Protein AF-A0A9N7L166-F1 (afdb_monomer_lite)

InterPro domains:
  IPR000755 D-alanyl-D-alanine dipeptidase [MF_01924] (344-516)
  IPR000755 D-alanyl-D-alanine dipeptidase [PF01427] (344-507)
  IPR009045 Peptidase M74/Hedgehog-like, zinc-binding domain superfamily [G3DSA:3.30.1380.10] (342-517)
  IPR009045 Peptidase M74/Hedgehog-like, zinc-binding domain superfamily [SSF55166] (342-506)
  IPR019079 Capsule synthesis protein, CapA [PF09587] (38-275)
  IPR019079 Capsule synthesis protein, CapA [SM00854] (38-278)
  IPR019079 Capsule synthesis protein, CapA [cd07381] (39-276)
  IPR029052 Metallo-dependent phosphatase-like [G3DSA:3.60.21.10] (107-284)
  IPR029052 Metallo-dependent phosphatase-like [SSF56300] (37-305)
  IPR052169 Cell Wall Biosynthesis Accessory Protein [PTHR33393] (28-329)

Structure (mmCIF, N/CA/C/O backbone):
data_AF-A0A9N7L166-F1
#
_entry.id   AF-A0A9N7L166-F1
#
loop_
_atom_site.group_PDB
_atom_site.id
_atom_site.type_symbol
_atom_site.label_atom_id
_atom_site.label_alt_id
_atom_site.label_comp_id
_atom_site.label_asym_id
_atom_site.label_entity_id
_atom_site.label_seq_id
_atom_site.pdbx_PDB_ins_code
_atom_site.Cartn_x
_atom_site.Cartn_y
_atom_site.Cartn_z
_atom_site.occupancy
_atom_site.B_iso_or_equiv
_atom_site.auth_seq_id
_atom_site.auth_comp_id
_atom_site.auth_asym_id
_atom_site.auth_atom_id
_atom_site.pdbx_PDB_model_num
ATOM 1 N N . MET A 1 1 ? -13.066 45.389 25.673 1.00 37.62 1 MET A N 1
ATOM 2 C CA . MET A 1 1 ? -14.428 45.954 25.821 1.00 37.62 1 MET A CA 1
ATOM 3 C C . MET A 1 1 ? -15.333 44.861 26.360 1.00 37.62 1 MET A C 1
ATOM 5 O O . MET A 1 1 ? -15.106 43.708 26.020 1.00 37.62 1 MET A O 1
ATOM 9 N N . ALA A 1 2 ? -16.287 45.198 27.226 1.00 27.03 2 ALA A N 1
ATOM 10 C CA . ALA A 1 2 ? -17.204 44.232 27.827 1.00 27.03 2 ALA A CA 1
ATOM 11 C C . ALA A 1 2 ? -18.528 44.163 27.053 1.00 27.03 2 ALA A C 1
ATOM 13 O O . ALA A 1 2 ? -19.001 45.204 26.606 1.00 27.03 2 ALA A O 1
ATOM 14 N N . ALA A 1 3 ? -19.129 42.972 26.976 1.00 27.61 3 ALA A N 1
ATOM 15 C CA . ALA A 1 3 ? -20.568 42.734 27.156 1.00 27.61 3 ALA A CA 1
ATOM 16 C C . ALA A 1 3 ? -20.854 41.223 27.052 1.00 27.61 3 ALA A C 1
ATOM 18 O O . ALA A 1 3 ? -20.669 40.626 25.995 1.00 27.61 3 ALA A O 1
ATOM 19 N N . ALA A 1 4 ? -21.299 40.610 28.151 1.00 28.72 4 ALA A N 1
ATOM 20 C CA . ALA A 1 4 ? -21.810 39.239 28.176 1.00 28.72 4 ALA A CA 1
ATOM 21 C C . ALA A 1 4 ? -23.353 39.229 28.172 1.00 28.72 4 ALA A C 1
ATOM 23 O O . ALA A 1 4 ? -23.990 40.238 28.470 1.00 28.72 4 ALA A O 1
ATOM 24 N N . CYS A 1 5 ? -23.940 38.077 27.843 1.00 30.28 5 CYS A N 1
ATOM 25 C CA . CYS A 1 5 ? -25.387 37.852 27.722 1.00 30.28 5 CYS A CA 1
ATOM 26 C C . CYS A 1 5 ? -26.158 37.935 29.057 1.00 30.28 5 CYS A C 1
ATOM 28 O O . CYS A 1 5 ? -25.683 37.376 30.041 1.00 30.28 5 CYS A O 1
ATOM 30 N N . LEU A 1 6 ? -27.376 38.513 29.036 1.00 31.70 6 LEU A N 1
ATOM 31 C CA . LEU A 1 6 ? -28.466 38.523 30.050 1.00 31.70 6 LEU A CA 1
ATOM 32 C C . LEU A 1 6 ? -29.769 39.048 29.351 1.00 31.70 6 LEU A C 1
ATOM 34 O O . LEU A 1 6 ? -29.629 39.869 28.451 1.00 31.70 6 LEU A O 1
ATOM 38 N N . ILE A 1 7 ? -31.038 38.701 29.661 1.00 29.61 7 ILE A N 1
ATOM 39 C CA . ILE A 1 7 ? -31.638 37.633 30.498 1.00 29.61 7 ILE A CA 1
ATOM 40 C C . ILE A 1 7 ? -33.143 37.370 30.112 1.00 29.61 7 ILE A C 1
ATOM 42 O O . ILE A 1 7 ? -33.855 38.313 29.798 1.00 29.61 7 ILE A O 1
ATOM 46 N N . LEU A 1 8 ? -33.609 36.106 30.192 1.00 27.27 8 LEU A N 1
ATOM 47 C CA . LEU A 1 8 ? -34.991 35.553 30.389 1.00 27.27 8 LEU A CA 1
ATOM 48 C C . LEU A 1 8 ? -36.272 35.871 29.542 1.00 27.27 8 LEU A C 1
ATOM 50 O O . LEU A 1 8 ? -36.641 37.011 29.302 1.00 27.27 8 LEU A O 1
ATOM 54 N N . ALA A 1 9 ? -37.074 34.785 29.422 1.00 28.25 9 ALA A N 1
ATOM 55 C CA . ALA A 1 9 ? -38.547 34.653 29.598 1.00 28.25 9 ALA A CA 1
ATOM 56 C C . ALA A 1 9 ? -39.537 35.177 28.526 1.00 28.25 9 ALA A C 1
ATOM 58 O O . ALA A 1 9 ? -39.283 36.165 27.857 1.00 28.25 9 ALA A O 1
ATOM 59 N N . ALA A 1 10 ? -40.754 34.625 28.373 1.00 27.05 10 ALA A N 1
ATOM 60 C CA . ALA A 1 10 ? -41.344 33.301 28.679 1.00 27.05 10 ALA A CA 1
ATOM 61 C C . ALA A 1 10 ? -42.769 33.258 28.076 1.00 27.05 10 ALA A C 1
ATOM 63 O O . ALA A 1 10 ? -43.396 34.309 27.971 1.00 27.05 10 ALA A O 1
ATOM 64 N N . LEU A 1 11 ? -43.332 32.078 27.775 1.00 26.94 11 LEU A N 1
ATOM 65 C CA . LEU A 1 11 ? -44.794 31.890 27.709 1.00 26.94 11 LEU A CA 1
ATOM 66 C C . LEU A 1 11 ? -45.175 30.405 27.800 1.00 26.94 11 LEU A C 1
ATOM 68 O O . LEU A 1 11 ? -44.674 29.575 27.046 1.00 26.94 11 LEU A O 1
ATOM 72 N N . ALA A 1 12 ? -46.064 30.083 28.740 1.00 28.33 12 ALA A N 1
ATOM 73 C CA . ALA A 1 12 ? -46.620 28.749 28.945 1.00 28.33 12 ALA A CA 1
ATOM 74 C C . ALA A 1 12 ? -48.078 28.697 28.466 1.00 28.33 12 ALA A C 1
ATOM 76 O O . ALA A 1 12 ? -48.808 29.678 28.599 1.00 28.33 12 ALA A O 1
ATOM 77 N N . GLY A 1 13 ? -48.516 27.536 27.971 1.00 28.52 13 GLY A N 1
ATOM 78 C CA . GLY A 1 13 ? -49.911 27.258 27.625 1.00 28.52 13 GLY A CA 1
ATOM 79 C C . GLY A 1 13 ? -50.337 25.896 28.170 1.00 28.52 13 GLY A C 1
ATOM 80 O O . GLY A 1 13 ? -49.782 24.873 27.780 1.00 28.52 13 GLY A O 1
ATOM 81 N N . LEU A 1 14 ? -51.302 25.887 29.093 1.00 30.33 14 LEU A N 1
ATOM 82 C CA . LEU A 1 14 ? -51.882 24.672 29.676 1.00 30.33 14 LEU A CA 1
ATOM 83 C C . LEU A 1 14 ? -52.812 23.969 28.677 1.00 30.33 14 LEU A C 1
ATOM 85 O O . LEU A 1 14 ? -53.703 24.627 28.149 1.00 30.33 14 LEU A O 1
ATOM 89 N N . ILE A 1 15 ? -52.752 22.634 28.603 1.00 32.47 15 ILE A N 1
ATOM 90 C CA . ILE A 1 15 ? -53.954 21.775 28.559 1.00 32.47 15 ILE A CA 1
ATOM 91 C C . ILE A 1 15 ? -53.725 20.577 29.500 1.00 32.47 15 ILE A C 1
ATOM 93 O O . ILE A 1 15 ? -52.621 20.043 29.586 1.00 32.47 15 ILE A O 1
ATOM 97 N N . ALA A 1 16 ? -54.758 20.199 30.258 1.00 31.97 16 ALA A N 1
ATOM 98 C CA . ALA A 1 16 ? -54.696 19.179 31.305 1.00 31.97 16 ALA A CA 1
ATOM 99 C C . ALA A 1 16 ? -54.831 17.733 30.780 1.00 31.97 16 ALA A C 1
ATOM 101 O O . ALA A 1 16 ? -55.440 17.481 29.743 1.00 31.97 16 ALA A O 1
ATOM 102 N N . ALA A 1 17 ? -54.308 16.776 31.552 1.00 31.25 17 ALA A N 1
ATOM 103 C CA . ALA A 1 17 ? -54.377 15.344 31.263 1.00 31.25 17 ALA A CA 1
ATOM 104 C C . ALA A 1 17 ? -55.646 14.666 31.827 1.00 31.25 17 ALA A C 1
ATOM 106 O O . ALA A 1 17 ? -56.108 15.041 32.909 1.00 31.25 17 ALA A O 1
ATOM 107 N N . PRO A 1 18 ? -56.147 13.588 31.194 1.00 32.62 18 PRO A N 1
ATOM 108 C CA . PRO A 1 18 ? -56.981 12.589 31.853 1.00 32.62 18 PRO A CA 1
ATOM 109 C C . PRO A 1 18 ? -56.118 11.514 32.544 1.00 32.62 18 PRO A C 1
ATOM 111 O O . PRO A 1 18 ? -55.053 11.128 32.064 1.00 32.62 18 PRO A O 1
ATOM 114 N N . ARG A 1 19 ? -56.586 11.007 33.690 1.00 37.16 19 ARG A N 1
ATOM 115 C CA . ARG A 1 19 ? -55.929 9.925 34.446 1.00 37.16 19 ARG A CA 1
ATOM 116 C C . ARG A 1 19 ? -56.326 8.541 33.923 1.00 37.16 19 ARG A C 1
ATOM 118 O O . ARG A 1 19 ? -57.507 8.294 33.709 1.00 37.16 19 ARG A O 1
ATOM 125 N N . GLY A 1 20 ? -55.374 7.607 33.969 1.00 30.38 20 GLY A N 1
ATOM 126 C CA . GLY A 1 20 ? -55.650 6.218 34.358 1.00 30.38 20 GLY A CA 1
ATOM 127 C C . GLY A 1 20 ? -55.322 5.136 33.330 1.00 30.38 20 GLY A C 1
ATOM 128 O O . GLY A 1 20 ? -56.131 4.859 32.453 1.00 30.38 20 GLY A O 1
ATOM 129 N N . HIS A 1 21 ? -54.221 4.415 33.548 1.00 32.47 21 HIS A N 1
ATOM 130 C CA . HIS A 1 21 ? -54.258 3.047 34.094 1.00 32.47 21 HIS A CA 1
ATOM 131 C C . HIS A 1 21 ? -52.842 2.606 34.491 1.00 32.47 21 HIS A C 1
ATOM 133 O O . HIS A 1 21 ? -51.894 2.783 33.731 1.00 32.47 21 HIS A O 1
ATOM 139 N N . ALA A 1 22 ? -52.690 2.025 35.684 1.00 40.97 22 ALA A N 1
ATOM 140 C CA . ALA A 1 22 ? -51.417 1.480 36.149 1.00 40.97 22 ALA A CA 1
ATOM 141 C C . ALA A 1 22 ? -51.167 0.098 35.519 1.00 40.97 22 ALA A C 1
ATOM 143 O O . ALA A 1 22 ? -51.366 -0.940 36.151 1.00 40.97 22 ALA A O 1
ATOM 144 N N . GLY A 1 23 ? -50.760 0.087 34.249 1.00 31.86 23 GLY A N 1
ATOM 145 C CA . GLY A 1 23 ? -50.181 -1.099 33.626 1.00 31.86 23 GLY A CA 1
ATOM 146 C C . GLY A 1 23 ? -48.821 -1.398 34.254 1.00 31.86 23 GLY A C 1
ATOM 147 O O . GLY A 1 23 ? -47.997 -0.495 34.395 1.00 31.86 23 GLY A O 1
ATOM 148 N N . LYS A 1 24 ? -48.579 -2.656 34.639 1.00 36.16 24 LYS A N 1
ATOM 149 C CA . LYS A 1 24 ? -47.244 -3.099 35.058 1.00 36.16 24 LYS A CA 1
ATOM 150 C C . LYS A 1 24 ? -46.269 -2.837 33.911 1.00 36.16 24 LYS A C 1
ATOM 152 O O . LYS A 1 24 ? -46.427 -3.429 32.846 1.00 36.16 24 LYS A O 1
ATOM 157 N N . LEU A 1 25 ? -45.258 -2.004 34.150 1.00 34.41 25 LEU A N 1
ATOM 158 C CA . LEU A 1 25 ? -44.057 -2.005 33.325 1.00 34.41 25 LEU A CA 1
ATOM 159 C C . LEU A 1 25 ? -43.410 -3.379 33.501 1.00 34.41 25 LEU A C 1
ATOM 161 O O . LEU A 1 25 ? -42.852 -3.685 34.551 1.00 34.41 25 LEU A O 1
ATOM 165 N N . SER A 1 26 ? -43.562 -4.238 32.498 1.00 36.12 26 SER A N 1
ATOM 166 C CA . SER A 1 26 ? -42.652 -5.358 32.328 1.00 36.12 26 SER A CA 1
ATOM 167 C C . SER A 1 26 ? -41.287 -4.778 31.993 1.00 36.12 26 SER A C 1
ATOM 169 O O . SER A 1 26 ? -41.184 -4.041 31.010 1.00 36.12 26 SER A O 1
ATOM 171 N N . ASP A 1 27 ? -40.257 -5.150 32.751 1.00 38.53 27 ASP A N 1
ATOM 172 C CA . ASP A 1 27 ? -38.864 -4.963 32.347 1.00 38.53 27 ASP A CA 1
ATOM 173 C C . ASP A 1 27 ? -38.574 -5.841 31.120 1.00 38.53 27 ASP A C 1
ATOM 175 O O . ASP A 1 27 ? -37.926 -6.885 31.193 1.00 38.53 27 ASP A O 1
ATOM 179 N N . SER A 1 28 ? -39.065 -5.418 29.953 1.00 37.19 28 SER A N 1
ATOM 180 C CA . SER A 1 28 ? -38.444 -5.789 28.695 1.00 37.19 28 SER A CA 1
ATOM 181 C C . SER A 1 28 ? -37.116 -5.050 28.662 1.00 37.19 28 SER A C 1
ATOM 183 O O . SER A 1 28 ? -37.053 -3.902 28.214 1.00 37.19 28 SER A O 1
ATOM 185 N N . ALA A 1 29 ? -36.070 -5.696 29.179 1.00 41.50 29 ALA A N 1
ATOM 186 C CA . ALA A 1 29 ? -34.703 -5.277 28.933 1.00 41.50 29 ALA A CA 1
ATOM 187 C C . ALA A 1 29 ? -34.556 -5.113 27.417 1.00 41.50 29 ALA A C 1
ATOM 189 O O . ALA A 1 29 ? -34.604 -6.094 26.671 1.00 41.50 29 ALA A O 1
ATOM 190 N N . THR A 1 30 ? -34.470 -3.865 26.958 1.00 44.09 30 THR A N 1
ATOM 191 C CA . THR A 1 30 ? -34.214 -3.557 25.559 1.00 44.09 30 THR A CA 1
ATOM 192 C C . THR A 1 30 ? -32.878 -4.194 25.227 1.00 44.09 30 THR A C 1
ATOM 194 O O . THR A 1 30 ? -31.854 -3.803 25.789 1.00 44.09 30 THR A O 1
ATOM 197 N N . ALA A 1 31 ? -32.904 -5.227 24.379 1.00 48.66 31 ALA A N 1
ATOM 198 C CA . ALA A 1 31 ? -31.698 -5.926 23.965 1.00 48.66 31 ALA A CA 1
ATOM 199 C C . ALA A 1 31 ? -30.681 -4.875 23.511 1.00 48.66 31 ALA A C 1
ATOM 201 O O . ALA A 1 31 ? -31.007 -4.021 22.682 1.00 48.66 31 ALA A O 1
ATOM 202 N N . ALA A 1 32 ? -29.501 -4.875 24.137 1.00 58.69 32 ALA A N 1
ATOM 203 C CA . ALA A 1 32 ? -28.496 -3.861 23.875 1.00 58.69 32 ALA A CA 1
ATOM 204 C C . ALA A 1 32 ? -28.178 -3.902 22.381 1.00 58.69 32 ALA A C 1
ATOM 206 O O . ALA A 1 32 ? -27.782 -4.949 21.878 1.00 58.69 32 ALA A O 1
ATOM 207 N N . GLN A 1 33 ? -28.411 -2.796 21.672 1.00 70.12 33 GLN A N 1
ATOM 208 C CA . GLN A 1 33 ? -28.242 -2.778 20.226 1.00 70.12 33 GLN A CA 1
ATOM 209 C C . GLN A 1 33 ? -26.778 -3.083 19.901 1.00 70.12 33 GLN A C 1
ATOM 211 O O . GLN A 1 33 ? -25.883 -2.318 20.264 1.00 70.12 33 GLN A O 1
ATOM 216 N N . GLU A 1 34 ? -26.552 -4.234 19.275 1.00 86.12 34 GLU A N 1
ATOM 217 C CA . GLU A 1 34 ? -25.256 -4.630 18.741 1.00 86.12 34 GLU A CA 1
ATOM 218 C C . GLU A 1 34 ? -25.036 -3.875 17.427 1.00 86.12 34 GLU A C 1
ATOM 220 O O . GLU A 1 34 ? -25.962 -3.671 16.635 1.00 86.12 34 GLU A O 1
ATOM 225 N N . THR A 1 35 ? -23.826 -3.378 17.202 1.00 92.81 35 THR A N 1
ATOM 226 C CA . THR A 1 35 ? -23.472 -2.642 15.984 1.00 92.81 35 THR A CA 1
ATOM 227 C C . THR A 1 35 ? -22.024 -2.928 15.641 1.00 92.81 35 THR A C 1
ATOM 229 O O . THR A 1 35 ? -21.142 -2.677 16.453 1.00 92.81 35 THR A O 1
ATOM 232 N N . ALA A 1 36 ? -21.781 -3.430 14.433 1.00 95.25 36 ALA A N 1
ATOM 233 C CA . ALA A 1 36 ? -20.440 -3.624 13.897 1.00 95.25 36 ALA A CA 1
ATOM 234 C C . ALA A 1 36 ? -20.145 -2.562 12.830 1.00 95.25 36 ALA A C 1
ATOM 236 O O . ALA A 1 36 ? -20.981 -2.322 11.950 1.00 95.25 36 ALA A O 1
ATOM 237 N N . ILE A 1 37 ? -18.966 -1.946 12.914 1.00 97.62 37 ILE A N 1
ATOM 238 C CA . ILE A 1 37 ? -18.408 -1.046 11.899 1.00 97.62 37 ILE A CA 1
ATOM 239 C C . ILE A 1 37 ? -17.198 -1.731 11.275 1.00 97.62 37 ILE A C 1
ATOM 241 O O . ILE A 1 37 ? -16.255 -2.047 12.000 1.00 97.62 37 ILE A O 1
ATOM 245 N N . THR A 1 38 ? -17.192 -1.919 9.958 1.00 98.38 38 THR A N 1
ATOM 246 C CA . THR A 1 38 ? -16.004 -2.365 9.215 1.00 98.38 38 THR A CA 1
ATOM 247 C C . THR A 1 38 ? -15.364 -1.164 8.531 1.00 98.38 38 THR A C 1
ATOM 249 O O . THR A 1 38 ? -16.048 -0.403 7.855 1.00 98.38 38 THR A O 1
ATOM 252 N N . ILE A 1 39 ? -14.057 -0.991 8.717 1.00 98.75 39 ILE A N 1
ATOM 253 C CA . ILE A 1 39 ? -13.268 0.105 8.148 1.00 98.75 39 ILE A CA 1
ATOM 254 C C . ILE A 1 39 ? -12.148 -0.502 7.308 1.00 98.75 39 ILE A C 1
ATOM 256 O O . ILE A 1 39 ? -11.399 -1.341 7.813 1.00 98.75 39 ILE A O 1
ATOM 260 N N . SER A 1 40 ? -12.021 -0.078 6.054 1.00 98.88 40 SER A N 1
ATOM 261 C CA . SER A 1 40 ? -10.881 -0.417 5.198 1.00 98.88 40 SER A CA 1
ATOM 262 C C . SER A 1 40 ? -9.841 0.700 5.219 1.00 98.88 40 SER A C 1
ATOM 264 O O . SER A 1 40 ? -10.175 1.883 5.184 1.00 98.88 40 SER A O 1
ATOM 266 N N . ALA A 1 41 ? -8.568 0.328 5.213 1.00 98.88 41 ALA A N 1
ATOM 267 C CA . ALA A 1 41 ? -7.450 1.224 4.964 1.00 98.88 41 ALA A CA 1
ATOM 268 C C . ALA A 1 41 ? -6.653 0.733 3.752 1.00 98.88 41 ALA A C 1
ATOM 270 O O . ALA A 1 41 ? -6.352 -0.460 3.647 1.00 98.88 41 ALA A O 1
ATOM 271 N N . VAL A 1 42 ? -6.318 1.651 2.846 1.00 98.75 42 VAL A N 1
ATOM 272 C CA . VAL A 1 42 ? -5.517 1.391 1.641 1.00 98.75 42 VAL A CA 1
ATOM 273 C C . VAL A 1 42 ? -4.302 2.310 1.588 1.00 98.75 42 VAL A C 1
ATOM 275 O O . VAL A 1 42 ? -4.279 3.360 2.227 1.00 98.75 42 VAL A O 1
ATOM 278 N N . GLY A 1 43 ? -3.285 1.883 0.844 1.00 97.81 43 GLY A N 1
ATOM 279 C CA . GLY A 1 43 ? -1.983 2.538 0.771 1.00 97.81 43 GLY A CA 1
ATOM 280 C C . GLY A 1 43 ? -1.922 3.860 -0.000 1.00 97.81 43 GLY A C 1
ATOM 281 O O . GLY A 1 43 ? -2.925 4.540 -0.240 1.00 97.81 43 GLY A O 1
ATOM 282 N N . ASP A 1 44 ? -0.701 4.216 -0.385 1.00 98.50 44 ASP A N 1
ATOM 283 C CA . ASP A 1 44 ? -0.339 5.538 -0.889 1.00 98.50 44 ASP A CA 1
ATOM 284 C C . ASP A 1 44 ? -0.908 5.792 -2.295 1.00 98.50 44 ASP A C 1
ATOM 286 O O . ASP A 1 44 ? -0.619 5.088 -3.269 1.00 98.50 44 ASP A O 1
ATOM 290 N N . CYS A 1 45 ? -1.790 6.792 -2.390 1.00 98.69 45 CYS A N 1
ATOM 291 C CA . CYS A 1 45 ? -2.518 7.159 -3.600 1.00 98.69 45 CYS A CA 1
ATOM 292 C C . CYS A 1 45 ? -2.013 8.500 -4.142 1.00 98.69 45 CYS A C 1
ATOM 294 O O . CYS A 1 45 ? -2.405 9.574 -3.684 1.00 98.69 45 CYS A O 1
ATOM 296 N N . VAL A 1 46 ? -1.184 8.423 -5.179 1.00 98.00 46 VAL A N 1
ATOM 297 C CA . VAL A 1 46 ? -0.689 9.563 -5.954 1.00 98.00 46 VAL A CA 1
ATOM 298 C C . VAL A 1 46 ? -1.567 9.679 -7.205 1.00 98.00 46 VAL A C 1
ATOM 300 O O . VAL A 1 46 ? -1.269 9.094 -8.244 1.00 98.00 46 VAL A O 1
ATOM 303 N N . LEU A 1 47 ? -2.680 10.415 -7.124 1.00 97.31 47 LEU A N 1
ATOM 304 C CA . LEU A 1 47 ? -3.644 10.596 -8.229 1.00 97.31 47 LEU A CA 1
ATOM 305 C C . LEU A 1 47 ? -3.191 11.650 -9.257 1.00 97.31 47 LEU A C 1
ATOM 307 O O . LEU A 1 47 ? -3.965 12.510 -9.692 1.00 97.31 47 LEU A O 1
ATOM 311 N N . GLY A 1 48 ? -1.916 11.594 -9.627 1.00 94.75 48 GLY A N 1
ATOM 312 C CA . GLY A 1 48 ? -1.231 12.584 -10.444 1.00 94.75 48 GLY A CA 1
ATOM 313 C C . GLY A 1 48 ? 0.162 12.121 -10.855 1.00 94.75 48 GLY A C 1
ATOM 314 O O . GLY A 1 48 ? 0.528 10.961 -10.696 1.00 94.75 48 GLY A O 1
ATOM 315 N N . SER A 1 49 ? 0.975 13.018 -11.395 1.00 93.75 49 SER A N 1
ATOM 316 C CA . SER A 1 49 ? 2.387 12.743 -11.694 1.00 93.75 49 SER A CA 1
ATOM 317 C C . SER A 1 49 ? 3.200 14.029 -11.606 1.00 93.75 49 SER A C 1
ATOM 319 O O . SER A 1 49 ? 2.632 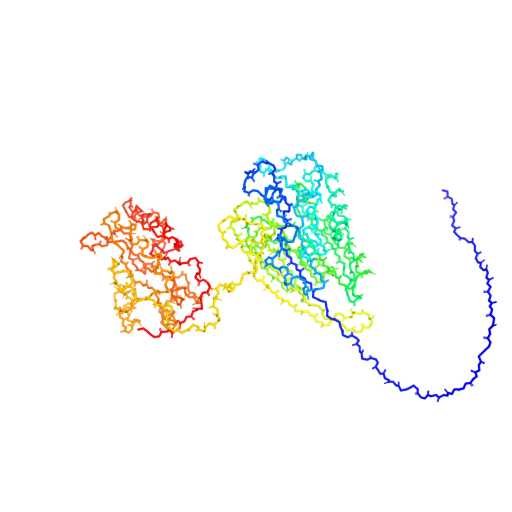15.121 -11.584 1.00 93.75 49 SER A O 1
ATOM 321 N N . ASP A 1 50 ? 4.525 13.913 -11.579 1.00 92.56 50 ASP A N 1
ATOM 322 C CA . ASP A 1 50 ? 5.391 15.057 -11.860 1.00 92.56 50 ASP A CA 1
ATOM 323 C C . ASP A 1 50 ? 5.424 15.295 -13.374 1.00 92.56 50 ASP A C 1
ATOM 325 O O . ASP A 1 50 ? 5.652 14.357 -14.140 1.00 92.56 50 ASP A O 1
ATOM 329 N N . ASP A 1 51 ? 5.243 16.540 -13.824 1.00 86.06 51 ASP A N 1
ATOM 330 C CA . ASP A 1 51 ? 5.280 16.880 -15.258 1.00 86.06 51 ASP A CA 1
ATOM 331 C C . ASP A 1 51 ? 6.636 16.561 -15.941 1.00 86.06 51 ASP A C 1
ATOM 333 O O . ASP A 1 51 ? 6.722 16.563 -17.168 1.00 86.06 51 ASP A O 1
ATOM 337 N N . ARG A 1 52 ? 7.701 16.256 -15.176 1.00 86.44 52 ARG A N 1
ATOM 338 C CA . ARG A 1 52 ? 8.995 15.761 -15.693 1.00 86.44 52 ARG A CA 1
ATOM 339 C C . ARG A 1 52 ? 8.974 14.276 -16.094 1.00 86.44 52 ARG A C 1
ATOM 341 O O . ARG A 1 52 ? 9.920 13.805 -16.727 1.00 86.44 52 ARG A O 1
ATOM 348 N N . PHE A 1 53 ? 7.950 13.511 -15.712 1.00 85.31 53 PHE A N 1
ATOM 349 C CA . PHE A 1 53 ? 7.839 12.092 -16.062 1.00 85.31 53 PHE A CA 1
ATOM 350 C C . PHE A 1 53 ? 7.561 11.891 -17.556 1.00 85.31 53 PHE A C 1
ATOM 352 O O . PHE A 1 53 ? 7.015 12.757 -18.234 1.00 85.31 53 PHE A O 1
ATOM 359 N N . ARG A 1 54 ? 7.916 10.711 -18.087 1.00 75.31 54 ARG A N 1
ATOM 360 C CA . ARG A 1 54 ? 7.640 10.350 -19.489 1.00 75.31 54 ARG A CA 1
ATOM 361 C C . ARG A 1 54 ? 6.124 10.370 -19.731 1.00 75.31 54 ARG A C 1
ATOM 363 O O . ARG A 1 54 ? 5.456 9.488 -19.187 1.00 75.31 54 ARG A O 1
ATOM 370 N N . PRO A 1 55 ? 5.578 11.284 -20.563 1.00 72.94 55 PRO A N 1
ATOM 371 C CA . PRO A 1 55 ? 4.135 11.509 -20.607 1.00 72.94 55 PRO A CA 1
ATOM 372 C C . PRO A 1 55 ? 3.344 10.235 -20.893 1.00 72.94 55 PRO A C 1
ATOM 374 O O . PRO A 1 55 ? 2.529 9.852 -20.066 1.00 72.94 55 PRO A O 1
ATOM 377 N N . ALA A 1 56 ? 3.688 9.506 -21.961 1.00 74.69 56 ALA A N 1
ATOM 378 C CA . ALA A 1 56 ? 2.993 8.300 -22.434 1.00 74.69 56 ALA A CA 1
ATOM 379 C C . ALA A 1 56 ? 2.911 7.117 -21.442 1.00 74.69 56 ALA A C 1
ATOM 381 O O . ALA A 1 56 ? 2.287 6.107 -21.751 1.00 74.69 56 ALA A O 1
ATOM 382 N N . LEU A 1 57 ? 3.563 7.203 -20.278 1.00 78.00 57 LEU A N 1
ATOM 383 C CA . LEU A 1 57 ? 3.504 6.192 -19.218 1.00 78.00 57 LEU A CA 1
ATOM 384 C C . LEU A 1 57 ? 3.109 6.789 -17.854 1.00 78.00 57 LEU A C 1
ATOM 386 O O . LEU A 1 57 ? 3.272 6.114 -16.850 1.00 78.00 57 LEU A O 1
ATOM 390 N N . SER A 1 58 ? 2.643 8.041 -17.800 1.00 86.94 58 SER A N 1
ATOM 391 C CA . SER A 1 58 ? 2.269 8.741 -16.560 1.00 86.94 58 SER A CA 1
ATOM 392 C C . SER A 1 58 ? 0.790 8.565 -16.196 1.00 86.94 58 SER A C 1
ATOM 394 O O . SER A 1 58 ? -0.051 8.334 -17.070 1.00 86.94 58 SER A O 1
ATOM 396 N N . PHE A 1 59 ? 0.441 8.779 -14.924 1.00 94.00 59 PHE A N 1
ATOM 397 C CA . PHE A 1 59 ? -0.956 8.793 -14.469 1.00 94.00 59 PHE A CA 1
ATOM 398 C C . PHE A 1 59 ? -1.767 9.848 -15.229 1.00 94.00 59 PHE A C 1
ATOM 400 O O . PHE A 1 59 ? -2.875 9.587 -15.701 1.00 94.00 59 PHE A O 1
ATOM 407 N N . ASN A 1 60 ? -1.180 11.036 -15.410 1.00 89.31 60 ASN A N 1
ATOM 408 C CA . ASN A 1 60 ? -1.824 12.150 -16.099 1.00 89.31 60 ASN A CA 1
ATOM 409 C C . ASN A 1 60 ? -2.145 11.810 -17.569 1.00 89.31 60 ASN A C 1
ATOM 411 O O . ASN A 1 60 ? -3.199 12.211 -18.055 1.00 89.31 60 ASN A O 1
ATOM 415 N N . HIS A 1 61 ? -1.329 10.997 -18.249 1.00 84.44 61 HIS A N 1
ATOM 416 C CA . HIS A 1 61 ? -1.641 10.471 -19.586 1.00 84.44 61 HIS A CA 1
ATOM 417 C C . HIS A 1 61 ? -2.793 9.461 -19.578 1.00 84.44 61 HIS A C 1
ATOM 419 O O . HIS A 1 61 ? -3.698 9.560 -20.407 1.00 84.44 61 HIS A O 1
ATOM 425 N N . TYR A 1 62 ? -2.824 8.530 -18.617 1.00 85.62 62 TYR A N 1
ATOM 426 C CA . TYR A 1 62 ? -3.967 7.622 -18.464 1.00 85.62 62 TYR A CA 1
ATOM 427 C C . TYR A 1 62 ? -5.270 8.402 -18.221 1.00 85.62 62 TYR A C 1
ATOM 429 O O . TYR A 1 62 ? -6.292 8.111 -18.844 1.00 85.62 62 TYR A O 1
ATOM 437 N N . ARG A 1 63 ? -5.243 9.428 -17.363 1.00 89.44 63 ARG A N 1
ATOM 438 C CA . ARG A 1 63 ? -6.439 10.209 -17.022 1.00 89.44 63 ARG A CA 1
ATOM 439 C C . ARG A 1 63 ? -6.896 11.168 -18.125 1.00 89.44 63 ARG A C 1
ATOM 441 O O . ARG A 1 63 ? -8.106 11.272 -18.339 1.00 89.44 63 ARG A O 1
ATOM 448 N N . ARG A 1 64 ? -5.970 11.879 -18.780 1.00 87.00 64 ARG A N 1
ATOM 449 C CA . ARG A 1 64 ? -6.268 12.918 -19.786 1.00 87.00 64 ARG A CA 1
ATOM 450 C C . ARG A 1 64 ? -6.330 12.354 -21.206 1.00 87.00 64 ARG A C 1
ATOM 452 O O . ARG A 1 64 ? -7.363 12.472 -21.855 1.00 87.00 64 ARG A O 1
ATOM 459 N N . ASP A 1 65 ? -5.257 11.716 -21.665 1.00 79.38 65 ASP A N 1
ATOM 460 C CA . ASP A 1 65 ? -5.068 11.372 -23.083 1.00 79.38 65 ASP A CA 1
ATOM 461 C C . ASP A 1 65 ? -5.749 10.048 -23.457 1.00 79.38 65 ASP A C 1
ATOM 463 O O . ASP A 1 65 ? -6.363 9.938 -24.516 1.00 79.38 65 ASP A O 1
ATOM 467 N N . LEU A 1 66 ? -5.683 9.045 -22.571 1.00 80.62 66 LEU A N 1
ATOM 468 C CA . LEU A 1 66 ? -6.429 7.786 -22.720 1.00 80.62 66 LEU A CA 1
ATOM 469 C C . LEU A 1 66 ? -7.871 7.883 -22.195 1.00 80.62 66 LEU A C 1
ATOM 471 O O . LEU A 1 66 ? -8.617 6.906 -22.280 1.00 80.62 66 LEU A O 1
ATOM 475 N N . GLY A 1 67 ? -8.256 9.036 -21.634 1.00 86.94 67 GLY A N 1
ATOM 476 C CA . GLY A 1 67 ? -9.616 9.335 -21.188 1.00 86.94 67 GLY A CA 1
ATOM 477 C C . GLY A 1 67 ? -10.181 8.361 -20.150 1.00 86.94 67 GLY A C 1
ATOM 478 O O . GLY A 1 67 ? -11.385 8.100 -20.170 1.00 86.94 67 GLY A O 1
ATOM 479 N N . LYS A 1 68 ? -9.345 7.781 -19.274 1.00 87.81 68 LYS A N 1
ATOM 480 C CA . LYS A 1 68 ? -9.822 6.823 -18.264 1.00 87.81 68 LYS A CA 1
ATOM 481 C C . LYS A 1 68 ? -10.852 7.487 -17.326 1.00 87.81 68 LYS A C 1
ATOM 483 O O . LYS A 1 68 ? -10.572 8.575 -16.814 1.00 87.81 68 LYS A O 1
ATOM 488 N N . PRO A 1 69 ? -12.027 6.863 -17.107 1.00 92.31 69 PRO A N 1
ATOM 489 C CA . PRO A 1 69 ? -13.078 7.403 -16.245 1.00 92.31 69 PRO A CA 1
ATOM 490 C C . PRO A 1 69 ? -12.694 7.335 -14.761 1.00 92.31 69 PRO A C 1
ATOM 492 O O . PRO A 1 69 ? -11.750 6.642 -14.384 1.00 92.31 69 PRO A O 1
ATOM 495 N N . ASP A 1 70 ? -13.435 8.052 -13.912 1.00 95.44 70 ASP A N 1
ATOM 496 C CA . ASP A 1 70 ? -13.102 8.187 -12.488 1.00 95.44 70 ASP A CA 1
ATOM 497 C C . ASP A 1 70 ? -13.150 6.840 -11.728 1.00 95.44 70 ASP A C 1
ATOM 499 O O . ASP A 1 70 ? -12.363 6.621 -10.812 1.00 95.44 70 ASP A O 1
ATOM 503 N N . ASP A 1 71 ? -14.017 5.906 -12.135 1.00 89.94 71 ASP A N 1
ATOM 504 C CA . ASP A 1 71 ? -14.181 4.575 -11.528 1.00 89.94 71 ASP A CA 1
ATOM 505 C C . ASP A 1 71 ? -13.091 3.559 -11.923 1.00 89.94 71 ASP A C 1
ATOM 507 O O . ASP A 1 71 ? -12.893 2.557 -11.231 1.00 89.94 71 ASP A O 1
ATOM 511 N N . TYR A 1 72 ? -12.337 3.819 -12.998 1.00 93.75 72 TYR A N 1
ATOM 512 C CA . TYR A 1 72 ? -11.310 2.908 -13.511 1.00 93.75 72 TYR A CA 1
ATOM 513 C C . TYR A 1 72 ? -10.211 2.612 -12.480 1.00 93.75 72 TYR A C 1
ATOM 515 O O . TYR A 1 72 ? -9.847 1.449 -12.294 1.00 93.75 72 TYR A O 1
ATOM 523 N N . PHE A 1 73 ? -9.701 3.637 -11.797 1.00 96.50 73 PHE A N 1
ATOM 524 C CA . PHE A 1 73 ? -8.471 3.547 -11.000 1.00 96.50 73 PHE A CA 1
ATOM 525 C C . PHE A 1 73 ? -8.620 2.719 -9.715 1.00 96.50 73 PHE A C 1
ATOM 527 O O . PHE A 1 73 ? -7.633 2.208 -9.210 1.00 96.50 73 PHE A O 1
ATOM 534 N N . PHE A 1 74 ? -9.842 2.512 -9.218 1.00 97.25 74 PHE A N 1
ATOM 535 C CA . PHE A 1 74 ? -10.127 1.594 -8.103 1.00 97.25 74 PHE A CA 1
ATOM 536 C C . PHE A 1 74 ? -10.893 0.334 -8.548 1.00 97.25 74 PHE A C 1
ATOM 538 O O . PHE A 1 74 ? -11.188 -0.534 -7.728 1.00 97.25 74 PHE A O 1
ATOM 545 N N . SER A 1 75 ? -11.215 0.187 -9.841 1.00 91.75 75 SER A N 1
ATOM 546 C CA . SER A 1 75 ? -12.117 -0.869 -10.341 1.00 91.75 75 SER A CA 1
ATOM 547 C C . SER A 1 75 ? -11.689 -2.304 -9.998 1.00 91.75 75 SER A C 1
ATOM 549 O O . SER A 1 75 ? -12.553 -3.161 -9.831 1.00 91.75 75 SER A O 1
ATOM 551 N N . GLY A 1 76 ? -10.388 -2.574 -9.834 1.00 87.06 76 GLY A N 1
ATOM 552 C CA . GLY A 1 76 ? -9.864 -3.895 -9.462 1.00 87.06 76 GLY A CA 1
ATOM 553 C C . GLY A 1 76 ? -10.038 -4.284 -7.985 1.00 87.06 76 GLY A C 1
ATOM 554 O O . GLY A 1 76 ? -9.774 -5.435 -7.633 1.00 87.06 76 GLY A O 1
ATOM 555 N N . VAL A 1 77 ? -10.484 -3.354 -7.132 1.00 92.75 77 VAL A N 1
ATOM 556 C CA . VAL A 1 77 ? -10.694 -3.543 -5.680 1.00 92.75 77 VAL A CA 1
ATOM 557 C C . VAL A 1 77 ? -12.038 -3.007 -5.169 1.00 92.75 77 VAL A C 1
ATOM 559 O O . VAL A 1 77 ? -12.476 -3.392 -4.086 1.00 92.75 77 VAL A O 1
ATOM 562 N N . ARG A 1 78 ? -12.729 -2.163 -5.947 1.00 94.62 78 ARG A N 1
ATOM 563 C CA . ARG A 1 78 ? -13.960 -1.453 -5.559 1.00 94.62 78 ARG A CA 1
ATOM 564 C C . ARG A 1 78 ? -15.055 -2.356 -4.977 1.00 94.62 78 ARG A C 1
ATOM 566 O O . ARG A 1 78 ? -15.763 -1.938 -4.071 1.00 94.62 78 ARG A O 1
ATOM 573 N N . GLU A 1 79 ? -15.206 -3.592 -5.457 1.00 91.94 79 GLU A N 1
ATOM 574 C CA . GLU A 1 79 ? -16.202 -4.537 -4.916 1.00 91.94 79 GLU A CA 1
ATOM 575 C C . GLU A 1 79 ? -15.941 -4.980 -3.467 1.00 91.94 79 GLU A C 1
ATOM 577 O O . GLU A 1 79 ? -16.839 -5.537 -2.830 1.00 91.94 79 GLU A O 1
ATOM 582 N N . VAL A 1 80 ? -14.720 -4.809 -2.960 1.00 91.75 80 VAL A N 1
ATOM 583 C CA . VAL A 1 80 ? -14.371 -5.045 -1.553 1.00 91.75 80 VAL A CA 1
ATOM 584 C C . VAL A 1 80 ? -14.653 -3.793 -0.732 1.00 91.75 80 VAL A C 1
ATOM 586 O O . VAL A 1 80 ? -15.342 -3.892 0.277 1.00 91.75 80 VAL A O 1
ATOM 589 N N . LEU A 1 81 ? -14.191 -2.633 -1.208 1.00 97.62 81 LEU A N 1
ATOM 590 C CA . LEU A 1 81 ? -14.350 -1.343 -0.525 1.00 97.62 81 LEU A CA 1
ATOM 591 C C . LEU A 1 81 ? -15.833 -0.946 -0.396 1.00 97.62 81 LEU A C 1
ATOM 593 O O . LEU A 1 81 ? -16.318 -0.592 0.669 1.00 97.62 81 LEU A O 1
ATOM 597 N N . ALA A 1 82 ? -16.635 -1.161 -1.443 1.00 96.06 82 ALA A N 1
ATOM 598 C CA . ALA A 1 82 ? -18.075 -0.878 -1.430 1.00 96.06 82 ALA A CA 1
ATOM 599 C C . ALA A 1 82 ? -18.920 -1.771 -0.482 1.00 96.06 82 ALA A C 1
ATOM 601 O O . ALA A 1 82 ? -20.151 -1.703 -0.527 1.00 96.06 82 ALA A O 1
ATOM 602 N N . LYS A 1 83 ? -18.295 -2.643 0.325 1.00 96.50 83 LYS A N 1
ATOM 603 C CA . LYS A 1 83 ? -18.949 -3.495 1.337 1.00 96.50 83 LYS A CA 1
ATOM 604 C C . LYS A 1 83 ? -18.630 -3.092 2.778 1.00 96.50 83 LYS A C 1
ATOM 606 O O . LYS A 1 83 ? -19.265 -3.634 3.683 1.00 96.50 83 LYS A O 1
ATOM 611 N N . ASP A 1 84 ? -17.657 -2.212 2.998 1.00 97.88 84 ASP A N 1
ATOM 612 C CA . ASP A 1 84 ? -17.370 -1.669 4.325 1.00 97.88 84 ASP A CA 1
ATOM 613 C C . ASP A 1 84 ? -18.231 -0.431 4.638 1.00 97.88 84 ASP A C 1
ATOM 615 O O . ASP A 1 84 ? -19.108 -0.042 3.864 1.00 97.88 84 ASP A O 1
ATOM 619 N N . ASP A 1 85 ? -18.055 0.133 5.833 1.00 98.56 85 ASP A N 1
ATOM 620 C CA . ASP A 1 85 ? -18.744 1.351 6.259 1.00 98.56 85 ASP A CA 1
ATOM 621 C C . ASP A 1 85 ? -17.933 2.623 5.971 1.00 98.56 85 ASP A C 1
ATOM 623 O O . ASP A 1 85 ? -18.486 3.726 6.016 1.00 98.56 85 ASP A O 1
ATOM 627 N N . LEU A 1 86 ? -16.622 2.498 5.764 1.00 98.69 86 LEU A N 1
ATOM 628 C CA . LEU A 1 86 ? -15.678 3.598 5.610 1.00 98.69 86 LEU A CA 1
ATOM 629 C C . LEU A 1 86 ? -14.351 3.064 5.060 1.00 98.69 86 LEU A C 1
ATOM 631 O O . LEU A 1 86 ? -13.655 2.316 5.751 1.00 98.69 86 LEU A O 1
ATOM 635 N N . THR A 1 87 ? -13.939 3.559 3.898 1.00 98.88 87 THR A N 1
ATOM 636 C CA . THR A 1 87 ? -12.575 3.392 3.399 1.00 98.88 87 THR A CA 1
ATOM 637 C C . THR A 1 87 ? -11.749 4.666 3.590 1.00 98.88 87 THR A C 1
ATOM 639 O O . THR A 1 87 ? -12.195 5.782 3.305 1.00 98.88 87 THR A O 1
ATOM 642 N N . ILE A 1 88 ? -10.512 4.479 4.055 1.00 98.94 88 ILE A N 1
ATOM 643 C CA . ILE A 1 88 ? -9.507 5.517 4.302 1.00 98.94 88 ILE A CA 1
ATOM 644 C C . ILE A 1 88 ? -8.290 5.269 3.399 1.00 98.94 88 ILE A C 1
ATOM 646 O O . ILE A 1 88 ? -7.780 4.150 3.348 1.00 98.94 88 ILE A O 1
ATOM 650 N N . ALA A 1 89 ? -7.794 6.308 2.726 1.00 98.81 89 ALA A N 1
ATOM 651 C CA . ALA A 1 89 ? -6.549 6.268 1.945 1.00 98.81 89 ALA A CA 1
ATOM 652 C C . ALA A 1 89 ? -5.577 7.396 2.347 1.00 98.81 89 ALA A C 1
ATOM 654 O O . ALA A 1 89 ? -5.958 8.327 3.059 1.00 98.81 89 ALA A O 1
ATOM 655 N N . ASN A 1 90 ? -4.340 7.364 1.847 1.00 98.81 90 ASN A N 1
ATOM 656 C CA . ASN A 1 90 ? -3.428 8.515 1.875 1.00 98.81 90 ASN A CA 1
ATOM 657 C C . ASN A 1 90 ? -3.381 9.172 0.490 1.00 98.81 90 ASN A C 1
ATOM 659 O O . ASN A 1 90 ? -3.036 8.515 -0.488 1.00 98.81 90 ASN A O 1
ATOM 663 N N . ALA A 1 91 ? -3.754 10.450 0.398 1.00 98.50 91 ALA A N 1
ATOM 664 C CA . ALA A 1 91 ? -3.713 11.225 -0.838 1.00 98.50 91 ALA A CA 1
ATOM 665 C C . ALA A 1 91 ? -2.384 11.989 -0.906 1.00 98.50 91 ALA A C 1
ATOM 667 O O . ALA A 1 91 ? -2.231 13.077 -0.353 1.00 98.50 91 ALA A O 1
ATOM 668 N N . GLU A 1 92 ? -1.405 11.390 -1.574 1.00 97.25 92 GLU A N 1
ATOM 669 C CA . GLU A 1 92 ? -0.001 11.814 -1.571 1.00 97.25 92 GLU A CA 1
ATOM 670 C C . GLU A 1 92 ? 0.352 12.651 -2.807 1.00 97.25 92 GLU A C 1
ATOM 672 O O . GLU A 1 92 ? 1.341 12.447 -3.506 1.00 97.25 92 GLU A O 1
ATOM 677 N N . CYS A 1 93 ? -0.528 13.590 -3.133 1.00 96.50 93 CYS A N 1
ATOM 678 C CA . CYS A 1 93 ? -0.326 14.536 -4.220 1.00 96.50 93 CYS A CA 1
ATOM 679 C C . CYS A 1 93 ? -1.250 15.736 -4.062 1.00 96.50 93 CYS A C 1
ATOM 681 O O . CYS A 1 93 ? -2.352 15.624 -3.519 1.00 96.50 93 CYS A O 1
ATOM 683 N N . VAL A 1 94 ? -0.859 16.857 -4.658 1.00 97.12 94 VAL A N 1
ATOM 684 C CA . VAL A 1 94 ? -1.768 17.988 -4.847 1.00 97.12 94 VAL A CA 1
ATOM 685 C C . VAL A 1 94 ? -2.807 17.637 -5.922 1.00 97.12 94 VAL A C 1
ATOM 687 O O . VAL A 1 94 ? -2.464 17.171 -7.008 1.00 97.12 94 VAL A O 1
ATOM 690 N N . ILE A 1 95 ? -4.086 17.890 -5.646 1.00 96.81 95 ILE A N 1
ATOM 691 C CA . ILE A 1 95 ? -5.207 17.679 -6.573 1.00 96.81 95 ILE A CA 1
ATOM 692 C C . ILE A 1 95 ? -5.817 19.050 -6.878 1.00 96.81 95 ILE A C 1
ATOM 694 O O . ILE A 1 95 ? -6.776 19.479 -6.236 1.00 96.81 95 ILE A O 1
ATOM 698 N N . ALA A 1 96 ? -5.213 19.773 -7.823 1.00 94.00 96 ALA A N 1
ATOM 699 C CA . ALA A 1 96 ? -5.448 21.203 -8.030 1.00 94.00 96 ALA A CA 1
ATOM 700 C C . ALA A 1 96 ? -5.242 21.632 -9.490 1.00 94.00 96 ALA A C 1
ATOM 702 O O . ALA A 1 96 ? -4.410 21.075 -10.209 1.00 94.00 96 ALA A O 1
ATOM 703 N N . GLY A 1 97 ? -5.959 22.671 -9.921 1.00 87.50 97 GLY A N 1
ATOM 704 C CA . GLY A 1 97 ? -5.660 23.383 -11.166 1.00 87.50 97 GLY A CA 1
ATOM 705 C C . GLY A 1 97 ? -4.393 24.241 -11.062 1.00 87.50 97 GLY A C 1
ATOM 706 O O . GLY A 1 97 ? -3.679 24.403 -12.054 1.00 87.50 97 GLY A O 1
ATOM 707 N N . TYR A 1 98 ? -4.086 24.744 -9.863 1.00 82.31 98 TYR A N 1
ATOM 708 C CA . TYR A 1 98 ? -2.889 25.536 -9.561 1.00 82.31 98 TYR A CA 1
ATOM 709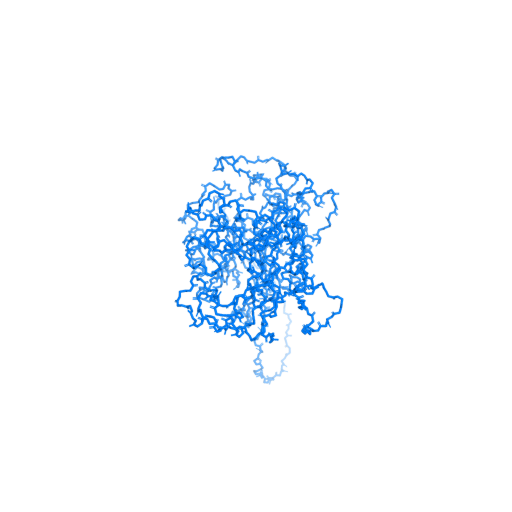 C C . TYR A 1 98 ? -1.578 24.802 -9.913 1.00 82.31 98 TYR A C 1
ATOM 711 O O . TYR A 1 98 ? -1.436 23.610 -9.643 1.00 82.31 98 TYR A O 1
ATOM 719 N N . ASP A 1 99 ? -0.618 25.496 -10.539 1.00 83.19 99 ASP A N 1
ATOM 720 C CA . ASP A 1 99 ? 0.582 24.906 -11.164 1.00 83.19 99 ASP A CA 1
ATOM 721 C C . ASP A 1 99 ? 1.928 25.446 -10.641 1.00 83.19 99 ASP A C 1
ATOM 723 O O . ASP A 1 99 ? 2.992 24.958 -11.032 1.00 83.19 99 ASP A O 1
ATOM 727 N N . ARG A 1 100 ? 1.912 26.402 -9.706 1.00 89.12 100 ARG A N 1
ATOM 728 C CA . ARG A 1 100 ? 3.133 26.981 -9.131 1.00 89.12 100 ARG A CA 1
ATOM 729 C C . ARG A 1 100 ? 3.714 26.097 -8.021 1.00 89.12 100 ARG A C 1
ATOM 731 O O . ARG A 1 100 ? 3.277 26.151 -6.873 1.00 89.12 100 ARG A O 1
ATOM 738 N N . ARG A 1 101 ? 4.740 25.328 -8.385 1.00 91.00 101 ARG A N 1
ATOM 739 C CA . ARG A 1 101 ? 5.564 24.501 -7.485 1.00 91.00 101 ARG A CA 1
ATOM 740 C C . ARG A 1 101 ? 6.296 25.335 -6.423 1.00 91.00 101 ARG A C 1
ATOM 742 O O . ARG A 1 101 ? 6.631 26.498 -6.662 1.00 91.00 101 ARG A O 1
ATOM 749 N N . VAL A 1 102 ? 6.593 24.713 -5.283 1.00 90.38 102 VAL A N 1
ATOM 750 C CA . VAL A 1 102 ? 7.465 25.239 -4.216 1.00 90.38 102 VAL A CA 1
ATOM 751 C C . VAL A 1 102 ? 8.789 24.472 -4.212 1.00 90.38 102 VAL A C 1
ATOM 753 O O . VAL A 1 102 ? 8.793 23.253 -4.343 1.00 90.38 102 VAL A O 1
ATOM 756 N N . GLU A 1 103 ? 9.920 25.164 -4.077 1.00 87.44 103 GLU A N 1
ATOM 757 C CA . GLU A 1 103 ? 11.240 24.518 -4.024 1.00 87.44 103 GLU A CA 1
ATOM 758 C C . GLU A 1 103 ? 11.411 23.676 -2.746 1.00 87.44 103 GLU A C 1
ATOM 760 O O . GLU A 1 103 ? 11.002 24.095 -1.663 1.00 87.44 103 GLU A O 1
ATOM 765 N N . LYS A 1 104 ? 12.056 22.506 -2.867 1.00 87.19 104 LYS A N 1
ATOM 766 C CA . LYS A 1 104 ? 12.325 21.574 -1.758 1.00 87.19 104 LYS A CA 1
ATOM 767 C C . LYS A 1 104 ? 13.838 21.412 -1.511 1.00 87.19 104 LYS A C 1
ATOM 769 O O . LYS A 1 104 ? 14.391 20.345 -1.768 1.00 87.19 104 LYS A O 1
ATOM 774 N N . PRO A 1 105 ? 14.549 22.452 -1.034 1.00 80.38 105 PRO A N 1
ATOM 775 C CA . PRO A 1 105 ? 16.017 22.454 -0.963 1.00 80.38 105 PRO A CA 1
ATOM 776 C C . PRO A 1 105 ? 16.623 21.374 -0.045 1.00 80.38 105 PRO A C 1
ATOM 778 O O . PRO A 1 105 ? 17.819 21.105 -0.145 1.00 80.38 105 PRO A O 1
ATOM 781 N N . SER A 1 106 ? 15.814 20.760 0.824 1.00 81.44 106 SER A N 1
ATOM 782 C CA . SER A 1 106 ? 16.135 19.599 1.667 1.00 81.44 106 SER A CA 1
ATOM 783 C C . SER A 1 106 ? 16.459 18.322 0.881 1.00 81.44 106 SER A C 1
ATOM 785 O O . SER A 1 106 ? 17.196 17.484 1.389 1.00 81.44 106 SER A O 1
ATOM 787 N N . GLN A 1 107 ? 15.941 18.162 -0.343 1.00 77.69 107 GLN A N 1
ATOM 788 C CA . GLN A 1 107 ? 16.024 16.898 -1.100 1.00 77.69 107 GLN A CA 1
ATOM 789 C C . GLN A 1 107 ? 17.180 16.863 -2.119 1.00 77.69 107 GLN A C 1
ATOM 791 O O . GLN A 1 107 ? 17.394 15.851 -2.784 1.00 77.69 107 GLN A O 1
ATOM 796 N N . HIS A 1 108 ? 17.960 17.946 -2.213 1.00 77.06 108 HIS A N 1
ATOM 797 C CA . HIS A 1 108 ? 19.267 18.014 -2.882 1.00 77.06 108 HIS A CA 1
ATOM 798 C C . HIS A 1 108 ? 19.334 17.425 -4.314 1.00 77.06 108 HIS A C 1
ATOM 800 O O . HIS A 1 108 ? 20.318 16.777 -4.679 1.00 77.06 108 HIS A O 1
ATOM 806 N N . GLY A 1 109 ? 18.324 17.677 -5.149 1.00 64.75 109 GLY A N 1
ATOM 807 C CA . GLY A 1 109 ? 18.239 17.183 -6.531 1.00 64.75 109 GLY A CA 1
ATOM 808 C C . GLY A 1 109 ? 17.400 15.910 -6.711 1.00 64.75 109 GLY A C 1
ATOM 809 O O . GLY A 1 109 ? 17.250 15.438 -7.841 1.00 64.75 109 GLY A O 1
ATOM 810 N N . GLY A 1 110 ? 16.874 15.344 -5.621 1.00 72.88 110 GLY A N 1
ATOM 811 C CA . GLY A 1 110 ? 15.940 14.213 -5.613 1.00 72.88 110 GLY A CA 1
ATOM 812 C C . GLY A 1 110 ? 14.461 14.612 -5.617 1.00 72.88 110 GLY A C 1
ATOM 813 O O . GLY A 1 110 ? 13.614 13.745 -5.437 1.00 72.88 110 GLY A O 1
ATOM 814 N N . GLU A 1 111 ? 14.138 15.896 -5.799 1.00 83.56 111 GLU A N 1
ATOM 815 C CA . GLU A 1 111 ? 12.788 16.426 -5.594 1.00 83.56 111 GLU A CA 1
ATOM 816 C C . GLU A 1 111 ? 11.753 15.809 -6.541 1.00 83.56 111 GLU A C 1
ATOM 818 O O . GLU A 1 111 ? 12.027 15.675 -7.737 1.00 83.56 111 GLU A O 1
ATOM 823 N N . PHE A 1 112 ? 10.528 15.569 -6.054 1.00 89.94 112 PHE A N 1
ATOM 824 C CA . PHE A 1 112 ? 9.333 15.300 -6.871 1.00 89.94 112 PHE A CA 1
ATOM 825 C C . PHE A 1 112 ? 8.159 16.224 -6.506 1.00 89.94 112 PHE A C 1
ATOM 827 O O . PHE A 1 112 ? 7.984 16.584 -5.339 1.00 89.94 112 PHE A O 1
ATOM 834 N N . TRP A 1 113 ? 7.362 16.585 -7.521 1.00 93.69 113 TRP A N 1
ATOM 835 C CA . TRP A 1 113 ? 6.182 17.454 -7.423 1.00 93.69 113 TRP A CA 1
ATOM 836 C C . TRP A 1 113 ? 4.941 16.798 -8.035 1.00 93.69 113 TRP A C 1
ATOM 838 O O . TRP A 1 113 ? 4.606 17.044 -9.201 1.00 93.69 113 TRP A O 1
ATOM 848 N N . PHE A 1 114 ? 4.244 15.972 -7.262 1.00 95.31 114 PHE A N 1
ATOM 849 C CA . PHE A 1 114 ? 3.096 15.214 -7.741 1.00 95.31 114 PHE A CA 1
ATOM 850 C C . PHE A 1 114 ? 1.826 16.062 -7.788 1.00 95.31 114 PHE A C 1
ATOM 852 O O . PHE A 1 114 ? 1.349 16.569 -6.770 1.00 95.31 114 PHE A O 1
ATOM 859 N N . ARG A 1 115 ? 1.242 16.176 -8.990 1.00 95.31 115 ARG A N 1
ATOM 860 C CA . ARG A 1 115 ? -0.033 16.867 -9.195 1.00 95.31 115 ARG A CA 1
ATOM 861 C C . ARG A 1 115 ? -0.995 16.113 -10.100 1.00 95.31 115 ARG A C 1
ATOM 863 O O . ARG A 1 115 ? -0.626 15.663 -11.189 1.00 95.31 115 ARG A O 1
ATOM 870 N N . GLY A 1 116 ? -2.238 16.029 -9.641 1.00 95.12 116 GLY A N 1
ATOM 871 C CA . GLY A 1 116 ? -3.414 15.646 -10.415 1.00 95.12 116 GLY A CA 1
ATOM 872 C C . GLY A 1 116 ? -4.319 16.844 -10.701 1.00 95.12 116 GLY A C 1
ATOM 873 O O . GLY A 1 116 ? -4.281 17.849 -9.993 1.00 95.12 116 GLY A O 1
ATOM 874 N N . ASP A 1 117 ? -5.167 16.724 -11.724 1.00 94.56 117 ASP A N 1
ATOM 875 C CA . ASP A 1 117 ? -6.212 17.715 -12.004 1.00 94.56 117 ASP A CA 1
ATOM 876 C C . ASP A 1 117 ? -7.224 17.787 -10.855 1.00 94.56 117 ASP A C 1
ATOM 878 O O . ASP A 1 117 ? -7.555 16.764 -10.261 1.00 94.56 117 ASP A O 1
ATOM 882 N N . ALA A 1 118 ? -7.830 18.957 -10.631 1.00 95.38 118 ALA A N 1
ATOM 883 C CA . ALA A 1 118 ? -8.894 19.164 -9.638 1.00 95.38 118 ALA A CA 1
ATOM 884 C C . ALA A 1 118 ? -10.026 18.108 -9.679 1.00 95.38 118 ALA A C 1
ATOM 886 O O . ALA A 1 118 ? -10.600 17.755 -8.650 1.00 95.38 118 ALA A O 1
ATOM 887 N N . GLN A 1 119 ? -10.345 17.572 -10.865 1.00 95.25 119 GLN A N 1
ATOM 888 C CA . GLN A 1 119 ? -11.362 16.526 -11.036 1.00 95.25 119 GLN A CA 1
ATOM 889 C C . GLN A 1 119 ? -10.956 15.156 -10.466 1.00 95.25 119 GLN A C 1
ATOM 891 O O . GLN A 1 119 ? -11.838 14.355 -10.162 1.00 95.25 119 GLN A O 1
ATOM 896 N N . ASN A 1 120 ? -9.658 14.884 -10.280 1.00 97.62 120 ASN A N 1
ATOM 897 C CA . ASN A 1 120 ? -9.152 13.587 -9.820 1.00 97.62 120 ASN A CA 1
ATOM 898 C C . ASN A 1 120 ? -9.597 13.267 -8.384 1.00 97.62 120 ASN A C 1
ATOM 900 O O . ASN A 1 120 ? -9.649 12.100 -8.016 1.00 97.62 120 ASN A O 1
ATOM 904 N N . ALA A 1 121 ? -10.032 14.263 -7.604 1.00 98.12 121 ALA A N 1
ATOM 905 C CA . ALA A 1 121 ? -10.690 14.054 -6.313 1.00 98.12 121 ALA A CA 1
ATOM 906 C C . ALA A 1 121 ? -11.914 13.115 -6.404 1.00 98.12 121 ALA A C 1
ATOM 908 O O . ALA A 1 121 ? -12.201 12.374 -5.466 1.00 98.12 121 ALA A O 1
ATOM 909 N N . ARG A 1 122 ? -12.611 13.088 -7.552 1.00 98.38 122 ARG A N 1
ATOM 910 C CA . ARG A 1 122 ? -13.758 12.195 -7.801 1.00 98.38 122 ARG A CA 1
ATOM 911 C C . ARG A 1 122 ? -13.379 10.722 -7.897 1.00 98.38 122 ARG A C 1
ATOM 913 O O . ARG A 1 122 ? -14.244 9.881 -7.689 1.00 98.38 122 ARG A O 1
ATOM 920 N N . ILE A 1 123 ? -12.117 10.408 -8.187 1.00 98.69 123 ILE A N 1
ATOM 921 C CA . ILE A 1 123 ? -11.625 9.031 -8.320 1.00 98.69 123 ILE A CA 1
ATOM 922 C C . ILE A 1 123 ? -11.742 8.287 -6.982 1.00 98.69 123 ILE A C 1
ATOM 924 O O . ILE A 1 123 ? -12.156 7.132 -6.963 1.00 98.69 123 ILE A O 1
ATOM 928 N N . PHE A 1 124 ? -11.467 8.964 -5.861 1.00 98.75 124 PHE A N 1
ATOM 929 C CA . PHE A 1 124 ? -11.677 8.414 -4.518 1.00 98.75 124 PHE A CA 1
ATOM 930 C C . PHE A 1 124 ? -13.156 8.071 -4.276 1.00 98.75 124 PHE A C 1
ATOM 932 O O . PHE A 1 124 ? -13.482 6.920 -3.995 1.00 98.75 124 PHE A O 1
ATOM 939 N N . ALA A 1 125 ? -14.071 9.023 -4.488 1.00 98.00 125 ALA A N 1
ATOM 940 C CA . ALA A 1 125 ? -15.509 8.787 -4.324 1.00 98.00 125 ALA A CA 1
ATOM 941 C C . ALA A 1 125 ? -16.042 7.689 -5.271 1.00 98.00 125 ALA A C 1
ATOM 943 O O . ALA A 1 125 ? -16.818 6.824 -4.862 1.00 98.00 125 ALA A O 1
ATOM 944 N N . ALA A 1 126 ? -15.594 7.677 -6.531 1.00 98.06 126 ALA A N 1
ATOM 945 C CA . ALA A 1 126 ? -15.932 6.637 -7.499 1.00 98.06 126 ALA A CA 1
ATOM 946 C C . ALA A 1 126 ? -15.395 5.257 -7.079 1.00 98.06 126 ALA A C 1
ATOM 948 O O . ALA A 1 126 ? -16.057 4.247 -7.321 1.00 98.06 126 ALA A O 1
ATOM 949 N N . GLY A 1 127 ? -14.242 5.216 -6.408 1.00 97.88 127 GLY A N 1
ATOM 950 C CA . GLY A 1 127 ? -13.607 4.019 -5.863 1.00 97.88 127 GLY A CA 1
ATOM 951 C C . GLY A 1 127 ? -14.172 3.487 -4.545 1.00 97.88 127 GLY A C 1
ATOM 952 O O . GLY A 1 127 ? -13.691 2.448 -4.100 1.00 97.88 127 GLY A O 1
ATOM 953 N N . SER A 1 128 ? -15.184 4.141 -3.959 1.00 98.25 128 SER A N 1
ATOM 954 C CA . SER A 1 128 ? -15.633 3.905 -2.574 1.00 98.25 128 SER A CA 1
ATOM 955 C C . SER A 1 128 ? -14.522 4.182 -1.554 1.00 98.25 128 SER A C 1
ATOM 957 O O . SER A 1 128 ? -14.116 3.299 -0.810 1.00 98.25 128 SER A O 1
ATOM 959 N N . VAL A 1 129 ? -13.999 5.414 -1.575 1.00 98.81 129 VAL A N 1
ATOM 960 C CA . VAL A 1 129 ? -13.101 5.986 -0.562 1.00 98.81 129 VAL A CA 1
ATOM 961 C C . VAL A 1 129 ? -13.726 7.276 -0.032 1.00 98.81 129 VAL A C 1
ATOM 963 O O . VAL A 1 129 ? -13.848 8.257 -0.767 1.00 98.81 129 VAL A O 1
ATOM 966 N N . GLU A 1 130 ? -14.125 7.291 1.242 1.00 98.75 130 GLU A N 1
ATOM 967 C CA . GLU A 1 130 ? -14.849 8.418 1.846 1.00 98.75 130 GLU A CA 1
ATOM 968 C C . GLU A 1 130 ? -13.955 9.364 2.658 1.00 98.75 130 GLU A C 1
ATOM 970 O O . GLU A 1 130 ? -14.392 10.473 2.970 1.00 98.75 130 GLU A O 1
ATOM 975 N N . ALA A 1 131 ? -12.724 8.973 3.002 1.00 98.88 131 ALA A N 1
ATOM 976 C CA . ALA A 1 131 ? -11.774 9.829 3.716 1.00 98.88 131 ALA A CA 1
ATOM 977 C C . ALA A 1 131 ? -10.338 9.674 3.206 1.00 98.88 131 ALA A C 1
ATOM 979 O O . ALA A 1 131 ? -9.904 8.568 2.881 1.00 98.88 131 ALA A O 1
ATOM 980 N N . VAL A 1 132 ? -9.577 10.773 3.191 1.00 98.88 132 VAL A N 1
ATOM 981 C CA . VAL A 1 132 ? -8.161 10.749 2.796 1.00 98.88 132 VAL A CA 1
ATOM 982 C C . VAL A 1 132 ? -7.268 11.575 3.714 1.00 98.88 132 VAL A C 1
ATOM 984 O O . VAL A 1 132 ? -7.600 12.702 4.087 1.00 98.88 132 VAL A O 1
ATOM 987 N N . ASN A 1 133 ? -6.111 11.008 4.047 1.00 98.75 133 ASN A N 1
ATOM 988 C CA . ASN A 1 133 ? -5.028 11.719 4.708 1.00 98.75 133 ASN A CA 1
ATOM 989 C C . ASN A 1 133 ? -4.312 12.655 3.731 1.00 98.75 133 ASN A C 1
ATOM 991 O O . ASN A 1 133 ? -3.983 12.249 2.619 1.00 98.75 133 ASN A O 1
ATOM 995 N N . LEU A 1 134 ? -4.010 13.861 4.200 1.00 98.50 134 LEU A N 1
ATOM 996 C CA . LEU A 1 134 ? -3.148 14.850 3.554 1.00 98.50 134 LEU A CA 1
ATOM 997 C C . LEU A 1 134 ? -1.873 15.123 4.364 1.00 98.50 134 LEU A C 1
ATOM 999 O O . LEU A 1 134 ? -0.983 15.819 3.894 1.00 98.50 134 LEU A O 1
ATOM 1003 N N . ALA A 1 135 ? -1.732 14.592 5.584 1.00 97.44 135 ALA A N 1
ATOM 1004 C CA . ALA A 1 135 ? -0.494 14.741 6.342 1.00 97.44 135 ALA A CA 1
ATOM 1005 C C . ALA A 1 135 ? 0.605 13.838 5.759 1.00 97.44 135 ALA A C 1
ATOM 1007 O O . ALA A 1 135 ? 0.843 12.744 6.260 1.00 97.44 135 ALA A O 1
ATOM 1008 N N . ASN A 1 136 ? 1.250 14.314 4.696 1.00 97.12 136 ASN A N 1
ATOM 1009 C CA . ASN A 1 136 ? 2.364 13.688 3.986 1.00 97.12 136 ASN A CA 1
ATOM 1010 C C . ASN A 1 136 ? 3.325 14.761 3.428 1.00 97.12 136 ASN A C 1
ATOM 1012 O O . ASN A 1 136 ? 3.049 15.962 3.493 1.00 97.12 136 ASN A O 1
ATOM 1016 N N . ASN A 1 137 ? 4.474 14.323 2.915 1.00 94.06 137 ASN A N 1
ATOM 1017 C CA . ASN A 1 137 ? 5.532 15.153 2.318 1.00 94.06 137 ASN A CA 1
ATOM 1018 C C . ASN A 1 137 ? 5.149 15.833 0.983 1.00 94.06 137 ASN A C 1
ATOM 1020 O O . ASN A 1 137 ? 5.815 16.784 0.569 1.00 94.06 137 ASN A O 1
ATOM 1024 N N . HIS A 1 138 ? 4.102 15.350 0.304 1.00 96.12 138 HIS A N 1
ATOM 1025 C CA . HIS A 1 138 ? 3.696 15.818 -1.027 1.00 96.12 138 HIS A CA 1
ATOM 1026 C C . HIS A 1 138 ? 2.539 16.827 -1.037 1.00 96.12 138 HIS A C 1
ATOM 1028 O O . HIS A 1 138 ? 2.283 17.494 -2.043 1.00 96.12 138 HIS A O 1
ATOM 1034 N N . SER A 1 139 ? 1.853 17.017 0.091 1.00 96.06 139 SER A N 1
ATOM 1035 C CA . SER A 1 139 ? 0.683 17.905 0.161 1.00 96.06 139 SER A CA 1
ATOM 1036 C C . SER A 1 139 ? 0.998 19.404 0.058 1.00 96.06 139 SER A C 1
ATOM 1038 O O . SER A 1 139 ? 0.084 20.203 -0.134 1.00 96.06 139 SER A O 1
ATOM 1040 N N . PHE A 1 140 ? 2.276 19.800 0.118 1.00 94.94 140 PHE A N 1
ATOM 1041 C CA . PHE A 1 140 ? 2.729 21.185 -0.084 1.00 94.94 140 PHE A CA 1
ATOM 1042 C C . PHE A 1 140 ? 3.590 21.375 -1.345 1.00 94.94 140 PHE A C 1
ATOM 1044 O O . PHE A 1 140 ? 4.175 22.445 -1.524 1.00 94.94 140 PHE A O 1
ATOM 1051 N N . ASP A 1 141 ? 3.617 20.405 -2.267 1.00 94.88 141 ASP A N 1
ATOM 1052 C CA . ASP A 1 141 ? 4.364 20.484 -3.537 1.00 94.88 141 ASP A CA 1
ATOM 1053 C C . ASP A 1 141 ? 4.071 21.771 -4.329 1.00 94.88 141 ASP A C 1
ATOM 1055 O O . ASP A 1 141 ? 4.952 22.346 -4.971 1.00 94.88 141 ASP A O 1
ATOM 1059 N N . TYR A 1 142 ? 2.830 22.252 -4.246 1.00 94.94 142 TYR A N 1
ATOM 1060 C CA . TYR A 1 142 ? 2.341 23.478 -4.884 1.00 94.94 142 TYR A CA 1
ATOM 1061 C C . TYR A 1 142 ? 1.894 24.515 -3.831 1.00 94.94 142 TYR A C 1
ATOM 1063 O O . TYR A 1 142 ? 1.016 25.346 -4.065 1.00 94.94 142 TYR A O 1
ATOM 1071 N N . GLY A 1 143 ? 2.514 24.458 -2.648 1.00 93.94 143 GLY A N 1
ATOM 1072 C CA . GLY A 1 143 ? 2.314 25.372 -1.528 1.00 93.94 143 GLY A CA 1
ATOM 1073 C C . GLY A 1 143 ? 0.929 25.308 -0.885 1.00 93.94 143 GLY A C 1
ATOM 1074 O O . GLY A 1 143 ? 0.098 24.457 -1.200 1.00 93.94 143 GLY A O 1
ATOM 1075 N N . GLU A 1 144 ? 0.674 26.255 0.021 1.00 94.06 144 GLU A N 1
ATOM 1076 C CA . GLU A 1 144 ? -0.603 26.345 0.736 1.00 94.06 144 GLU A CA 1
ATOM 1077 C C . GLU A 1 144 ? -1.813 26.478 -0.193 1.00 94.06 144 GLU A C 1
ATOM 1079 O O . GLU A 1 144 ? -2.875 25.956 0.124 1.00 94.06 144 GLU A O 1
ATOM 1084 N N . GLU A 1 145 ? -1.680 27.170 -1.327 1.00 95.12 145 GLU A N 1
ATOM 1085 C CA . GLU A 1 145 ? -2.785 27.336 -2.277 1.00 95.12 145 GLU A CA 1
ATOM 1086 C C . GLU A 1 145 ? -3.127 26.010 -2.969 1.00 95.12 145 GLU A C 1
ATOM 1088 O O . GLU A 1 145 ? -4.305 25.672 -3.080 1.00 95.12 145 GLU A O 1
ATOM 1093 N N . GLY A 1 146 ? -2.119 25.202 -3.325 1.00 96.00 146 GLY A N 1
ATOM 1094 C CA . GLY A 1 146 ? -2.325 23.831 -3.796 1.00 96.00 146 GLY A CA 1
ATOM 1095 C C . GLY A 1 146 ? -3.024 22.951 -2.756 1.00 96.00 146 GLY A C 1
ATOM 1096 O O . GLY A 1 146 ? -3.959 22.227 -3.101 1.00 96.00 146 GLY A O 1
ATOM 1097 N N . LEU A 1 147 ? -2.645 23.055 -1.476 1.00 96.62 147 LEU A N 1
ATOM 1098 C CA . LEU A 1 147 ? -3.308 22.335 -0.381 1.00 96.62 147 LEU A CA 1
ATOM 1099 C C . LEU A 1 147 ? -4.761 22.797 -0.169 1.00 96.62 147 LEU A C 1
ATOM 1101 O O . LEU A 1 147 ? -5.665 21.966 -0.093 1.00 96.62 147 LEU A O 1
ATOM 1105 N N . LYS A 1 148 ? -5.010 24.112 -0.111 1.00 96.56 148 LYS A N 1
ATOM 1106 C CA . LYS A 1 148 ? -6.355 24.700 0.041 1.00 96.56 148 LYS A CA 1
ATOM 1107 C C . LYS A 1 148 ? -7.275 24.281 -1.107 1.00 96.56 148 LYS A C 1
ATOM 1109 O O . LYS A 1 148 ? -8.426 23.910 -0.867 1.00 96.56 148 LYS A O 1
ATOM 1114 N N . GLU A 1 149 ? -6.774 24.295 -2.345 1.00 97.31 149 GLU A N 1
ATOM 1115 C CA . GLU A 1 149 ? -7.539 23.824 -3.501 1.00 97.31 149 GLU A CA 1
ATOM 1116 C C . GLU A 1 149 ? -7.796 22.311 -3.419 1.00 97.31 149 GLU A C 1
ATOM 1118 O O . GLU A 1 149 ? -8.929 21.888 -3.633 1.00 97.31 149 GLU A O 1
ATOM 1123 N N . THR A 1 150 ? -6.796 21.513 -3.019 1.00 97.94 150 THR A N 1
ATOM 1124 C CA . THR A 1 150 ? -6.911 20.052 -2.822 1.00 97.94 150 THR A CA 1
ATOM 1125 C C . THR A 1 150 ? -8.000 19.698 -1.810 1.00 97.94 150 THR A C 1
ATOM 1127 O O . THR A 1 150 ? -8.892 18.913 -2.131 1.00 97.94 150 THR A O 1
ATOM 1130 N N . ILE A 1 151 ? -7.991 20.330 -0.629 1.00 98.12 151 ILE A N 1
ATOM 1131 C CA . ILE A 1 151 ? -9.033 20.181 0.403 1.00 98.12 151 ILE A CA 1
ATOM 1132 C C . ILE A 1 151 ? -10.410 20.484 -0.196 1.00 98.12 151 ILE A C 1
ATOM 1134 O O . ILE A 1 151 ? -11.306 19.644 -0.154 1.00 98.12 151 ILE A O 1
ATOM 1138 N N . SER A 1 152 ? -10.563 21.644 -0.841 1.00 97.88 152 SER A N 1
ATOM 1139 C CA . SER A 1 152 ? -11.850 22.062 -1.402 1.00 97.88 152 SER A CA 1
ATOM 1140 C C . SER A 1 152 ? -12.317 21.181 -2.575 1.00 97.88 152 SER A C 1
ATOM 1142 O O . SER A 1 152 ? -13.520 21.005 -2.776 1.00 97.88 152 SER A O 1
ATOM 1144 N N . ASN A 1 153 ? -11.395 20.614 -3.358 1.00 98.50 153 ASN A N 1
ATOM 1145 C CA . ASN A 1 153 ? -11.694 19.684 -4.447 1.00 98.50 153 ASN A CA 1
ATOM 1146 C C . ASN A 1 153 ? -12.156 18.315 -3.909 1.00 98.50 153 ASN A C 1
ATOM 1148 O O . ASN A 1 153 ? -13.109 17.752 -4.450 1.00 98.50 153 ASN A O 1
ATOM 1152 N N . LEU A 1 154 ? -11.552 17.823 -2.820 1.00 98.62 154 LEU A N 1
ATOM 1153 C CA . LEU A 1 154 ? -11.964 16.602 -2.110 1.00 98.62 154 LEU A CA 1
ATOM 1154 C C . LEU A 1 154 ? -13.344 16.758 -1.459 1.00 98.62 154 LEU A C 1
ATOM 1156 O O . LEU A 1 154 ? -14.234 15.948 -1.721 1.00 98.62 154 LEU A O 1
ATOM 1160 N N . GLU A 1 155 ? -13.571 17.849 -0.723 1.00 98.06 155 GLU A N 1
ATOM 1161 C CA . GLU A 1 155 ? -14.877 18.159 -0.124 1.00 98.06 155 GLU A CA 1
ATOM 1162 C C . GLU A 1 155 ? -15.982 18.247 -1.189 1.00 98.06 155 GLU A C 1
ATOM 1164 O O . GLU A 1 155 ? -17.057 17.665 -1.032 1.00 98.06 155 GLU A O 1
ATOM 1169 N N . ARG A 1 156 ? -15.708 18.907 -2.327 1.00 98.31 156 ARG A N 1
ATOM 1170 C CA . ARG A 1 156 ? -16.637 18.984 -3.471 1.00 98.31 156 ARG A CA 1
ATOM 1171 C C . ARG A 1 156 ? -16.854 17.644 -4.185 1.00 98.31 156 ARG A C 1
ATOM 1173 O O . ARG A 1 156 ? -17.847 17.513 -4.900 1.00 98.31 156 ARG A O 1
ATOM 1180 N N . ALA A 1 157 ? -15.971 16.665 -3.999 1.00 98.31 157 ALA A N 1
ATOM 1181 C CA . ALA A 1 157 ? -16.155 15.288 -4.454 1.00 98.31 157 ALA A CA 1
ATOM 1182 C C . ALA A 1 157 ? -16.893 14.400 -3.429 1.00 98.31 157 ALA A C 1
ATOM 1184 O O . ALA A 1 157 ? -17.215 13.259 -3.752 1.00 98.31 157 ALA A O 1
ATOM 1185 N N . GLY A 1 158 ? -17.189 14.905 -2.223 1.00 97.88 158 GLY A N 1
ATOM 1186 C CA . GLY A 1 158 ? -17.802 14.132 -1.137 1.00 97.88 158 GLY A CA 1
ATOM 1187 C C . GLY A 1 158 ? -16.815 13.276 -0.336 1.00 97.88 158 GLY A C 1
ATOM 1188 O O . GLY A 1 158 ? -17.242 12.382 0.391 1.00 97.88 158 GLY A O 1
ATOM 1189 N N . VAL A 1 159 ? -15.513 13.546 -0.465 1.00 98.69 159 VAL A N 1
ATOM 1190 C CA . VAL A 1 159 ? -14.421 12.855 0.234 1.00 98.69 159 VAL A CA 1
ATOM 1191 C C . VAL A 1 159 ? -13.942 13.749 1.376 1.00 98.69 159 VAL A C 1
ATOM 1193 O O . VAL A 1 159 ? -13.741 14.942 1.171 1.00 98.69 159 VAL A O 1
ATOM 1196 N N . ALA A 1 160 ? -13.761 13.203 2.577 1.00 98.69 160 ALA A N 1
ATOM 1197 C CA . ALA A 1 160 ? -13.370 13.965 3.762 1.00 98.69 160 ALA A CA 1
ATOM 1198 C C . ALA A 1 160 ? -11.833 14.061 3.905 1.00 98.69 160 ALA A C 1
ATOM 1200 O O . ALA A 1 160 ? -11.198 13.060 4.256 1.00 98.69 160 ALA A O 1
ATOM 1201 N N . PRO A 1 161 ? -11.208 15.233 3.672 1.00 98.56 161 PRO A N 1
ATOM 1202 C 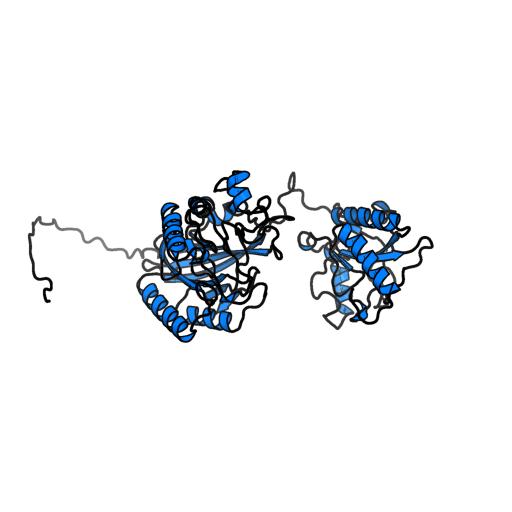CA . PRO A 1 161 ? -9.779 15.421 3.902 1.00 98.56 161 PRO A CA 1
ATOM 1203 C C . PRO A 1 161 ? -9.472 15.595 5.396 1.00 98.56 161 PRO A C 1
ATOM 1205 O O . PRO A 1 161 ? -10.159 16.343 6.096 1.00 98.56 161 PRO A O 1
ATOM 1208 N N . PHE A 1 162 ? -8.408 14.954 5.877 1.00 98.69 162 PHE A N 1
ATOM 1209 C CA . PHE A 1 162 ? -7.857 15.148 7.223 1.00 98.69 162 PHE A CA 1
ATOM 1210 C C . PHE A 1 162 ? -6.321 15.121 7.204 1.00 98.69 162 PHE A C 1
ATOM 1212 O O . PHE A 1 162 ? -5.715 14.750 6.204 1.00 98.69 162 PHE A O 1
ATOM 1219 N N . GLY A 1 163 ? -5.680 15.537 8.296 1.00 96.38 163 GLY A N 1
ATOM 1220 C CA . GLY A 1 163 ? -4.245 15.826 8.328 1.00 96.38 163 GLY A CA 1
ATOM 1221 C C . GLY A 1 163 ? -3.940 17.299 8.025 1.00 96.38 163 GLY A C 1
ATOM 1222 O O . GLY A 1 163 ? -4.847 18.103 7.814 1.00 96.38 163 GLY A O 1
ATOM 1223 N N . CYS A 1 164 ? -2.661 17.687 8.065 1.00 93.44 164 CYS A N 1
ATOM 1224 C CA . CYS A 1 164 ? -2.208 19.081 7.882 1.00 93.44 164 CYS A CA 1
ATOM 1225 C C . CYS A 1 164 ? -2.927 20.112 8.781 1.00 93.44 164 CYS A C 1
ATOM 1227 O O . CYS A 1 164 ? -3.208 21.231 8.359 1.00 93.44 164 CYS A O 1
ATOM 1229 N N . GLY A 1 165 ? -3.242 19.734 10.026 1.00 87.25 165 GLY A N 1
ATOM 1230 C CA . GLY A 1 165 ? -3.985 20.575 10.975 1.00 87.25 165 GLY A CA 1
ATOM 1231 C C . GLY A 1 165 ? -5.513 20.505 10.842 1.00 87.25 165 GLY A C 1
ATOM 1232 O O . GLY A 1 165 ? -6.219 21.096 11.657 1.00 87.25 165 GLY A O 1
ATOM 1233 N N . VAL A 1 166 ? -6.042 19.756 9.869 1.00 92.06 166 VAL A N 1
ATOM 1234 C CA . VAL A 1 166 ? -7.469 19.424 9.757 1.00 92.06 166 VAL A CA 1
ATOM 1235 C C . VAL A 1 166 ? -7.734 18.078 10.434 1.00 92.06 166 VAL A C 1
ATOM 1237 O O . VAL A 1 166 ? -7.007 17.107 10.233 1.00 92.06 166 VAL A O 1
ATOM 1240 N N . SER A 1 167 ? -8.808 17.999 11.217 1.00 96.00 167 SER A N 1
ATOM 1241 C CA . SER A 1 167 ? -9.325 16.743 11.772 1.00 96.00 167 SER A CA 1
ATOM 1242 C C . SER A 1 167 ? -10.769 16.539 11.327 1.00 96.00 167 SER A C 1
ATOM 1244 O O . SER A 1 167 ? -11.486 17.512 11.091 1.00 96.00 167 SER A O 1
ATOM 1246 N N . GLN A 1 168 ? -11.194 15.283 11.197 1.00 97.81 168 GLN A N 1
ATOM 1247 C CA . GLN A 1 168 ? -12.543 14.934 10.737 1.00 97.81 168 GLN A CA 1
ATOM 1248 C C . GLN A 1 168 ? -13.260 14.052 11.753 1.00 97.81 168 GLN A C 1
ATOM 1250 O O . GLN A 1 168 ? -12.627 13.292 12.485 1.00 97.81 168 GLN A O 1
ATOM 1255 N N . ILE A 1 169 ? -14.592 14.131 11.770 1.00 98.56 169 ILE A N 1
ATOM 1256 C CA . ILE A 1 169 ? -15.454 13.172 12.467 1.00 98.56 169 ILE A CA 1
ATOM 1257 C C . ILE A 1 169 ? -16.517 12.693 11.484 1.00 98.56 169 ILE A C 1
ATOM 1259 O O . ILE A 1 169 ? -17.377 13.467 11.066 1.00 98.56 169 ILE A O 1
ATOM 1263 N N . LEU A 1 170 ? -16.475 11.409 11.139 1.00 98.25 170 LEU A N 1
ATOM 1264 C CA . LEU A 1 170 ? -17.472 10.766 10.287 1.00 98.25 170 LEU A CA 1
ATOM 1265 C C . LEU A 1 170 ? -18.437 9.940 11.132 1.00 98.25 170 LEU A C 1
ATOM 1267 O O . LEU A 1 170 ? -18.032 9.285 12.088 1.00 98.25 170 LEU A O 1
ATOM 1271 N N . ILE A 1 171 ? -19.720 9.952 10.772 1.00 97.75 171 ILE A N 1
ATOM 1272 C CA . ILE A 1 171 ? -20.744 9.145 11.443 1.00 97.75 171 ILE A CA 1
ATOM 1273 C C . ILE A 1 171 ? -21.094 7.951 10.553 1.00 97.75 171 ILE A C 1
ATOM 1275 O O . ILE A 1 171 ? -21.447 8.130 9.382 1.00 97.75 171 ILE A O 1
ATOM 1279 N N . ARG A 1 172 ? -21.007 6.734 11.105 1.00 96.69 172 ARG A N 1
ATOM 1280 C CA . ARG A 1 172 ? -21.375 5.468 10.446 1.00 96.69 172 ARG A CA 1
ATOM 1281 C C . ARG A 1 172 ? -22.159 4.590 11.410 1.00 96.69 172 ARG A C 1
ATOM 1283 O O . ARG A 1 172 ? -21.740 4.398 12.542 1.00 96.69 172 ARG A O 1
ATOM 1290 N N . LYS A 1 173 ? -23.351 4.141 10.996 1.00 94.75 173 LYS A N 1
ATOM 1291 C CA . LYS A 1 173 ? -24.346 3.441 11.845 1.00 94.75 173 LYS A CA 1
ATOM 1292 C C . LYS A 1 173 ? -24.552 4.082 13.244 1.00 94.75 173 LYS A C 1
ATOM 1294 O O . LYS A 1 173 ? -24.860 3.394 14.208 1.00 94.75 173 LYS A O 1
ATOM 1299 N N . GLY A 1 174 ? -24.383 5.405 13.349 1.00 94.12 174 GLY A N 1
ATOM 1300 C CA . GLY A 1 174 ? -24.462 6.182 14.596 1.00 94.12 174 GLY A CA 1
ATOM 1301 C C . GLY A 1 174 ? -23.139 6.369 15.359 1.00 94.12 174 GLY A C 1
ATOM 1302 O O . GLY A 1 174 ? -23.034 7.326 16.121 1.00 94.12 174 GLY A O 1
ATOM 1303 N N . VAL A 1 175 ? -22.123 5.538 15.109 1.00 96.44 175 VAL A N 1
ATOM 1304 C CA . VAL A 1 175 ? -20.778 5.639 15.705 1.00 96.44 175 VAL A CA 1
ATOM 1305 C C . VAL A 1 175 ? -20.027 6.832 15.112 1.00 96.44 175 VAL A C 1
ATOM 1307 O O . VAL A 1 175 ? -19.988 6.991 13.889 1.00 96.44 175 VAL A O 1
ATOM 1310 N N . ARG A 1 176 ? -19.407 7.660 15.962 1.00 97.88 176 ARG A N 1
ATOM 1311 C CA . ARG A 1 176 ? -18.560 8.797 15.563 1.00 97.88 176 ARG A CA 1
ATOM 1312 C C . ARG A 1 176 ? -17.098 8.358 15.481 1.00 97.88 176 ARG A C 1
ATOM 1314 O O . ARG A 1 176 ? -16.492 8.020 16.497 1.00 97.88 176 ARG A O 1
ATOM 1321 N N . ILE A 1 177 ? -16.534 8.399 14.282 1.00 98.69 177 ILE A N 1
ATOM 1322 C CA . ILE A 1 177 ? -15.166 7.985 13.958 1.00 98.69 177 ILE A CA 1
ATOM 1323 C C . ILE A 1 177 ? -14.332 9.251 13.752 1.00 98.69 177 ILE A C 1
ATOM 1325 O O . ILE A 1 177 ? -14.533 9.974 12.777 1.00 98.69 177 ILE A O 1
ATOM 1329 N N . GLY A 1 178 ? -13.429 9.536 14.687 1.00 98.81 178 GLY A N 1
ATOM 1330 C CA . GLY A 1 178 ? -12.488 10.650 14.618 1.00 98.81 178 GLY A CA 1
ATOM 1331 C C . GLY A 1 178 ? -11.232 10.280 13.834 1.00 98.81 178 GLY A C 1
ATOM 1332 O O . GLY A 1 178 ? -10.656 9.221 14.076 1.00 98.81 178 GLY A O 1
ATOM 1333 N N . LEU A 1 179 ? -10.798 11.152 12.925 1.00 98.94 179 LEU A N 1
ATOM 1334 C CA . LEU A 1 179 ? -9.623 10.960 12.072 1.00 98.94 179 LEU A CA 1
ATOM 1335 C C . LEU A 1 179 ? -8.583 12.062 12.335 1.00 98.94 179 LEU A C 1
ATOM 1337 O O . LEU A 1 179 ? -8.905 13.254 12.269 1.00 98.94 179 LEU A O 1
ATOM 1341 N N . LEU A 1 180 ? -7.345 11.653 12.621 1.00 98.88 180 LEU A N 1
ATOM 1342 C CA . LEU A 1 180 ? -6.177 12.509 12.876 1.00 98.88 180 LEU A CA 1
ATOM 1343 C C . LEU A 1 180 ? -4.998 12.049 12.008 1.00 98.88 180 LEU A C 1
ATOM 1345 O O . LEU A 1 180 ? -4.847 10.846 11.802 1.00 98.88 180 LEU A O 1
ATOM 1349 N N . GLY A 1 181 ? -4.157 12.971 11.528 1.00 98.25 181 GLY A N 1
ATOM 1350 C CA . GLY A 1 181 ? -3.036 12.635 10.641 1.00 98.25 181 GLY A CA 1
ATOM 1351 C C . GLY A 1 181 ? -1.806 13.522 10.797 1.00 98.25 181 GLY A C 1
ATOM 1352 O O . GLY A 1 181 ? -1.935 14.744 10.904 1.00 98.25 181 GLY A O 1
ATOM 1353 N N . TYR A 1 182 ? -0.621 12.900 10.770 1.00 98.12 182 TYR A N 1
ATOM 1354 C CA . TYR A 1 182 ? 0.673 13.548 11.022 1.00 98.12 182 TYR A CA 1
ATOM 1355 C C . TYR A 1 182 ? 1.752 13.121 10.011 1.00 98.12 182 TYR A C 1
ATOM 1357 O O . TYR A 1 182 ? 1.873 11.943 9.683 1.00 98.12 182 TYR A O 1
ATOM 1365 N N . CYS A 1 183 ? 2.580 14.070 9.561 1.00 97.00 183 CYS A N 1
ATOM 1366 C CA . CYS A 1 183 ? 3.766 13.799 8.742 1.00 97.00 183 CYS A CA 1
ATOM 1367 C C . CYS A 1 183 ? 5.020 13.974 9.602 1.00 97.00 183 CYS A C 1
ATOM 1369 O O . CYS A 1 183 ? 5.296 15.081 10.064 1.00 97.00 183 CYS A O 1
ATOM 1371 N N . VAL A 1 184 ? 5.785 12.900 9.804 1.00 95.38 184 VAL A N 1
ATOM 1372 C CA . VAL A 1 184 ? 6.979 12.897 10.674 1.00 95.38 184 VAL A CA 1
ATOM 1373 C C . VAL A 1 184 ? 8.206 13.493 9.962 1.00 95.38 184 VAL A C 1
ATOM 1375 O O . VAL A 1 184 ? 9.185 13.866 10.596 1.00 95.38 184 VAL A O 1
ATOM 1378 N N . MET A 1 185 ? 8.134 13.671 8.641 1.00 90.12 185 MET A N 1
ATOM 1379 C CA . MET A 1 185 ? 9.161 14.351 7.841 1.00 90.12 185 MET A CA 1
ATOM 1380 C C . MET A 1 185 ? 8.936 15.869 7.748 1.00 90.12 185 MET A C 1
ATOM 1382 O O . MET A 1 185 ? 9.814 16.595 7.286 1.00 90.12 185 MET A O 1
ATOM 1386 N N . GLY A 1 186 ? 7.765 16.363 8.157 1.00 86.81 186 GLY A N 1
ATOM 1387 C CA . GLY A 1 186 ? 7.323 17.726 7.866 1.00 86.81 186 GLY A CA 1
ATOM 1388 C C . GLY A 1 186 ? 6.804 17.895 6.424 1.00 86.81 186 GLY A C 1
ATOM 1389 O O . GLY A 1 186 ? 6.986 17.019 5.577 1.00 86.81 186 GLY A O 1
ATOM 1390 N N . PRO A 1 187 ? 6.112 19.010 6.128 1.00 76.31 187 PRO A N 1
ATOM 1391 C CA . PRO A 1 187 ? 5.384 19.197 4.869 1.00 76.31 187 PRO A CA 1
ATOM 1392 C C . PRO A 1 187 ? 6.241 19.296 3.593 1.00 76.31 187 PRO A C 1
ATOM 1394 O O . PRO A 1 187 ? 5.671 19.282 2.510 1.00 76.31 187 PRO A O 1
ATOM 1397 N N . LEU A 1 188 ? 7.569 19.427 3.701 1.00 79.44 188 LEU A N 1
ATOM 1398 C CA . LEU A 1 188 ? 8.537 19.450 2.590 1.00 79.44 188 LEU A CA 1
ATOM 1399 C C . LEU A 1 188 ? 9.829 18.679 2.956 1.00 79.44 188 LEU A C 1
ATOM 1401 O O . LEU A 1 188 ? 10.920 19.020 2.495 1.00 79.44 188 LEU A O 1
ATOM 1405 N N . GLU A 1 189 ? 9.725 17.669 3.825 1.00 82.94 189 GLU A N 1
ATOM 1406 C CA . GLU A 1 189 ? 10.857 16.842 4.289 1.00 82.94 189 GLU A CA 1
ATOM 1407 C C . GLU A 1 189 ? 11.974 17.641 4.990 1.00 82.94 189 GLU A C 1
ATOM 1409 O O . GLU A 1 189 ? 13.160 17.340 4.880 1.00 82.94 189 GLU A O 1
ATOM 1414 N N . GLN A 1 190 ? 11.596 18.693 5.719 1.00 84.31 190 GLN A N 1
ATOM 1415 C CA . GLN A 1 190 ? 12.513 19.508 6.524 1.00 84.31 190 GLN A CA 1
ATOM 1416 C C . GLN A 1 190 ? 12.775 18.949 7.939 1.00 84.31 190 GLN A C 1
ATOM 1418 O O . GLN A 1 190 ? 13.525 19.554 8.704 1.00 84.31 190 GLN A O 1
ATOM 1423 N N . GLY A 1 191 ? 12.138 17.832 8.298 1.00 87.12 191 GLY A N 1
ATOM 1424 C CA . GLY A 1 191 ? 12.102 17.271 9.648 1.00 87.12 191 GLY A CA 1
ATOM 1425 C C . GLY A 1 191 ? 11.029 17.899 10.548 1.00 87.12 191 GLY A C 1
ATOM 1426 O O . GLY A 1 191 ? 10.358 18.869 10.188 1.00 87.12 191 GLY A O 1
ATOM 1427 N N . VAL A 1 192 ? 10.876 17.333 11.747 1.00 91.00 192 VAL A N 1
ATOM 1428 C CA . VAL A 1 192 ? 9.969 17.811 12.804 1.00 91.00 192 VAL A CA 1
ATOM 1429 C C . VAL A 1 192 ? 10.682 17.841 14.155 1.00 91.00 192 VAL A C 1
ATOM 1431 O O . VAL A 1 192 ? 11.628 17.089 14.385 1.00 91.00 192 VAL A O 1
ATOM 1434 N N . ASP A 1 193 ? 10.201 18.679 15.070 1.00 93.56 193 ASP A N 1
ATOM 1435 C CA . ASP A 1 193 ? 10.534 18.566 16.491 1.00 93.56 193 ASP A CA 1
ATOM 1436 C C . ASP A 1 193 ? 9.661 17.457 17.106 1.00 93.56 193 ASP A C 1
ATOM 1438 O O . ASP A 1 193 ? 8.437 17.593 17.182 1.00 93.56 193 ASP A O 1
ATOM 1442 N N . GLU A 1 194 ? 10.276 16.342 17.514 1.00 88.88 194 GLU A N 1
ATOM 1443 C CA . GLU A 1 194 ? 9.546 15.203 18.092 1.00 88.88 194 GLU A CA 1
ATOM 1444 C C . GLU A 1 194 ? 8.834 15.544 19.408 1.00 88.88 194 GLU A C 1
ATOM 1446 O O . GLU A 1 194 ? 7.770 14.994 19.677 1.00 88.88 194 GLU A O 1
ATOM 1451 N N . GLY A 1 195 ? 9.372 16.458 20.222 1.00 92.56 195 GLY A N 1
ATOM 1452 C CA . GLY A 1 195 ? 8.740 16.865 21.478 1.00 92.56 195 GLY A CA 1
ATOM 1453 C C . GLY A 1 195 ? 7.492 17.716 21.240 1.00 92.56 195 GLY A C 1
ATOM 1454 O O . GLY A 1 195 ? 6.478 17.544 21.921 1.00 92.56 195 GLY A O 1
ATOM 1455 N N . ALA A 1 196 ? 7.538 18.596 20.238 1.00 95.44 196 ALA A N 1
ATOM 1456 C CA . ALA A 1 196 ? 6.371 19.349 19.787 1.00 95.44 196 ALA A CA 1
ATOM 1457 C C . ALA A 1 196 ? 5.314 18.433 19.145 1.00 95.44 196 ALA A C 1
ATOM 1459 O O . ALA A 1 196 ? 4.123 18.598 19.417 1.00 95.44 196 ALA A O 1
ATOM 1460 N N . LEU A 1 197 ? 5.740 17.447 18.347 1.00 95.38 197 LEU A N 1
ATOM 1461 C CA . LEU A 1 197 ? 4.853 16.464 17.722 1.00 95.38 197 LEU A CA 1
ATOM 1462 C C . LEU A 1 197 ? 4.156 15.573 18.766 1.00 95.38 197 LEU A C 1
ATOM 1464 O O . LEU A 1 197 ? 2.938 15.421 18.712 1.00 95.38 197 LEU A O 1
ATOM 1468 N N . ASP A 1 198 ? 4.886 15.044 19.752 1.00 97.00 198 ASP A N 1
ATOM 1469 C CA . ASP A 1 198 ? 4.318 14.257 20.857 1.00 97.00 198 ASP A CA 1
ATOM 1470 C C . ASP A 1 198 ? 3.260 15.058 21.636 1.00 97.00 198 ASP A C 1
ATOM 1472 O O . ASP A 1 198 ? 2.164 14.559 21.917 1.00 97.00 198 ASP A O 1
ATOM 1476 N N . ALA A 1 199 ? 3.559 16.325 21.952 1.00 97.88 199 ALA A N 1
ATOM 1477 C CA . ALA A 1 199 ? 2.629 17.220 22.639 1.00 97.88 199 ALA A CA 1
ATOM 1478 C C . ALA A 1 199 ? 1.372 17.514 21.799 1.00 97.88 199 ALA A C 1
ATOM 1480 O O . ALA A 1 199 ? 0.263 17.551 22.344 1.00 97.88 199 ALA A O 1
ATOM 1481 N N . GLN A 1 200 ? 1.529 17.682 20.481 1.00 97.31 200 GLN A N 1
ATOM 1482 C CA . GLN A 1 200 ? 0.415 17.851 19.551 1.00 97.31 200 GLN A CA 1
ATOM 1483 C C . GLN A 1 200 ? -0.474 16.599 19.517 1.00 97.31 200 GLN A C 1
ATOM 1485 O O . GLN A 1 200 ? -1.672 16.703 19.776 1.00 97.31 200 GLN A O 1
ATOM 1490 N N . ILE A 1 201 ? 0.110 15.416 19.288 1.00 98.19 201 ILE A N 1
ATOM 1491 C CA . ILE A 1 201 ? -0.610 14.134 19.219 1.00 98.19 201 ILE A CA 1
ATOM 1492 C C . ILE A 1 201 ? -1.426 13.893 20.495 1.00 98.19 201 ILE A C 1
ATOM 1494 O O . ILE A 1 201 ? -2.607 13.547 20.416 1.00 98.19 201 ILE A O 1
ATOM 1498 N N . ALA A 1 202 ? -0.827 14.105 21.672 1.00 98.44 202 ALA A N 1
ATOM 1499 C CA . ALA A 1 202 ? -1.503 13.919 22.955 1.00 98.44 202 ALA A CA 1
ATOM 1500 C C . ALA A 1 202 ? -2.678 14.901 23.154 1.00 98.44 202 ALA A C 1
ATOM 1502 O O . ALA A 1 202 ? -3.753 14.501 23.611 1.00 98.44 202 ALA A O 1
ATOM 1503 N N . SER A 1 203 ? -2.497 16.173 22.780 1.00 98.25 203 SER A N 1
ATOM 1504 C CA . SER A 1 203 ? -3.543 17.205 22.833 1.00 98.25 203 SER A CA 1
ATOM 1505 C C . SER A 1 203 ? -4.709 16.895 21.886 1.00 98.25 203 SER A C 1
ATOM 1507 O O . SER A 1 203 ? -5.879 16.945 22.283 1.00 98.25 203 SER A O 1
ATOM 1509 N N . ASP A 1 204 ? -4.398 16.538 20.642 1.00 98.44 204 ASP A N 1
ATOM 1510 C CA . ASP A 1 204 ? -5.384 16.264 19.598 1.00 98.44 204 ASP A CA 1
ATOM 1511 C C . ASP A 1 204 ? -6.194 14.999 19.915 1.00 98.44 204 ASP A C 1
ATOM 1513 O O . ASP A 1 204 ? -7.423 15.014 19.806 1.00 98.44 204 ASP A O 1
ATOM 1517 N N . LEU A 1 205 ? -5.548 13.936 20.413 1.00 98.62 205 LEU A N 1
ATOM 1518 C CA . LEU A 1 205 ? -6.226 12.721 20.881 1.00 98.62 205 LEU A CA 1
ATOM 1519 C C . LEU A 1 205 ? -7.174 12.996 22.055 1.00 98.62 205 LEU A C 1
ATOM 1521 O O . LEU A 1 205 ? -8.325 12.554 22.023 1.00 98.62 205 LEU A O 1
ATOM 1525 N N . ALA A 1 206 ? -6.750 13.780 23.051 1.00 98.44 206 ALA A N 1
ATOM 1526 C CA . ALA A 1 206 ? -7.610 14.167 24.171 1.00 98.44 206 ALA A CA 1
ATOM 1527 C C . ALA A 1 206 ? -8.826 15.002 23.709 1.00 98.44 206 ALA A C 1
ATOM 1529 O O . ALA A 1 206 ? -9.960 14.751 24.127 1.00 98.44 206 ALA A O 1
ATOM 1530 N N . SER A 1 207 ? -8.609 15.956 22.797 1.00 98.25 207 SER A N 1
ATOM 1531 C CA . SER A 1 207 ? -9.660 16.790 22.189 1.00 98.25 207 SER A CA 1
ATOM 1532 C C . SER A 1 207 ? -10.639 15.985 21.327 1.00 98.25 207 SER A C 1
ATOM 1534 O O . SER A 1 207 ? -11.839 16.284 21.303 1.00 98.25 207 SER A O 1
ATOM 1536 N N . MET A 1 208 ? -10.143 14.966 20.620 1.00 98.38 208 MET A N 1
ATOM 1537 C CA . MET A 1 208 ? -10.937 14.089 19.763 1.00 98.38 208 MET A CA 1
ATOM 1538 C C . MET A 1 208 ? -11.737 13.068 20.582 1.00 98.38 208 MET A C 1
ATOM 1540 O O . MET A 1 208 ? -12.915 12.854 20.300 1.00 98.38 208 MET A O 1
ATOM 1544 N N . ARG A 1 209 ? -11.169 12.503 21.657 1.00 97.31 209 ARG A N 1
ATOM 1545 C CA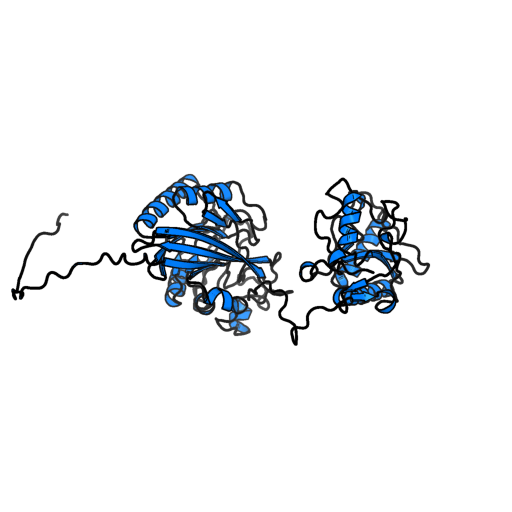 . ARG A 1 209 ? -11.851 11.518 22.521 1.00 97.31 209 ARG A CA 1
ATOM 1546 C C . ARG A 1 209 ? -13.082 12.076 23.235 1.00 97.31 209 ARG A C 1
ATOM 1548 O O . ARG A 1 209 ? -14.010 11.330 23.524 1.00 97.31 209 ARG A O 1
ATOM 1555 N N . ALA A 1 210 ? -13.144 13.388 23.456 1.00 96.56 210 ALA A N 1
ATOM 1556 C CA . ALA A 1 210 ? -14.348 14.055 23.957 1.00 96.56 210 ALA A CA 1
ATOM 1557 C C . ALA A 1 210 ? -15.515 14.095 22.939 1.00 96.56 210 ALA A C 1
ATOM 1559 O O . ALA A 1 210 ? -16.641 14.433 23.305 1.00 96.56 210 ALA A O 1
ATOM 1560 N N . LYS A 1 211 ? -15.255 13.795 21.657 1.00 97.00 211 LYS A N 1
ATOM 1561 C CA . LYS A 1 211 ? -16.179 14.006 20.525 1.00 97.00 211 LYS A CA 1
ATOM 1562 C C . LYS A 1 211 ? -16.433 12.747 19.690 1.00 97.00 211 LYS A C 1
ATOM 1564 O O . LYS A 1 211 ? -17.481 12.682 19.049 1.00 97.00 211 LYS A O 1
ATOM 1569 N N . ALA A 1 212 ? -15.513 11.784 19.699 1.00 97.50 212 ALA A N 1
ATOM 1570 C CA . ALA A 1 212 ? -15.554 10.561 18.906 1.00 97.50 212 ALA A CA 1
ATOM 1571 C C . ALA A 1 212 ? -15.604 9.297 19.782 1.00 97.50 212 ALA A C 1
ATOM 1573 O O . ALA A 1 212 ? -14.967 9.218 20.834 1.00 97.50 212 ALA A O 1
ATOM 1574 N N . ASP A 1 213 ? -16.347 8.297 19.312 1.00 96.94 213 ASP A N 1
ATOM 1575 C CA . ASP A 1 213 ? -16.484 6.984 19.948 1.00 96.94 213 ASP A CA 1
ATOM 1576 C C . ASP A 1 213 ? -15.291 6.075 19.596 1.00 96.94 213 ASP A C 1
ATOM 1578 O O . ASP A 1 213 ? -14.853 5.268 20.414 1.00 96.94 213 ASP A O 1
ATOM 1582 N N . LEU A 1 214 ? -14.715 6.273 18.405 1.00 98.00 214 LEU A N 1
ATOM 1583 C CA . LEU A 1 214 ? -13.530 5.586 17.889 1.00 98.00 214 LEU A CA 1
ATOM 1584 C C . LEU A 1 214 ? -12.550 6.616 17.315 1.00 98.00 214 LEU A C 1
ATOM 1586 O O . LEU A 1 214 ? -12.993 7.549 16.646 1.00 98.00 214 LEU A O 1
ATOM 1590 N N . ILE A 1 215 ? -11.239 6.461 17.540 1.00 98.81 215 ILE A N 1
ATOM 1591 C CA . ILE A 1 215 ? -10.223 7.349 16.937 1.00 98.81 215 ILE A CA 1
ATOM 1592 C C . ILE A 1 215 ? -9.214 6.568 16.098 1.00 98.81 215 ILE A C 1
ATOM 1594 O O . ILE A 1 215 ? -8.576 5.642 16.594 1.00 98.81 215 ILE A O 1
ATOM 1598 N N . ILE A 1 216 ? -9.024 6.995 14.851 1.00 98.88 216 ILE A N 1
ATOM 1599 C CA . ILE A 1 216 ? -7.995 6.487 13.943 1.00 98.88 216 ILE A CA 1
ATOM 1600 C C . ILE A 1 216 ? -6.926 7.561 13.783 1.00 98.88 216 ILE A C 1
ATOM 1602 O O . ILE A 1 216 ? -7.231 8.715 13.469 1.00 98.88 216 ILE A O 1
ATOM 1606 N N . VAL A 1 217 ? -5.671 7.169 13.990 1.00 98.94 217 VAL A N 1
ATOM 1607 C CA . VAL A 1 217 ? -4.508 8.021 13.736 1.00 98.94 217 VAL A CA 1
ATOM 1608 C C . VAL A 1 217 ? -3.757 7.477 12.531 1.00 98.94 217 VAL A C 1
ATOM 1610 O O . VAL A 1 217 ? -3.474 6.284 12.471 1.00 98.94 217 VAL A O 1
ATOM 1613 N N . THR A 1 218 ? -3.418 8.340 11.582 1.00 98.81 218 THR A N 1
ATOM 1614 C CA . THR A 1 218 ? -2.528 8.005 10.469 1.00 98.81 218 THR A CA 1
ATOM 1615 C C . THR A 1 218 ? -1.203 8.749 10.587 1.00 98.81 218 THR A C 1
ATOM 1617 O O . THR A 1 218 ? -1.151 9.887 11.064 1.00 98.81 218 THR A O 1
ATOM 1620 N N . PHE A 1 219 ? -0.131 8.106 10.144 1.00 98.69 219 PHE A N 1
ATOM 1621 C CA . PHE A 1 219 ? 1.201 8.680 10.089 1.00 98.69 219 PHE A CA 1
ATOM 1622 C C . PHE A 1 219 ? 1.839 8.445 8.724 1.00 98.69 219 PHE A C 1
ATOM 1624 O O . PHE A 1 219 ? 1.761 7.354 8.163 1.00 98.69 219 PHE A O 1
ATOM 1631 N N . HIS A 1 220 ? 2.533 9.465 8.235 1.00 98.38 220 HIS A N 1
ATOM 1632 C CA . HIS A 1 220 ? 3.425 9.381 7.087 1.00 98.38 220 HIS A CA 1
ATOM 1633 C C . HIS A 1 220 ? 4.869 9.499 7.611 1.00 98.38 220 HIS A C 1
ATOM 1635 O O . HIS A 1 220 ? 5.245 10.540 8.166 1.00 98.38 220 HIS A O 1
ATOM 1641 N N . TRP A 1 221 ? 5.611 8.383 7.598 1.00 98.00 221 TRP A N 1
ATOM 1642 C CA . TRP A 1 221 ? 6.766 8.155 8.486 1.00 98.00 221 TRP A CA 1
ATOM 1643 C C . TRP A 1 221 ? 7.728 7.038 8.034 1.00 98.00 221 TRP A C 1
ATOM 1645 O O . TRP A 1 221 ? 7.418 6.231 7.168 1.00 98.00 221 TRP A O 1
ATOM 1655 N N . GLY A 1 222 ? 8.880 6.911 8.697 1.00 95.81 222 GLY A N 1
ATOM 1656 C CA . GLY A 1 222 ? 9.823 5.820 8.432 1.00 95.81 222 GLY A CA 1
ATOM 1657 C C . GLY A 1 222 ? 10.797 6.137 7.301 1.00 95.81 222 GLY A C 1
ATOM 1658 O O . GLY A 1 222 ? 11.237 7.275 7.173 1.00 95.81 222 GLY A O 1
ATOM 1659 N N . VAL A 1 223 ? 11.177 5.115 6.532 1.00 92.50 223 VAL A N 1
ATOM 1660 C CA . VAL A 1 223 ? 12.186 5.205 5.467 1.00 92.50 223 VAL A CA 1
ATOM 1661 C C . VAL A 1 223 ? 11.662 4.504 4.218 1.00 92.50 223 VAL A C 1
ATOM 1663 O O . VAL A 1 223 ? 11.189 3.369 4.302 1.00 92.50 223 VAL A O 1
ATOM 1666 N N . GLU A 1 224 ? 11.772 5.158 3.060 1.00 90.38 224 GLU A N 1
ATOM 1667 C CA . GLU A 1 224 ? 11.429 4.551 1.774 1.00 90.38 224 GLU A CA 1
ATOM 1668 C C . GLU A 1 224 ? 12.100 3.185 1.573 1.00 90.38 224 GLU A C 1
ATOM 1670 O O . GLU A 1 224 ? 13.319 3.040 1.690 1.00 90.38 224 GLU A O 1
ATOM 1675 N N . LYS A 1 225 ? 11.302 2.204 1.143 1.00 86.44 225 LYS A N 1
ATOM 1676 C CA . LYS A 1 225 ? 11.716 0.866 0.698 1.00 86.44 225 LYS A CA 1
ATOM 1677 C C . LYS A 1 225 ? 12.367 0.001 1.784 1.00 86.44 225 LYS A C 1
ATOM 1679 O O . LYS A 1 225 ? 12.827 -1.099 1.470 1.00 86.44 225 LYS A O 1
ATOM 1684 N N . ASP A 1 226 ? 12.355 0.436 3.046 1.00 82.94 226 ASP A N 1
ATOM 1685 C CA . ASP A 1 226 ? 12.660 -0.436 4.178 1.00 82.94 226 ASP A CA 1
ATOM 1686 C C . ASP A 1 226 ? 11.413 -1.244 4.570 1.00 82.94 226 ASP A C 1
ATOM 1688 O O . ASP A 1 226 ? 10.335 -0.706 4.826 1.00 82.94 226 ASP A O 1
ATOM 1692 N N . TYR A 1 227 ? 11.565 -2.564 4.634 1.00 82.19 227 TYR A N 1
ATOM 1693 C CA . TYR A 1 227 ? 10.505 -3.492 5.030 1.00 82.19 227 TYR A CA 1
ATOM 1694 C C . TYR A 1 227 ? 10.373 -3.611 6.558 1.00 82.19 227 TYR A C 1
ATOM 1696 O O . TYR A 1 227 ? 9.475 -4.308 7.036 1.00 82.19 227 TYR A O 1
ATOM 1704 N N . GLN A 1 228 ? 11.265 -2.985 7.334 1.00 89.12 228 GLN A N 1
ATOM 1705 C CA . GLN A 1 228 ? 11.229 -2.971 8.796 1.00 89.12 228 GLN A CA 1
ATOM 1706 C C . GLN A 1 228 ? 10.848 -1.584 9.344 1.00 89.12 228 GLN A C 1
ATOM 1708 O O . GLN A 1 228 ? 11.371 -0.573 8.880 1.00 89.12 228 GLN A O 1
ATOM 1713 N N . PRO A 1 229 ? 9.965 -1.513 10.357 1.00 86.94 229 PRO A N 1
ATOM 1714 C CA . PRO A 1 229 ? 9.575 -0.250 10.964 1.00 86.94 229 PRO A CA 1
ATOM 1715 C C . PRO A 1 229 ? 10.672 0.259 11.904 1.00 86.94 229 PRO A C 1
ATOM 1717 O O . PRO A 1 229 ? 11.139 -0.473 12.785 1.00 86.94 229 PRO A O 1
ATOM 1720 N N . THR A 1 230 ? 11.047 1.529 11.760 1.00 95.62 230 THR A N 1
ATOM 1721 C CA . THR A 1 230 ? 12.073 2.164 12.598 1.00 95.62 230 THR A CA 1
ATOM 1722 C C . THR A 1 230 ? 11.653 2.231 14.070 1.00 95.62 230 THR A C 1
ATOM 1724 O O . THR A 1 230 ? 10.469 2.164 14.412 1.00 95.62 230 THR A O 1
ATOM 1727 N N . GLU A 1 231 ? 12.619 2.426 14.974 1.00 96.75 231 GLU A N 1
ATOM 1728 C CA . GLU A 1 231 ? 12.325 2.645 16.398 1.00 96.75 231 GLU A CA 1
ATOM 1729 C C . GLU A 1 231 ? 11.405 3.859 16.619 1.00 96.75 231 GLU A C 1
ATOM 1731 O O . GLU A 1 231 ? 10.538 3.818 17.489 1.00 96.75 231 GLU A O 1
ATOM 1736 N N . GLN A 1 232 ? 11.527 4.904 15.790 1.00 96.75 232 GLN A N 1
ATOM 1737 C CA . GLN A 1 232 ? 10.669 6.091 15.832 1.00 96.75 232 GLN A CA 1
ATOM 1738 C C . GLN A 1 232 ? 9.221 5.764 15.428 1.00 96.75 232 GLN A C 1
ATOM 1740 O O . GLN A 1 232 ? 8.294 6.168 16.131 1.00 96.75 232 GLN A O 1
ATOM 1745 N N . GLN A 1 233 ? 9.010 4.976 14.362 1.00 98.19 233 GLN A N 1
ATOM 1746 C CA . GLN A 1 233 ? 7.674 4.492 13.979 1.00 98.19 233 GLN A CA 1
ATOM 1747 C C . GLN A 1 233 ? 7.048 3.671 15.116 1.00 98.19 233 GLN A C 1
ATOM 1749 O O . GLN A 1 233 ? 5.906 3.913 15.509 1.00 98.19 233 GLN A O 1
ATOM 1754 N N . GLN A 1 234 ? 7.810 2.737 15.698 1.00 98.38 234 GLN A N 1
ATOM 1755 C CA . GLN A 1 234 ? 7.341 1.908 16.814 1.00 98.38 234 GLN A CA 1
ATOM 1756 C C . GLN A 1 234 ? 7.017 2.741 18.063 1.00 98.38 234 GLN A C 1
ATOM 1758 O O . GLN A 1 234 ? 6.007 2.497 18.727 1.00 98.38 234 GLN A O 1
ATOM 1763 N N . ARG A 1 235 ? 7.841 3.751 18.376 1.00 98.25 235 ARG A N 1
ATOM 1764 C CA . ARG A 1 235 ? 7.621 4.699 19.476 1.00 98.25 235 ARG A CA 1
ATOM 1765 C C . ARG A 1 235 ? 6.320 5.475 19.280 1.00 98.25 235 ARG A C 1
ATOM 1767 O O . ARG A 1 235 ? 5.462 5.432 20.159 1.00 98.25 235 ARG A O 1
ATOM 1774 N N . LEU A 1 236 ? 6.167 6.151 18.140 1.00 98.69 236 LEU A N 1
ATOM 1775 C CA . LEU A 1 236 ? 5.014 7.006 17.839 1.00 98.69 236 LEU A CA 1
ATOM 1776 C C . LEU A 1 236 ? 3.710 6.205 17.739 1.00 98.69 236 LEU A C 1
ATOM 1778 O O . LEU A 1 236 ? 2.695 6.619 18.299 1.00 98.69 236 LEU A O 1
ATOM 1782 N N . GLY A 1 237 ? 3.739 5.027 17.108 1.00 98.69 237 GLY A N 1
ATOM 1783 C CA . GLY A 1 237 ? 2.576 4.144 17.022 1.00 98.69 237 GLY A CA 1
ATOM 1784 C C . GLY A 1 237 ? 2.070 3.712 18.401 1.00 98.69 237 GLY A C 1
ATOM 1785 O O . GLY A 1 237 ? 0.886 3.860 18.703 1.00 98.69 237 GLY A O 1
ATOM 1786 N N . ARG A 1 238 ? 2.969 3.249 19.282 1.00 98.81 238 ARG A N 1
ATOM 1787 C CA . ARG A 1 238 ? 2.612 2.875 20.664 1.00 98.81 238 ARG A CA 1
ATOM 1788 C C . ARG A 1 238 ? 2.193 4.088 21.501 1.00 98.81 238 ARG A C 1
ATOM 1790 O O . ARG A 1 238 ? 1.233 3.986 22.259 1.00 98.81 238 ARG A O 1
ATOM 1797 N N . PHE A 1 239 ? 2.841 5.242 21.322 1.00 98.81 239 PHE A N 1
ATOM 1798 C CA . PHE A 1 239 ? 2.486 6.498 21.993 1.00 98.81 239 PHE A CA 1
ATOM 1799 C C . PHE A 1 239 ? 1.064 6.964 21.644 1.00 98.81 239 PHE A C 1
ATOM 1801 O O . PHE A 1 239 ? 0.317 7.361 22.540 1.00 98.81 239 PHE A O 1
ATOM 1808 N N . ALA A 1 240 ? 0.657 6.867 20.374 1.00 98.81 240 ALA A N 1
ATOM 1809 C CA . ALA A 1 240 ? -0.704 7.188 19.947 1.00 98.81 240 ALA A CA 1
ATOM 1810 C C . ALA A 1 240 ? -1.742 6.241 20.578 1.00 98.81 240 ALA A C 1
ATOM 1812 O O . ALA A 1 240 ? -2.778 6.699 21.058 1.00 98.81 240 ALA A O 1
ATOM 1813 N N . VAL A 1 241 ? -1.455 4.934 20.649 1.00 98.88 241 VAL A N 1
ATOM 1814 C CA . VAL A 1 241 ? -2.315 3.961 21.355 1.00 98.88 241 VAL A CA 1
ATOM 1815 C C . VAL A 1 241 ? -2.412 4.283 22.850 1.00 98.88 241 VAL A C 1
ATOM 1817 O O . VAL A 1 241 ? -3.509 4.258 23.408 1.00 98.88 241 VAL A O 1
ATOM 1820 N N . ASP A 1 242 ? -1.306 4.662 23.493 1.00 98.75 242 ASP A N 1
ATOM 1821 C CA . ASP A 1 242 ? -1.275 5.031 24.916 1.00 98.75 242 ASP A CA 1
ATOM 1822 C C . ASP A 1 242 ? -2.073 6.299 25.242 1.00 98.75 242 ASP A C 1
ATOM 1824 O O . ASP A 1 242 ? -2.622 6.412 26.339 1.00 98.75 242 ASP A O 1
ATOM 1828 N N . HIS A 1 243 ? -2.214 7.205 24.274 1.00 98.62 243 HIS A N 1
ATOM 1829 C CA . HIS A 1 243 ? -3.077 8.386 24.360 1.00 98.62 243 HIS A CA 1
ATOM 1830 C C . HIS A 1 243 ? -4.497 8.144 23.813 1.00 98.62 243 HIS A C 1
ATOM 1832 O O . HIS A 1 243 ? -5.311 9.066 23.752 1.00 98.62 243 HIS A O 1
ATOM 1838 N N . GLY A 1 244 ? -4.833 6.894 23.477 1.00 97.94 244 GLY A N 1
ATOM 1839 C CA . GLY A 1 244 ? -6.188 6.474 23.140 1.00 97.94 244 GLY A CA 1
ATOM 1840 C C . GLY A 1 244 ? -6.528 6.488 21.651 1.00 97.94 244 GLY A C 1
ATOM 1841 O O . GLY A 1 244 ? -7.668 6.800 21.315 1.00 97.94 244 GLY A O 1
ATOM 1842 N N . ALA A 1 245 ? -5.602 6.135 20.759 1.00 98.75 245 ALA A N 1
ATOM 1843 C CA . ALA A 1 245 ? -5.951 5.674 19.413 1.00 98.75 245 ALA A CA 1
ATOM 1844 C C . ALA A 1 245 ? -6.563 4.253 19.455 1.00 98.75 245 ALA A C 1
ATOM 1846 O O . ALA A 1 245 ? -6.094 3.394 20.199 1.00 98.75 245 ALA A O 1
ATOM 1847 N N . ASP A 1 246 ? -7.592 3.993 18.642 1.00 98.69 246 ASP A N 1
ATOM 1848 C CA . ASP A 1 246 ? -8.226 2.669 18.468 1.00 98.69 246 ASP A CA 1
ATOM 1849 C C . ASP A 1 246 ? -7.682 1.880 17.269 1.00 98.69 246 ASP A C 1
ATOM 1851 O O . ASP A 1 246 ? -7.910 0.670 17.176 1.00 98.69 246 ASP A O 1
ATOM 1855 N N . LEU A 1 247 ? -6.990 2.569 16.359 1.00 98.88 247 LEU A N 1
ATOM 1856 C CA . LEU A 1 247 ? -6.274 2.038 15.202 1.00 98.88 247 LEU A CA 1
ATOM 1857 C C . LEU A 1 24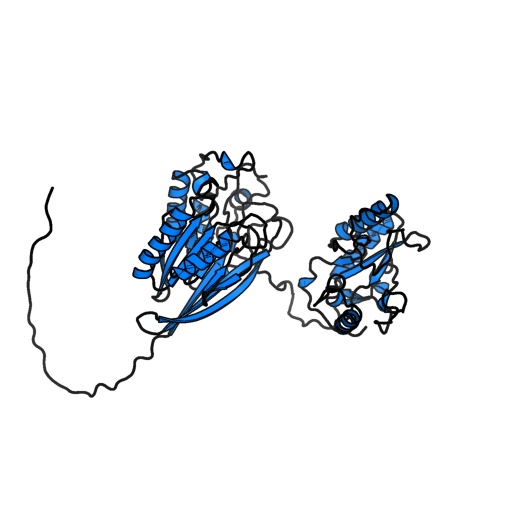7 ? -5.194 3.045 14.796 1.00 98.88 247 LEU A C 1
ATOM 1859 O O . LEU A 1 247 ? -5.457 4.251 14.764 1.00 98.88 247 LEU A O 1
ATOM 1863 N N . VAL A 1 248 ? -4.003 2.547 14.465 1.00 98.94 248 VAL A N 1
ATOM 1864 C CA . VAL A 1 248 ? -2.924 3.352 13.883 1.00 98.94 248 VAL A CA 1
ATOM 1865 C C . VAL A 1 248 ? -2.597 2.836 12.482 1.00 98.94 248 VAL A C 1
ATOM 1867 O O . VAL A 1 248 ? -2.398 1.635 12.292 1.00 98.94 248 VAL A O 1
ATOM 1870 N N . LEU A 1 249 ? -2.560 3.749 11.514 1.00 98.94 249 LEU A N 1
ATOM 1871 C CA . LEU A 1 249 ? -2.258 3.503 10.103 1.00 98.94 249 LEU A CA 1
ATOM 1872 C C . LEU A 1 249 ? -0.953 4.202 9.708 1.00 98.94 249 LEU A C 1
ATOM 1874 O O . LEU A 1 249 ? -0.606 5.240 10.272 1.00 98.94 249 LEU A O 1
ATOM 1878 N N . GLY A 1 250 ? -0.241 3.627 8.744 1.00 98.62 250 GLY A N 1
ATOM 1879 C CA . GLY A 1 250 ? 1.110 4.029 8.371 1.00 98.62 250 GLY A CA 1
ATOM 1880 C C . GLY A 1 250 ? 1.318 4.033 6.860 1.00 98.62 250 GLY A C 1
ATOM 1881 O O . GLY A 1 250 ? 0.807 3.166 6.145 1.00 98.62 250 GLY A O 1
ATOM 1882 N N . HIS A 1 251 ? 2.073 5.028 6.411 1.00 98.62 251 HIS A N 1
ATOM 1883 C CA . HIS A 1 251 ? 2.303 5.443 5.025 1.00 98.62 251 HIS A CA 1
ATOM 1884 C C . HIS A 1 251 ? 3.733 5.982 4.879 1.00 98.62 251 HIS A C 1
ATOM 1886 O O . HIS A 1 251 ? 4.335 6.279 5.914 1.00 98.62 251 HIS A O 1
ATOM 1892 N N . HIS A 1 252 ? 4.224 6.169 3.641 1.00 97.50 252 HIS A N 1
ATOM 1893 C CA . HIS A 1 252 ? 5.580 6.619 3.231 1.00 97.50 252 HIS A CA 1
ATOM 1894 C C . HIS A 1 252 ? 6.590 5.532 2.810 1.00 97.50 252 HIS A C 1
ATOM 1896 O O . HIS A 1 252 ? 7.280 5.742 1.817 1.00 97.50 252 HIS A O 1
ATOM 1902 N N . PRO A 1 253 ? 6.731 4.358 3.464 1.00 96.19 253 PRO A N 1
ATOM 1903 C CA . PRO A 1 253 ? 7.767 3.407 3.051 1.00 96.19 253 PRO A CA 1
ATOM 1904 C C . PRO A 1 253 ? 7.616 2.846 1.626 1.00 96.19 253 PRO A C 1
ATOM 1906 O O . PRO A 1 253 ? 8.534 2.175 1.161 1.00 96.19 253 PRO A O 1
ATOM 1909 N N . HIS A 1 254 ? 6.489 3.061 0.933 1.00 95.38 254 HIS A N 1
ATOM 1910 C CA . HIS A 1 254 ? 6.185 2.541 -0.416 1.00 95.38 254 HIS A CA 1
ATOM 1911 C C . HIS A 1 254 ? 6.289 1.003 -0.564 1.00 95.38 254 HIS A C 1
ATOM 1913 O O . HIS A 1 254 ? 6.173 0.452 -1.655 1.00 95.38 254 HIS A O 1
ATOM 1919 N N . VAL A 1 255 ? 6.455 0.285 0.551 1.00 89.44 255 VAL A N 1
ATOM 1920 C CA . VAL A 1 255 ? 6.455 -1.180 0.675 1.00 89.44 255 VAL A CA 1
ATOM 1921 C C . VAL A 1 255 ? 5.616 -1.587 1.882 1.00 89.44 255 VAL A C 1
ATOM 1923 O O . VAL A 1 255 ? 5.414 -0.792 2.803 1.00 89.44 255 VAL A O 1
ATOM 1926 N N . LEU A 1 256 ? 5.134 -2.829 1.909 1.00 88.12 256 LEU A N 1
ATOM 1927 C CA . LEU A 1 256 ? 4.434 -3.368 3.077 1.00 88.12 256 LEU A CA 1
ATOM 1928 C C . LEU A 1 256 ? 5.389 -3.524 4.269 1.00 88.12 256 LEU A C 1
ATOM 1930 O O . LEU A 1 256 ? 6.435 -4.164 4.157 1.00 88.12 256 LEU A O 1
ATOM 1934 N N . GLN A 1 257 ? 4.976 -3.013 5.429 1.00 91.38 257 GLN A N 1
ATOM 1935 C CA . GLN A 1 257 ? 5.627 -3.268 6.718 1.00 91.38 257 GLN A CA 1
ATOM 1936 C C . GLN A 1 257 ? 4.678 -4.061 7.644 1.00 91.38 257 GLN A C 1
ATOM 1938 O O . GLN A 1 257 ? 3.471 -4.116 7.389 1.00 91.38 257 GLN A O 1
ATOM 1943 N N . PRO A 1 258 ? 5.183 -4.709 8.713 1.00 85.44 258 PRO A N 1
ATOM 1944 C CA . PRO A 1 258 ? 4.369 -5.532 9.606 1.00 85.44 258 PRO A CA 1
ATOM 1945 C C . PRO A 1 258 ? 3.197 -4.791 10.269 1.00 85.44 258 PRO A C 1
ATOM 1947 O O . PRO A 1 258 ? 3.205 -3.571 10.435 1.00 85.44 258 PRO A O 1
ATOM 1950 N N . VAL A 1 259 ? 2.217 -5.571 10.734 1.00 91.00 259 VAL A N 1
ATOM 1951 C CA . VAL A 1 259 ? 1.162 -5.101 11.640 1.00 91.00 259 VAL A CA 1
ATOM 1952 C C . VAL A 1 259 ? 1.480 -5.576 13.054 1.00 91.00 259 VAL A C 1
ATOM 1954 O O . VAL A 1 259 ? 1.546 -6.779 13.305 1.00 91.00 259 VAL A O 1
ATOM 1957 N N . GLU A 1 260 ? 1.654 -4.642 13.984 1.00 95.62 260 GLU A N 1
ATOM 1958 C CA . GLU A 1 260 ? 1.751 -4.929 15.416 1.00 95.62 260 GLU A CA 1
ATOM 1959 C C . GLU A 1 260 ? 0.358 -4.892 16.065 1.00 95.62 260 GLU A C 1
ATOM 1961 O O . GLU A 1 260 ? -0.518 -4.132 15.653 1.00 95.62 260 GLU A O 1
ATOM 1966 N N . VAL A 1 261 ? 0.150 -5.700 17.109 1.00 95.38 261 VAL A N 1
ATOM 1967 C CA . VAL A 1 261 ? -1.001 -5.568 18.012 1.00 95.38 261 VAL A CA 1
ATOM 1968 C C . VAL A 1 261 ? -0.489 -5.148 19.385 1.00 95.38 261 VAL A C 1
ATOM 1970 O O . VAL A 1 261 ? 0.015 -5.969 20.151 1.00 95.38 261 VAL A O 1
ATOM 1973 N N . TYR A 1 262 ? -0.636 -3.865 19.705 1.00 96.38 262 TYR A N 1
ATOM 1974 C CA . TYR A 1 262 ? -0.197 -3.273 20.964 1.00 96.38 262 TYR A CA 1
ATOM 1975 C C . TYR A 1 262 ? -1.411 -2.963 21.843 1.00 96.38 262 TYR A C 1
ATOM 1977 O O . TYR A 1 262 ? -2.337 -2.281 21.415 1.00 96.38 262 TYR A O 1
ATOM 1985 N N . LYS A 1 263 ? -1.458 -3.516 23.064 1.00 96.00 263 LYS A N 1
ATOM 1986 C CA . LYS A 1 263 ? -2.596 -3.374 24.008 1.00 96.00 263 LYS A CA 1
ATOM 1987 C C . LYS A 1 263 ? -3.979 -3.707 23.398 1.00 96.00 263 LYS A C 1
ATOM 1989 O O . LYS A 1 263 ? -5.006 -3.213 23.854 1.00 96.00 263 LYS A O 1
ATOM 1994 N N . GLY A 1 264 ? -4.016 -4.582 22.387 1.00 92.25 264 GLY A N 1
ATOM 1995 C CA . GLY A 1 264 ? -5.242 -4.968 21.675 1.00 92.25 264 GLY A CA 1
ATOM 1996 C C . GLY A 1 264 ? -5.705 -3.978 20.596 1.00 92.25 264 GLY A C 1
ATOM 1997 O O . GLY A 1 264 ? -6.830 -4.105 20.117 1.00 92.25 264 GLY A O 1
ATOM 1998 N N . VAL A 1 265 ? -4.862 -3.011 20.224 1.00 98.06 265 VAL A N 1
ATOM 1999 C CA . VAL A 1 265 ? -5.035 -2.092 19.091 1.00 98.06 265 VAL A CA 1
ATOM 2000 C C . VAL A 1 265 ? -4.031 -2.453 17.996 1.00 98.06 265 VAL A C 1
ATOM 2002 O O . VAL A 1 265 ? -2.875 -2.759 18.290 1.00 98.06 265 VAL A O 1
ATOM 2005 N N . SER A 1 266 ? -4.464 -2.435 16.735 1.00 98.25 266 SER A N 1
ATOM 2006 C CA . SER A 1 266 ? -3.570 -2.642 15.593 1.00 98.25 266 SER A CA 1
ATOM 2007 C C . SER A 1 266 ? -2.791 -1.372 15.247 1.00 98.25 266 SER A C 1
ATOM 2009 O O . SER A 1 266 ? -3.360 -0.282 15.172 1.00 98.25 266 SER A O 1
ATOM 2011 N N . ILE A 1 267 ? -1.496 -1.547 14.994 1.00 98.75 267 ILE A N 1
ATOM 2012 C CA . ILE A 1 267 ? -0.589 -0.552 14.423 1.00 98.75 267 ILE A CA 1
ATOM 2013 C C . ILE A 1 267 ? -0.096 -1.127 13.093 1.00 98.75 267 ILE A C 1
ATOM 2015 O O . ILE A 1 267 ? 0.665 -2.094 13.075 1.00 98.75 267 ILE A O 1
ATOM 2019 N N . VAL A 1 268 ? -0.564 -0.567 11.981 1.00 98.56 268 VAL A N 1
ATOM 2020 C CA . VAL A 1 268 ? -0.120 -0.919 10.627 1.00 98.56 268 VAL A CA 1
ATOM 2021 C C . VAL A 1 268 ? 1.017 0.029 10.262 1.00 98.56 268 VAL A C 1
ATOM 2023 O O . VAL A 1 268 ? 0.769 1.217 10.091 1.00 98.56 268 VAL A O 1
ATOM 2026 N N . TYR A 1 269 ? 2.260 -0.453 10.176 1.00 97.88 269 TYR A N 1
ATOM 2027 C CA . TYR A 1 269 ? 3.401 0.455 9.989 1.00 97.88 269 TYR A CA 1
ATOM 2028 C C . TYR A 1 269 ? 3.533 1.008 8.564 1.00 97.88 269 TYR A C 1
ATOM 2030 O O . TYR A 1 269 ? 3.946 2.156 8.404 1.00 97.88 269 TYR A O 1
ATOM 2038 N N . SER A 1 270 ? 3.133 0.239 7.548 1.00 98.12 270 SER A N 1
ATOM 2039 C CA . SER A 1 270 ? 3.021 0.701 6.162 1.00 98.12 270 SER A CA 1
ATOM 2040 C C . SER A 1 270 ? 2.044 -0.162 5.371 1.00 98.12 270 SER A C 1
ATOM 2042 O O . SER A 1 270 ? 2.117 -1.393 5.420 1.00 98.12 270 SER A O 1
ATOM 2044 N N . LEU A 1 271 ? 1.162 0.491 4.616 1.00 97.75 271 LEU A N 1
ATOM 2045 C CA . LEU A 1 271 ? 0.251 -0.136 3.653 1.00 97.75 271 LEU A CA 1
ATOM 2046 C C . LEU A 1 271 ? 0.867 -0.301 2.248 1.00 97.75 271 LEU A C 1
ATOM 2048 O O . LEU A 1 271 ? 0.298 -1.021 1.430 1.00 97.75 271 LEU A O 1
ATOM 2052 N N . GLY A 1 272 ? 2.032 0.308 1.991 1.00 95.56 272 GLY A N 1
ATOM 2053 C CA . GLY A 1 272 ? 2.677 0.350 0.675 1.00 95.56 272 GLY A CA 1
ATOM 2054 C C . GLY A 1 272 ? 1.948 1.248 -0.331 1.00 95.56 272 GLY A C 1
ATOM 2055 O O . GLY A 1 272 ? 1.009 1.961 0.015 1.00 95.56 272 GLY A O 1
ATOM 2056 N N . ASP A 1 273 ? 2.366 1.195 -1.592 1.00 97.19 273 ASP A N 1
ATOM 2057 C CA . ASP A 1 273 ? 1.720 1.918 -2.694 1.00 97.19 273 ASP A CA 1
ATOM 2058 C C . ASP A 1 273 ? 0.310 1.380 -2.989 1.00 97.19 273 ASP A C 1
ATOM 2060 O O . ASP A 1 273 ? 0.063 0.182 -2.868 1.00 97.19 273 ASP A O 1
ATOM 2064 N N . PHE A 1 274 ? -0.628 2.226 -3.425 1.00 97.69 274 PHE A N 1
ATOM 2065 C CA . PHE A 1 274 ? -1.946 1.786 -3.907 1.00 97.69 274 PHE A CA 1
ATOM 2066 C C . PHE A 1 274 ? -2.229 2.354 -5.303 1.00 97.69 274 PHE A C 1
ATOM 2068 O O . PHE A 1 274 ? -1.696 1.823 -6.274 1.00 97.69 274 PHE A O 1
ATOM 2075 N N . VAL A 1 275 ? -3.000 3.437 -5.470 1.00 97.75 275 VAL A N 1
ATOM 2076 C CA . VAL A 1 275 ? -3.135 4.094 -6.790 1.00 97.75 275 VAL A CA 1
ATOM 2077 C C . VAL A 1 275 ? -1.934 5.020 -7.020 1.00 97.75 275 VAL A C 1
ATOM 2079 O O . VAL A 1 275 ? -2.018 6.231 -6.830 1.00 97.75 275 VAL A O 1
ATOM 2082 N N . TYR A 1 276 ? -0.784 4.448 -7.378 1.00 96.12 276 TYR A N 1
ATOM 2083 C CA . TYR A 1 276 ? 0.494 5.160 -7.291 1.00 96.12 276 TYR A CA 1
ATOM 2084 C C . TYR A 1 276 ? 0.985 5.768 -8.613 1.00 96.12 276 TYR A C 1
ATOM 2086 O O . TYR A 1 276 ? 1.753 5.167 -9.362 1.00 96.12 276 TYR A O 1
ATOM 2094 N N . GLY A 1 277 ? 0.584 7.008 -8.886 1.00 94.50 277 GLY A N 1
ATOM 2095 C CA . GLY A 1 277 ? 1.106 7.857 -9.962 1.00 94.50 277 GLY A CA 1
ATOM 2096 C C . GLY A 1 277 ? 2.577 8.288 -9.845 1.00 94.50 277 GLY A C 1
ATOM 2097 O O . GLY A 1 277 ? 3.129 8.805 -10.820 1.00 94.50 277 GLY A O 1
ATOM 2098 N N . GLY A 1 278 ? 3.231 8.037 -8.703 1.00 91.00 278 GLY A N 1
ATOM 2099 C CA . GLY A 1 278 ? 4.642 8.363 -8.454 1.00 91.00 278 GLY A CA 1
ATOM 2100 C C . GLY A 1 278 ? 5.643 7.501 -9.234 1.00 91.00 278 GLY A C 1
ATOM 2101 O O . GLY A 1 278 ? 6.805 7.875 -9.375 1.00 91.00 278 GLY A O 1
ATOM 2102 N N . SER A 1 279 ? 5.206 6.386 -9.831 1.00 88.69 279 SER A N 1
ATOM 2103 C CA . SER A 1 279 ? 6.026 5.616 -10.770 1.00 88.69 279 SER A CA 1
ATOM 2104 C C . SER A 1 279 ? 5.202 4.947 -11.869 1.00 88.69 279 SER A C 1
ATOM 2106 O O . SER A 1 279 ? 4.129 4.392 -11.640 1.00 88.69 279 SER A O 1
ATOM 2108 N N . SER A 1 280 ? 5.755 4.940 -13.084 1.00 82.69 280 SER A N 1
ATOM 2109 C CA . SER A 1 280 ? 5.254 4.126 -14.203 1.00 82.69 280 SER A CA 1
ATOM 2110 C C . SER A 1 280 ? 5.654 2.649 -14.093 1.00 82.69 280 SER A C 1
ATOM 2112 O O . SER A 1 280 ? 5.055 1.794 -14.742 1.00 82.69 280 SER A O 1
ATOM 2114 N N . ARG A 1 281 ? 6.658 2.326 -13.270 1.00 82.88 281 ARG A N 1
ATOM 2115 C CA . ARG A 1 281 ? 7.140 0.964 -13.023 1.00 82.88 281 ARG A CA 1
ATOM 2116 C C . ARG A 1 281 ? 7.454 0.817 -11.540 1.00 82.88 281 ARG A C 1
ATOM 2118 O O . ARG A 1 281 ? 8.541 1.180 -11.090 1.00 82.88 281 ARG A O 1
ATOM 2125 N N . VAL A 1 282 ? 6.475 0.332 -10.788 1.00 75.56 282 VAL A N 1
ATOM 2126 C CA . VAL A 1 282 ? 6.589 0.161 -9.337 1.00 75.56 282 VAL A CA 1
ATOM 2127 C C . VAL A 1 282 ? 7.508 -1.031 -9.044 1.00 75.56 282 VAL A C 1
ATOM 2129 O O . VAL A 1 282 ? 7.416 -2.065 -9.709 1.00 75.56 282 VAL A O 1
ATOM 2132 N N . GLY A 1 283 ? 8.460 -0.844 -8.125 1.00 67.62 283 GLY A N 1
ATOM 2133 C CA . GLY A 1 283 ? 9.538 -1.804 -7.858 1.00 67.62 283 GLY A CA 1
ATOM 2134 C C . GLY A 1 283 ? 9.057 -3.032 -7.089 1.00 67.62 283 GLY A C 1
ATOM 2135 O O . GLY A 1 283 ? 9.148 -4.148 -7.600 1.00 67.62 283 GLY A O 1
ATOM 2136 N N . ASP A 1 284 ? 8.508 -2.811 -5.893 1.00 77.69 284 ASP A N 1
ATOM 2137 C CA . ASP A 1 284 ? 7.647 -3.785 -5.223 1.00 77.69 284 ASP A CA 1
ATOM 2138 C C . ASP A 1 284 ? 6.191 -3.414 -5.505 1.00 77.69 284 ASP A C 1
ATOM 2140 O O . ASP A 1 284 ? 5.782 -2.274 -5.334 1.00 77.69 284 ASP A O 1
ATOM 2144 N N . ARG A 1 285 ? 5.413 -4.381 -5.983 1.00 83.44 285 ARG A N 1
ATOM 2145 C CA . ARG A 1 285 ? 4.007 -4.183 -6.351 1.00 83.44 285 ARG A CA 1
ATOM 2146 C C . ARG A 1 285 ? 3.062 -4.630 -5.243 1.00 83.44 285 ARG A C 1
ATOM 2148 O O . ARG A 1 285 ? 1.854 -4.485 -5.418 1.00 83.44 285 ARG A O 1
ATOM 2155 N N . ALA A 1 286 ? 3.579 -5.242 -4.176 1.00 82.75 286 ALA A N 1
ATOM 2156 C CA . ALA A 1 286 ? 2.786 -5.784 -3.086 1.00 82.75 286 ALA A CA 1
ATOM 2157 C C . ALA A 1 286 ? 2.160 -4.665 -2.246 1.00 82.75 286 ALA A C 1
ATOM 2159 O O . ALA A 1 286 ? 2.834 -3.751 -1.784 1.00 82.75 286 ALA A O 1
ATOM 2160 N N . THR A 1 287 ? 0.854 -4.772 -2.032 1.00 93.81 287 THR A N 1
ATOM 2161 C CA . THR A 1 287 ? 0.073 -3.838 -1.219 1.00 93.81 287 THR A CA 1
ATOM 2162 C C . THR A 1 287 ? -1.089 -4.581 -0.560 1.00 93.81 287 THR A C 1
ATOM 2164 O O . THR A 1 287 ? -1.238 -5.795 -0.745 1.00 93.81 287 THR A O 1
ATOM 2167 N N . MET A 1 288 ? -1.913 -3.914 0.243 1.00 92.94 288 MET A N 1
ATOM 2168 C CA . MET A 1 288 ? -3.078 -4.542 0.867 1.00 92.94 288 MET A CA 1
ATOM 2169 C C . MET A 1 288 ? -4.228 -3.571 1.115 1.00 92.94 288 MET A C 1
ATOM 2171 O O . MET A 1 288 ? -4.034 -2.368 1.261 1.00 92.94 288 MET A O 1
ATOM 2175 N N . ILE A 1 289 ? -5.428 -4.137 1.242 1.00 98.06 289 ILE A N 1
ATOM 2176 C CA . ILE A 1 289 ? -6.528 -3.502 1.967 1.00 98.06 289 ILE A CA 1
ATOM 2177 C C . ILE A 1 289 ? -6.486 -4.080 3.383 1.00 98.06 289 ILE A C 1
ATOM 2179 O O . ILE A 1 289 ? -6.689 -5.284 3.571 1.00 98.06 289 ILE A O 1
ATOM 2183 N N . PHE A 1 290 ? -6.201 -3.248 4.380 1.00 98.25 290 PHE A N 1
ATOM 2184 C CA . PHE A 1 290 ? -6.312 -3.634 5.784 1.00 98.25 290 PHE A CA 1
ATOM 2185 C C . PHE A 1 290 ? -7.736 -3.347 6.258 1.00 98.25 290 PHE A C 1
ATOM 2187 O O . PHE A 1 290 ? -8.126 -2.189 6.371 1.00 98.25 290 PHE A O 1
ATOM 2194 N N . GLN A 1 291 ? -8.519 -4.390 6.526 1.00 98.25 291 GLN A N 1
ATOM 2195 C CA . GLN A 1 291 ? -9.868 -4.249 7.067 1.00 98.25 291 GLN A CA 1
ATOM 2196 C C . GLN A 1 291 ? -9.861 -4.481 8.574 1.00 98.25 291 GLN A C 1
ATOM 2198 O O . GLN A 1 291 ? -9.361 -5.500 9.048 1.00 98.25 291 GLN A O 1
ATOM 2203 N N . GLN A 1 292 ? -10.463 -3.565 9.325 1.00 98.00 292 GLN A N 1
ATOM 2204 C CA . GLN A 1 292 ? -10.657 -3.661 10.766 1.00 98.00 292 GLN A CA 1
ATOM 2205 C C . GLN A 1 292 ? -12.146 -3.515 11.074 1.00 98.00 292 GLN A C 1
ATOM 2207 O O . GLN A 1 292 ? -12.758 -2.492 10.775 1.00 98.00 292 GLN A O 1
ATOM 2212 N N . THR A 1 293 ? -12.724 -4.539 11.695 1.00 98.12 293 THR A N 1
ATOM 2213 C CA . THR A 1 293 ? -14.082 -4.495 12.238 1.00 98.12 293 THR A CA 1
ATOM 2214 C C . THR A 1 293 ? -14.036 -4.206 13.734 1.00 98.12 293 THR A C 1
ATOM 2216 O O . THR A 1 293 ? -13.160 -4.709 14.448 1.00 98.12 293 THR A O 1
ATOM 2219 N N . PHE A 1 294 ? -14.968 -3.371 14.184 1.00 97.75 294 PHE A N 1
ATOM 2220 C CA . PHE A 1 294 ? -15.161 -2.941 15.563 1.00 97.75 294 PHE A CA 1
ATOM 2221 C C . PHE A 1 294 ? -16.594 -3.250 15.991 1.00 97.75 294 PHE A C 1
ATOM 2223 O O . PHE A 1 294 ? -17.541 -2.763 15.369 1.00 97.75 294 PHE A O 1
ATOM 2230 N N . ASP A 1 295 ? -16.741 -4.034 17.056 1.00 95.94 295 ASP A N 1
ATOM 2231 C CA . ASP A 1 295 ? -18.038 -4.457 17.582 1.00 95.94 295 ASP A CA 1
ATOM 2232 C C . ASP A 1 295 ? -18.409 -3.607 18.795 1.00 95.94 295 ASP A C 1
ATOM 2234 O O . ASP A 1 295 ? -17.634 -3.509 19.751 1.00 95.94 295 ASP A O 1
ATOM 2238 N N . PHE A 1 296 ? -19.603 -3.024 18.775 1.00 94.31 296 PHE A N 1
ATOM 2239 C CA . PHE A 1 296 ? -20.128 -2.129 19.800 1.00 94.31 296 PHE A CA 1
ATOM 2240 C C . PHE A 1 296 ? -21.440 -2.651 20.388 1.00 94.31 296 PHE A C 1
ATOM 2242 O O . PHE A 1 296 ? -22.245 -3.271 19.692 1.00 94.31 296 PHE A O 1
ATOM 2249 N N . THR A 1 297 ? -21.691 -2.329 21.659 1.00 91.94 297 THR A N 1
ATOM 2250 C CA . THR A 1 297 ? -22.937 -2.670 22.360 1.00 91.94 297 THR A CA 1
ATOM 2251 C C . THR A 1 297 ? -23.552 -1.477 23.089 1.00 91.94 297 THR A C 1
ATOM 2253 O O . THR A 1 297 ? -22.864 -0.663 23.715 1.00 91.94 297 THR A O 1
ATOM 2256 N N . GLY A 1 298 ? -24.886 -1.419 23.058 1.00 82.56 298 GLY A N 1
ATOM 2257 C CA . GLY A 1 298 ? -25.691 -0.482 23.840 1.00 82.56 298 GLY A CA 1
ATOM 2258 C C . GLY A 1 298 ? -25.683 0.957 23.313 1.00 82.56 298 GLY A C 1
ATOM 2259 O O . GLY A 1 298 ? -24.899 1.335 22.448 1.00 82.56 298 GLY A O 1
ATOM 2260 N N . ALA A 1 299 ? -26.564 1.790 23.872 1.00 75.06 299 ALA A N 1
ATOM 2261 C CA . ALA A 1 299 ? -26.845 3.143 23.370 1.00 75.06 299 ALA A CA 1
ATOM 2262 C C . ALA A 1 299 ? -25.672 4.145 23.458 1.00 75.06 299 ALA A C 1
ATOM 2264 O O . ALA A 1 299 ? -25.776 5.246 22.928 1.00 75.06 299 ALA A O 1
ATOM 2265 N N . GLY A 1 300 ? -24.580 3.787 24.141 1.00 79.31 300 GLY A N 1
ATOM 2266 C CA . GLY A 1 300 ? -23.357 4.590 24.241 1.00 79.31 300 GLY A CA 1
ATOM 2267 C C . GLY A 1 300 ? -22.187 4.050 23.417 1.00 79.31 300 GLY A C 1
ATOM 2268 O O . GLY A 1 300 ? -21.057 4.404 23.729 1.00 79.31 300 GLY A O 1
ATOM 2269 N N . PHE A 1 301 ? -22.439 3.146 22.459 1.00 89.06 301 PHE A N 1
ATOM 2270 C CA . PHE A 1 301 ? -21.427 2.489 21.620 1.00 89.06 301 PHE A CA 1
ATOM 2271 C C . PHE A 1 301 ? -20.208 2.010 22.422 1.00 89.06 301 PHE A C 1
ATOM 2273 O O . PHE A 1 301 ? -19.065 2.379 22.156 1.00 89.06 301 PHE A O 1
ATOM 2280 N N . ARG A 1 302 ? -20.440 1.168 23.437 1.00 89.12 302 ARG A N 1
ATOM 2281 C CA . ARG A 1 302 ? -19.333 0.566 24.183 1.00 89.12 302 ARG A CA 1
ATOM 2282 C C . ARG A 1 302 ? -18.658 -0.473 23.298 1.00 89.12 302 ARG A C 1
ATOM 2284 O O . ARG A 1 302 ? -19.271 -1.492 22.989 1.00 89.12 302 ARG A O 1
ATOM 2291 N N . LEU A 1 303 ? -17.395 -0.241 22.952 1.00 92.44 303 LEU A N 1
ATOM 2292 C CA . LEU A 1 303 ? -16.590 -1.200 22.204 1.00 92.44 303 LEU A CA 1
ATOM 2293 C C . LEU A 1 303 ? -16.397 -2.501 23.007 1.00 92.44 303 LEU A C 1
ATOM 2295 O O . LEU A 1 303 ? -16.013 -2.477 24.181 1.00 92.44 303 LEU A O 1
ATOM 2299 N N . THR A 1 304 ? -16.673 -3.630 22.362 1.00 92.38 304 THR A N 1
ATOM 2300 C CA . THR A 1 304 ? -16.623 -4.988 22.926 1.00 92.38 304 THR A CA 1
ATOM 2301 C C . THR A 1 304 ? -15.745 -5.947 22.131 1.00 92.38 304 THR A C 1
ATOM 2303 O O . THR A 1 304 ? -15.258 -6.916 22.709 1.00 92.38 304 THR A O 1
ATOM 2306 N N . GLY A 1 305 ? -15.520 -5.688 20.841 1.00 90.38 305 GLY A N 1
ATOM 2307 C CA . GLY A 1 305 ? -14.751 -6.564 19.959 1.00 90.38 305 GLY A CA 1
ATOM 2308 C C . GLY A 1 305 ? -13.938 -5.793 18.922 1.00 90.38 305 GLY A C 1
ATOM 2309 O O . GLY A 1 305 ? -14.270 -4.666 18.554 1.00 90.38 305 GLY A O 1
ATOM 2310 N N . ARG A 1 306 ? -12.835 -6.405 18.488 1.00 93.69 306 ARG A N 1
ATOM 2311 C CA . ARG A 1 306 ? -11.994 -5.962 17.373 1.00 93.69 306 ARG A CA 1
ATOM 2312 C C . ARG A 1 306 ? -11.547 -7.202 16.600 1.00 93.69 306 ARG A C 1
ATOM 2314 O O . ARG A 1 306 ? -11.041 -8.143 17.209 1.00 93.69 306 ARG A O 1
ATOM 2321 N N . SER A 1 307 ? -11.683 -7.198 15.278 1.00 90.00 307 SER A N 1
ATOM 2322 C CA . SER A 1 307 ? -11.126 -8.234 14.397 1.00 90.00 307 SER A CA 1
ATOM 2323 C C . SER A 1 307 ? -10.579 -7.614 13.112 1.00 90.00 307 SER A C 1
ATOM 2325 O O . SER A 1 307 ? -11.188 -6.699 12.564 1.00 90.00 307 SER A O 1
ATOM 2327 N N . SER A 1 308 ? -9.418 -8.075 12.643 1.00 89.19 308 SER A N 1
ATOM 2328 C CA . SER A 1 308 ? -8.774 -7.545 11.438 1.00 89.19 308 SER A CA 1
ATOM 2329 C C . SER A 1 308 ? -8.483 -8.617 10.398 1.00 89.19 308 SER A C 1
ATOM 2331 O O . SER A 1 308 ? -8.273 -9.790 10.711 1.00 89.19 308 SER A O 1
ATOM 2333 N N . HIS A 1 309 ? -8.485 -8.193 9.138 1.00 84.94 309 HIS A N 1
ATOM 2334 C CA . HIS A 1 309 ? -8.223 -9.022 7.976 1.00 84.94 309 HIS A CA 1
ATOM 2335 C C . HIS A 1 309 ? -7.379 -8.237 6.968 1.00 84.94 309 HIS A C 1
ATOM 2337 O O . HIS A 1 309 ? -7.741 -7.138 6.555 1.00 84.94 309 HIS A O 1
ATOM 2343 N N . GLN A 1 310 ? -6.248 -8.806 6.557 1.00 87.19 310 GLN A N 1
ATOM 2344 C CA . GLN A 1 310 ? -5.404 -8.252 5.500 1.00 87.19 310 GLN A CA 1
ATOM 2345 C C . GLN A 1 310 ? -5.814 -8.900 4.180 1.00 87.19 310 GLN A C 1
ATOM 2347 O O . GLN A 1 310 ? -5.709 -10.117 4.040 1.00 87.19 310 GLN A O 1
ATOM 2352 N N . ILE A 1 311 ? -6.288 -8.107 3.220 1.00 85.38 311 ILE A N 1
ATOM 2353 C CA . ILE A 1 311 ? -6.599 -8.565 1.861 1.00 85.38 311 ILE A CA 1
ATOM 2354 C C . ILE A 1 311 ? -5.402 -8.212 0.975 1.00 85.38 311 ILE A C 1
ATOM 2356 O O . ILE A 1 311 ? -5.226 -7.033 0.652 1.00 85.38 311 ILE A O 1
ATOM 2360 N N . PRO A 1 312 ? -4.570 -9.188 0.569 1.00 82.81 312 PRO A N 1
ATOM 2361 C CA . PRO A 1 312 ? -3.409 -8.901 -0.257 1.00 82.81 312 PRO A CA 1
ATOM 2362 C C . PRO A 1 312 ? -3.849 -8.358 -1.618 1.00 82.81 312 PRO A C 1
ATOM 2364 O O . PRO A 1 312 ? -4.827 -8.828 -2.207 1.00 82.81 312 PRO A O 1
ATOM 2367 N N . CYS A 1 313 ? -3.122 -7.366 -2.112 1.00 86.12 313 CYS A N 1
ATOM 2368 C CA . CYS A 1 313 ? -3.380 -6.639 -3.348 1.00 86.12 313 CYS A CA 1
ATOM 2369 C C . CYS A 1 313 ? -2.074 -6.455 -4.135 1.00 86.12 313 CYS A C 1
ATOM 2371 O O . CYS A 1 313 ? -0.975 -6.638 -3.605 1.00 86.12 313 CYS A O 1
ATOM 2373 N N . PHE A 1 314 ? -2.195 -6.083 -5.407 1.00 86.50 314 PHE A N 1
ATOM 2374 C CA . PHE A 1 314 ? -1.081 -5.556 -6.190 1.00 86.50 314 PHE A CA 1
ATOM 2375 C C . PHE A 1 314 ? -1.446 -4.189 -6.760 1.00 86.50 314 PHE A C 1
ATOM 2377 O O . PHE A 1 314 ? -2.577 -4.008 -7.204 1.00 86.50 314 PHE A O 1
ATOM 2384 N N . VAL A 1 315 ? -0.481 -3.267 -6.812 1.00 85.44 315 VAL A N 1
ATOM 2385 C CA . VAL A 1 315 ? -0.637 -1.935 -7.436 1.00 85.44 315 VAL A CA 1
ATOM 2386 C C . VAL A 1 315 ? -1.069 -2.037 -8.906 1.00 85.44 315 VAL A C 1
ATOM 2388 O O . VAL A 1 315 ? -1.871 -1.238 -9.376 1.00 85.44 315 VAL A O 1
ATOM 2391 N N . HIS A 1 316 ? -0.557 -3.049 -9.615 1.00 79.06 316 HIS A N 1
ATOM 2392 C CA . HIS A 1 316 ? -0.958 -3.440 -10.970 1.00 79.06 316 HIS A CA 1
ATOM 2393 C C . HIS A 1 316 ? -0.608 -4.920 -11.227 1.00 79.06 316 HIS A C 1
ATOM 2395 O O . HIS A 1 316 ? 0.233 -5.495 -10.523 1.00 79.06 316 HIS A O 1
ATOM 2401 N N . GLU A 1 317 ? -1.226 -5.551 -12.235 1.00 62.41 317 GLU A N 1
ATOM 2402 C CA . GLU A 1 317 ? -1.119 -7.006 -12.464 1.00 62.41 317 GLU A CA 1
ATOM 2403 C C . GLU A 1 317 ? 0.290 -7.480 -12.855 1.00 62.41 317 GLU A C 1
ATOM 2405 O O . GLU A 1 317 ? 0.816 -8.416 -12.242 1.00 62.41 317 GLU A O 1
ATOM 2410 N N . ASP A 1 318 ? 0.916 -6.838 -13.844 1.00 60.12 318 ASP A N 1
ATOM 2411 C CA . ASP A 1 318 ? 2.317 -7.049 -14.227 1.00 60.12 318 ASP A CA 1
ATOM 2412 C C . ASP A 1 318 ? 2.841 -5.895 -15.106 1.00 60.12 318 ASP A C 1
ATOM 2414 O O . ASP A 1 318 ? 2.079 -5.019 -15.515 1.00 60.12 318 ASP A O 1
ATOM 2418 N N . GLY A 1 319 ? 4.140 -5.892 -15.418 1.00 69.62 319 GLY A N 1
ATOM 2419 C CA . GLY A 1 319 ? 4.727 -5.022 -16.444 1.00 69.62 319 GLY A CA 1
ATOM 2420 C C . GLY A 1 319 ? 4.819 -3.540 -16.060 1.00 69.62 319 GLY A C 1
ATOM 2421 O O . GLY A 1 319 ? 5.642 -3.168 -15.224 1.00 69.62 319 GLY A O 1
ATOM 2422 N N . TRP A 1 320 ? 4.028 -2.694 -16.725 1.00 77.38 320 TRP A N 1
ATOM 2423 C CA . TRP A 1 320 ? 3.927 -1.256 -16.443 1.00 77.38 320 TRP A CA 1
ATOM 2424 C C . TRP A 1 320 ? 2.706 -0.974 -15.569 1.00 77.38 320 TRP A C 1
ATOM 2426 O O . TRP A 1 320 ? 1.718 -1.703 -15.629 1.00 77.38 320 TRP A O 1
ATOM 2436 N N . ASN A 1 321 ? 2.776 0.097 -14.786 1.00 85.12 321 ASN A N 1
ATOM 2437 C CA . ASN A 1 321 ? 1.683 0.541 -13.940 1.00 85.12 321 ASN A CA 1
ATOM 2438 C C . ASN A 1 321 ? 0.494 0.990 -14.807 1.00 85.12 321 ASN A C 1
ATOM 2440 O O . ASN A 1 321 ? 0.623 1.916 -15.610 1.00 85.12 321 ASN A O 1
ATOM 2444 N N . ASP A 1 322 ? -0.649 0.318 -14.660 1.00 85.00 322 ASP A N 1
ATOM 2445 C CA . ASP A 1 322 ? -1.922 0.698 -15.285 1.00 85.00 322 ASP A CA 1
ATOM 2446 C C . ASP A 1 322 ? -2.790 1.568 -14.357 1.00 85.00 322 ASP A C 1
ATOM 2448 O O . ASP A 1 322 ? -3.922 1.904 -14.717 1.00 85.00 322 ASP A O 1
ATOM 2452 N N . TYR A 1 323 ? -2.239 1.944 -13.194 1.00 93.62 323 TYR A N 1
ATOM 2453 C CA . TYR A 1 323 ? -2.824 2.784 -12.147 1.00 93.62 323 TYR A CA 1
ATOM 2454 C C . TYR A 1 323 ? -4.128 2.241 -11.565 1.00 93.62 323 TYR A C 1
ATOM 2456 O O . TYR A 1 323 ? -5.011 3.003 -11.175 1.00 93.62 323 TYR A O 1
ATOM 2464 N N . ARG A 1 324 ? -4.254 0.915 -11.516 1.00 93.06 324 ARG A N 1
ATOM 2465 C CA . ARG A 1 324 ? -5.450 0.229 -11.043 1.00 93.06 324 ARG A CA 1
ATOM 2466 C C . ARG A 1 324 ? -5.051 -0.931 -10.130 1.00 93.06 324 ARG A C 1
ATOM 2468 O O . ARG A 1 324 ? -4.796 -2.033 -10.626 1.00 93.06 324 ARG A O 1
ATOM 2475 N N . PRO A 1 325 ? -5.072 -0.721 -8.802 1.00 93.69 325 PRO A N 1
ATOM 2476 C CA . PRO A 1 325 ? -4.901 -1.786 -7.841 1.00 93.69 325 PRO A CA 1
ATOM 2477 C C . PRO A 1 325 ? -5.890 -2.908 -8.102 1.00 93.69 325 PRO A C 1
ATOM 2479 O O . PRO A 1 325 ? -7.082 -2.687 -8.346 1.00 93.69 325 PRO A O 1
ATOM 2482 N N . ILE A 1 326 ? -5.371 -4.123 -8.032 1.00 84.19 326 ILE A N 1
ATOM 2483 C CA . ILE A 1 326 ? -6.146 -5.349 -8.109 1.00 84.19 326 ILE A CA 1
ATOM 2484 C C . ILE A 1 326 ? -6.025 -6.089 -6.786 1.00 84.19 326 ILE A C 1
ATOM 2486 O O . ILE A 1 326 ? -4.972 -6.085 -6.143 1.00 84.19 326 ILE A O 1
ATOM 2490 N N . LEU A 1 327 ? -7.078 -6.810 -6.412 1.00 80.19 327 LEU A N 1
ATOM 2491 C CA . LEU A 1 327 ? -6.933 -7.882 -5.434 1.00 80.19 327 LEU A CA 1
ATOM 2492 C C . LEU A 1 327 ? -5.830 -8.834 -5.917 1.00 80.19 327 LEU A C 1
ATOM 2494 O O . LEU A 1 327 ? -5.816 -9.217 -7.093 1.00 80.19 327 LEU A O 1
ATOM 2498 N N . ALA A 1 328 ? -4.947 -9.273 -5.017 1.00 63.44 328 ALA A N 1
ATOM 2499 C CA . ALA A 1 328 ? -3.981 -10.336 -5.285 1.00 63.44 328 ALA A CA 1
ATOM 2500 C C . ALA A 1 328 ? -4.728 -11.673 -5.282 1.00 63.44 328 ALA A C 1
ATOM 2502 O O . ALA A 1 328 ? -4.587 -12.535 -4.412 1.00 63.44 328 ALA A O 1
ATOM 2503 N N . SER A 1 329 ? -5.598 -11.805 -6.272 1.00 50.88 329 SER A N 1
ATOM 2504 C CA . SER A 1 329 ? -6.435 -12.957 -6.488 1.00 50.88 329 SER A CA 1
ATOM 2505 C C . SER A 1 329 ? -5.565 -14.154 -6.864 1.00 50.88 329 SER A C 1
ATOM 2507 O O . SER A 1 329 ? -4.609 -14.075 -7.643 1.00 50.88 329 SER A O 1
ATOM 2509 N N . ARG A 1 330 ? -5.957 -15.322 -6.352 1.00 44.81 330 ARG A N 1
ATOM 2510 C CA . ARG A 1 330 ? -5.762 -16.565 -7.101 1.00 44.81 330 ARG A CA 1
ATOM 2511 C C . ARG A 1 330 ? -6.427 -16.315 -8.463 1.00 44.81 330 ARG A C 1
ATOM 2513 O O . ARG A 1 330 ? -7.623 -16.032 -8.458 1.00 44.81 330 ARG A O 1
ATOM 2520 N N . PRO A 1 331 ? -5.682 -16.302 -9.582 1.00 29.38 331 PRO A N 1
ATOM 2521 C CA . PRO A 1 331 ? -6.098 -15.558 -10.767 1.00 29.38 331 PRO A CA 1
ATOM 2522 C C . PRO A 1 331 ? -7.435 -16.060 -11.309 1.00 29.38 331 PRO A C 1
ATOM 2524 O O . PRO A 1 331 ? -7.560 -17.227 -11.686 1.00 29.38 331 PRO A O 1
ATOM 2527 N N . SER A 1 332 ? -8.414 -15.160 -11.401 1.00 25.80 332 SER A N 1
ATOM 2528 C CA . SER A 1 332 ? -9.711 -15.395 -12.041 1.00 25.80 332 SER A CA 1
ATOM 2529 C C . SER A 1 332 ? -9.580 -15.366 -13.569 1.00 25.80 332 SER A C 1
ATOM 2531 O O . SER A 1 332 ? -10.181 -14.549 -14.261 1.00 25.80 332 SER A O 1
ATOM 2533 N N . GLY A 1 333 ? -8.765 -16.287 -14.082 1.00 29.78 333 GLY A N 1
ATOM 2534 C CA . GLY A 1 333 ? -8.607 -16.629 -15.490 1.00 29.78 333 GLY A CA 1
ATOM 2535 C C . GLY A 1 333 ? -8.900 -18.113 -15.677 1.00 29.78 333 GLY A C 1
ATOM 2536 O O . GLY A 1 333 ? -7.999 -18.903 -15.944 1.00 29.78 333 GLY A O 1
ATOM 2537 N N . SER A 1 334 ? -10.153 -18.515 -15.470 1.00 26.81 334 SER A N 1
ATOM 2538 C CA . SER A 1 334 ? -10.615 -19.886 -15.706 1.00 26.81 334 SER A CA 1
ATOM 2539 C C . SER A 1 334 ? -11.933 -19.862 -16.479 1.00 26.81 334 SER A C 1
ATOM 2541 O O . SER A 1 334 ? -12.958 -19.490 -15.904 1.00 26.81 334 SER A O 1
ATOM 2543 N N . PRO A 1 335 ? -11.953 -20.265 -17.764 1.00 30.81 335 PRO A N 1
ATOM 2544 C CA . PRO A 1 335 ? -13.191 -20.701 -18.389 1.00 30.81 335 PRO A CA 1
ATOM 2545 C C . PRO A 1 335 ? -13.646 -21.986 -17.682 1.00 30.81 335 PRO A C 1
ATOM 2547 O O . PRO A 1 335 ? -13.097 -23.058 -17.922 1.00 30.81 335 PRO A O 1
ATOM 2550 N N . ASN A 1 336 ? -14.654 -21.842 -16.819 1.00 29.28 336 ASN A N 1
ATOM 2551 C CA . ASN A 1 336 ? -15.168 -22.840 -15.874 1.00 29.28 336 ASN A CA 1
ATOM 2552 C C . ASN A 1 336 ? -14.183 -23.275 -14.776 1.00 29.28 336 ASN A C 1
ATOM 2554 O O . ASN A 1 336 ? -13.011 -23.560 -15.008 1.00 29.28 336 ASN A O 1
ATOM 2558 N N . VAL A 1 337 ? -14.709 -23.389 -13.555 1.00 32.34 337 VAL A N 1
ATOM 2559 C CA . VAL A 1 337 ? -14.015 -24.066 -12.458 1.00 32.34 337 VAL A CA 1
ATOM 2560 C C . VAL A 1 337 ? -14.028 -25.564 -12.745 1.00 32.34 337 VAL A C 1
ATOM 2562 O O . VAL A 1 337 ? -15.065 -26.216 -12.648 1.00 32.34 337 VAL A O 1
ATOM 2565 N N . VAL A 1 338 ? -12.862 -26.103 -13.083 1.00 31.67 338 VAL A N 1
ATOM 2566 C CA . VAL A 1 338 ? -12.564 -27.532 -12.990 1.00 31.67 338 VAL A CA 1
ATOM 2567 C C . VAL A 1 338 ? -11.505 -27.667 -11.905 1.00 31.67 338 VAL A C 1
ATOM 2569 O O . VAL A 1 338 ? -10.481 -26.984 -11.958 1.00 31.67 338 VAL A O 1
ATOM 2572 N N . GLU A 1 339 ? -11.756 -28.497 -10.892 1.00 29.27 339 GLU A N 1
ATOM 2573 C CA . GLU A 1 339 ? -10.739 -28.759 -9.872 1.00 29.27 339 GLU A CA 1
ATOM 2574 C C . GLU A 1 339 ? -9.486 -29.375 -10.514 1.00 29.27 339 GLU A C 1
ATOM 2576 O O . GLU A 1 339 ? -9.611 -30.174 -11.448 1.00 29.27 339 GLU A O 1
ATOM 2581 N N . PRO A 1 340 ? -8.273 -29.030 -10.043 1.00 35.75 340 PRO A N 1
ATOM 2582 C CA . PRO A 1 340 ? -7.043 -29.507 -10.655 1.00 35.75 340 PRO A CA 1
ATOM 2583 C C . PRO A 1 340 ? -6.889 -31.018 -10.458 1.00 35.75 340 PRO A C 1
ATOM 2585 O O . PRO A 1 340 ? -6.395 -31.495 -9.433 1.00 35.75 340 PRO A O 1
ATOM 2588 N N . THR A 1 341 ? -7.252 -31.781 -11.487 1.00 39.78 341 THR A N 1
ATOM 2589 C CA . THR A 1 341 ? -6.781 -33.154 -11.653 1.00 39.78 341 THR A CA 1
ATOM 2590 C C . THR A 1 341 ? -5.249 -33.172 -11.807 1.00 39.78 341 THR A C 1
ATOM 2592 O O . THR A 1 341 ? -4.652 -32.145 -12.136 1.00 39.78 341 THR A O 1
ATOM 2595 N N . PRO A 1 342 ? -4.568 -34.324 -11.637 1.00 51.12 342 PRO A N 1
ATOM 2596 C CA . PRO A 1 342 ? -3.106 -34.457 -11.808 1.00 51.12 342 PRO A CA 1
ATOM 2597 C C . PRO A 1 342 ? -2.521 -34.121 -13.207 1.00 51.12 342 PRO A C 1
ATOM 2599 O O . PRO A 1 342 ? -1.385 -34.477 -13.502 1.00 51.12 342 PRO A O 1
ATOM 2602 N N . SER A 1 343 ? -3.286 -33.460 -14.077 1.00 54.06 343 SER A N 1
ATOM 2603 C CA . SER A 1 343 ? -3.054 -33.196 -15.503 1.00 54.06 343 SER A CA 1
ATOM 2604 C C . SER A 1 343 ? -2.247 -31.929 -15.831 1.00 54.06 343 SER A C 1
ATOM 2606 O O . SER A 1 343 ? -1.895 -31.728 -16.992 1.00 54.06 343 SER A O 1
ATOM 2608 N N . ASP A 1 344 ? -1.952 -31.069 -14.851 1.00 72.94 344 ASP A N 1
ATOM 2609 C CA . ASP A 1 344 ? -1.204 -29.812 -15.072 1.00 72.94 344 ASP A CA 1
ATOM 2610 C C . ASP A 1 344 ? 0.306 -30.014 -15.280 1.00 72.94 344 ASP A C 1
ATOM 2612 O O . ASP A 1 344 ? 1.009 -29.115 -15.761 1.00 72.94 344 ASP A O 1
ATOM 2616 N N . PHE A 1 345 ? 0.816 -31.174 -14.868 1.00 84.19 345 PHE A N 1
ATOM 2617 C CA . PHE A 1 345 ? 2.221 -31.535 -14.973 1.00 84.19 345 PHE A CA 1
ATOM 2618 C C . PHE A 1 345 ? 2.519 -32.166 -16.331 1.00 84.19 345 PHE A C 1
ATOM 2620 O O . PHE A 1 345 ? 1.818 -33.064 -16.792 1.00 84.19 345 PHE A O 1
ATOM 2627 N N . VAL A 1 346 ? 3.611 -31.726 -16.951 1.00 88.00 346 VAL A N 1
ATOM 2628 C CA . VAL A 1 346 ? 4.145 -32.297 -18.189 1.00 88.00 346 VAL A CA 1
ATOM 2629 C C . VAL A 1 346 ? 5.493 -32.952 -17.908 1.00 88.00 346 VAL A C 1
ATOM 2631 O O . VAL A 1 346 ? 6.313 -32.422 -17.154 1.00 88.00 346 VAL A O 1
ATOM 2634 N N . ARG A 1 347 ? 5.713 -34.133 -18.493 1.00 89.56 347 ARG A N 1
ATOM 2635 C CA . ARG A 1 347 ? 6.946 -34.910 -18.323 1.00 89.56 347 ARG A CA 1
ATOM 2636 C C . ARG A 1 347 ? 8.011 -34.366 -19.274 1.00 89.56 347 ARG A C 1
ATOM 2638 O O . ARG A 1 347 ? 7.793 -34.346 -20.489 1.00 89.56 347 ARG A O 1
ATOM 2645 N N . LEU A 1 348 ? 9.122 -33.861 -18.737 1.00 91.50 348 LEU A N 1
ATOM 2646 C CA . LEU A 1 348 ? 10.050 -33.019 -19.506 1.00 91.50 348 LEU A CA 1
ATOM 2647 C C . LEU A 1 348 ? 10.772 -33.753 -20.640 1.00 91.50 348 LEU A C 1
ATOM 2649 O O . LEU A 1 348 ? 11.036 -33.138 -21.669 1.00 91.50 348 LEU A O 1
ATOM 2653 N N . ASP A 1 349 ? 11.012 -35.055 -20.496 1.00 86.25 349 ASP A N 1
ATOM 2654 C CA . ASP A 1 349 ? 11.562 -35.921 -21.549 1.00 86.25 349 ASP A CA 1
ATOM 2655 C C . ASP A 1 349 ? 10.707 -35.915 -22.827 1.00 86.25 349 ASP A C 1
ATOM 2657 O O . ASP A 1 349 ? 11.238 -35.999 -23.930 1.00 86.25 349 ASP A O 1
ATOM 2661 N N . THR A 1 350 ? 9.385 -35.784 -22.681 1.00 87.44 350 THR A N 1
ATOM 2662 C CA . THR A 1 350 ? 8.437 -35.709 -23.803 1.00 87.44 350 THR A CA 1
ATOM 2663 C C . THR A 1 350 ? 8.097 -34.281 -24.218 1.00 87.44 350 THR A C 1
ATOM 2665 O O . THR A 1 350 ? 7.859 -34.032 -25.397 1.00 87.44 350 THR A O 1
ATOM 2668 N N . TYR A 1 351 ? 8.066 -33.339 -23.271 1.00 90.25 351 TYR A N 1
ATOM 2669 C CA . TYR A 1 351 ? 7.592 -31.975 -23.521 1.00 90.25 351 TYR A CA 1
ATOM 2670 C C . TYR A 1 351 ? 8.696 -31.020 -23.992 1.00 90.25 351 TYR A C 1
ATOM 2672 O O . TYR A 1 351 ? 8.441 -30.113 -24.784 1.00 90.25 351 TYR A O 1
ATOM 2680 N N . VAL A 1 352 ? 9.933 -31.228 -23.530 1.00 93.81 352 VAL A N 1
ATOM 2681 C CA . VAL A 1 352 ? 11.112 -30.440 -23.917 1.00 93.81 352 VAL A CA 1
ATOM 2682 C C . VAL A 1 352 ? 12.289 -31.386 -24.221 1.00 93.81 352 VAL A C 1
ATOM 2684 O O . VAL A 1 352 ? 13.329 -31.299 -23.571 1.00 93.81 352 VAL A O 1
ATOM 2687 N N . PRO A 1 353 ? 12.178 -32.291 -25.219 1.00 91.62 353 PRO A N 1
ATOM 2688 C CA . PRO A 1 353 ? 13.152 -33.370 -25.469 1.00 91.62 353 PRO A CA 1
ATOM 2689 C C . PRO A 1 353 ? 14.584 -32.894 -25.791 1.00 91.62 353 PRO A C 1
ATOM 2691 O O . PRO A 1 353 ? 15.519 -33.690 -25.849 1.00 91.62 353 PRO A O 1
ATOM 2694 N N . SER A 1 354 ? 14.781 -31.591 -26.009 1.00 91.19 354 SER A N 1
ATOM 2695 C CA . SER A 1 354 ? 16.094 -30.964 -26.153 1.00 91.19 354 SER A CA 1
ATOM 2696 C C . SER A 1 354 ? 16.890 -30.873 -24.844 1.00 91.19 354 SER A C 1
ATOM 2698 O O . SER A 1 354 ? 18.121 -30.818 -24.916 1.00 91.19 354 SER A O 1
ATOM 2700 N N . VAL A 1 355 ? 16.252 -30.870 -23.664 1.00 95.31 355 VAL A N 1
ATOM 2701 C CA . VAL A 1 355 ? 16.980 -30.870 -22.378 1.00 95.31 355 VAL A CA 1
ATOM 2702 C C . VAL A 1 355 ? 17.515 -32.263 -22.041 1.00 95.31 355 VAL A C 1
ATOM 2704 O O . VAL A 1 355 ? 16.974 -33.277 -22.474 1.00 95.31 355 VAL A O 1
ATOM 2707 N N . VAL A 1 356 ? 18.598 -32.317 -21.272 1.00 96.94 356 VAL A N 1
ATOM 2708 C CA . VAL A 1 356 ? 19.103 -33.551 -20.657 1.00 96.94 356 VAL A CA 1
ATOM 2709 C C . VAL A 1 356 ? 18.569 -33.635 -19.230 1.00 96.94 356 VAL A C 1
ATOM 2711 O O . VAL A 1 356 ? 18.513 -32.626 -18.532 1.00 96.94 356 VAL A O 1
ATOM 2714 N N . LEU A 1 357 ? 18.169 -34.827 -18.793 1.00 94.88 357 LEU A N 1
ATOM 2715 C CA . LEU A 1 357 ? 17.683 -35.071 -17.435 1.00 94.88 357 LEU A CA 1
ATOM 2716 C C . LEU A 1 357 ? 18.716 -35.895 -16.667 1.00 94.88 357 LEU A C 1
ATOM 2718 O O . LEU A 1 357 ? 19.142 -36.946 -17.141 1.00 94.88 357 LEU A O 1
ATOM 2722 N N . ASP A 1 358 ? 19.098 -35.416 -15.490 1.00 94.06 358 ASP A N 1
ATOM 2723 C CA . ASP A 1 358 ? 20.118 -36.012 -14.625 1.00 94.06 358 ASP A CA 1
ATOM 2724 C C . ASP A 1 358 ? 19.687 -35.839 -13.159 1.00 94.06 358 ASP A C 1
ATOM 2726 O O . ASP A 1 358 ? 20.304 -35.111 -12.386 1.00 94.06 358 ASP A O 1
ATOM 2730 N N . LEU A 1 359 ? 18.538 -36.433 -12.805 1.00 92.50 359 LEU A N 1
ATOM 2731 C CA . LEU A 1 359 ? 17.864 -36.175 -11.528 1.00 92.50 359 LEU A CA 1
ATOM 2732 C C . LEU A 1 359 ? 18.671 -36.687 -10.329 1.00 92.50 359 LEU A C 1
ATOM 2734 O O . LEU A 1 359 ? 18.573 -37.861 -9.962 1.00 92.50 359 LEU A O 1
ATOM 2738 N N . ARG A 1 360 ? 19.425 -35.797 -9.677 1.00 90.62 360 ARG A N 1
ATOM 2739 C CA . ARG A 1 360 ? 20.413 -36.157 -8.642 1.00 90.62 360 ARG A CA 1
ATOM 2740 C C . ARG A 1 360 ? 19.797 -36.761 -7.384 1.00 90.62 360 ARG A C 1
ATOM 2742 O O . ARG A 1 360 ? 20.404 -37.621 -6.751 1.00 90.62 360 ARG A O 1
ATOM 2749 N N . TYR A 1 361 ? 18.549 -36.424 -7.071 1.00 89.38 361 TYR A N 1
ATOM 2750 C CA . TYR A 1 361 ? 17.804 -37.051 -5.975 1.00 89.38 361 TYR A CA 1
ATOM 2751 C C . TYR A 1 361 ? 17.179 -38.416 -6.325 1.00 89.38 361 TYR A C 1
ATOM 2753 O O . TYR A 1 361 ? 16.651 -39.087 -5.434 1.00 89.38 361 TYR A O 1
ATOM 2761 N N . ALA A 1 362 ? 17.241 -38.870 -7.585 1.00 87.38 362 ALA A N 1
ATOM 2762 C CA . ALA A 1 362 ? 16.864 -40.234 -7.985 1.00 87.38 362 ALA A CA 1
ATOM 2763 C C . ALA A 1 362 ? 18.013 -41.253 -7.856 1.00 87.38 362 ALA A C 1
ATOM 2765 O O . ALA A 1 362 ? 17.781 -42.456 -8.006 1.00 87.38 362 ALA A O 1
ATOM 2766 N N . THR A 1 363 ? 19.223 -40.790 -7.542 1.00 86.44 363 THR A N 1
ATOM 2767 C CA . THR A 1 363 ? 20.426 -41.595 -7.295 1.00 86.44 363 THR A CA 1
ATOM 2768 C C . THR A 1 363 ? 21.019 -41.247 -5.921 1.00 86.44 363 THR A C 1
ATOM 2770 O O . THR A 1 363 ? 20.391 -40.554 -5.123 1.00 86.44 363 THR A O 1
ATOM 2773 N N . ASP A 1 364 ? 22.206 -41.764 -5.625 1.00 83.25 364 ASP A N 1
ATOM 2774 C CA . ASP A 1 364 ? 23.091 -41.383 -4.517 1.00 83.25 364 ASP A CA 1
ATOM 2775 C C . ASP A 1 364 ? 24.115 -40.293 -4.914 1.00 83.25 364 ASP A C 1
ATOM 2777 O O . ASP A 1 364 ? 24.936 -39.875 -4.097 1.00 83.25 364 ASP A O 1
ATOM 2781 N N . ALA A 1 365 ? 24.052 -39.775 -6.147 1.00 81.44 365 ALA A N 1
ATOM 2782 C CA . ALA A 1 365 ? 24.942 -38.732 -6.669 1.00 81.44 365 ALA A CA 1
ATOM 2783 C C . ALA A 1 365 ? 24.484 -37.303 -6.288 1.00 81.44 365 ALA A C 1
ATOM 2785 O O . ALA A 1 365 ? 24.443 -36.401 -7.130 1.00 81.44 365 ALA A O 1
ATOM 2786 N N . ASN A 1 366 ? 24.131 -37.111 -5.016 1.00 83.56 366 ASN A N 1
ATOM 2787 C CA . ASN A 1 366 ? 23.752 -35.839 -4.389 1.00 83.56 366 ASN A CA 1
ATOM 2788 C C . ASN A 1 366 ? 24.509 -35.654 -3.060 1.00 83.56 366 ASN A C 1
ATOM 2790 O O . ASN A 1 366 ? 25.111 -36.607 -2.561 1.00 83.56 366 ASN A O 1
ATOM 2794 N N . ALA A 1 367 ? 24.455 -34.456 -2.468 1.00 81.88 367 ALA A N 1
ATOM 2795 C CA . ALA A 1 367 ? 25.223 -34.115 -1.262 1.00 81.88 367 ALA A CA 1
ATOM 2796 C C . ALA A 1 367 ? 24.902 -34.974 -0.018 1.00 81.88 367 ALA A C 1
ATOM 2798 O O . ALA A 1 367 ? 25.672 -34.984 0.940 1.00 81.88 367 ALA A O 1
ATOM 2799 N N . TYR A 1 368 ? 23.789 -35.713 -0.023 1.00 82.44 368 TYR A N 1
ATOM 2800 C CA . TYR A 1 368 ? 23.360 -36.571 1.088 1.00 82.44 368 TYR A CA 1
ATOM 2801 C C . TYR A 1 368 ? 23.701 -38.051 0.885 1.00 82.44 368 TYR A C 1
ATOM 2803 O O . TYR A 1 368 ? 23.407 -38.860 1.763 1.00 82.44 368 TYR A O 1
ATOM 2811 N N . HIS A 1 369 ? 24.252 -38.422 -0.278 1.00 85.06 369 HIS A N 1
ATOM 2812 C CA . HIS A 1 369 ? 24.504 -39.809 -0.686 1.00 85.06 369 HIS A CA 1
ATOM 2813 C C . HIS A 1 369 ? 23.295 -40.746 -0.514 1.00 85.06 369 HIS A C 1
ATOM 2815 O O . HIS A 1 369 ? 23.435 -41.940 -0.246 1.00 85.06 369 HIS A O 1
ATOM 2821 N N . HIS A 1 370 ? 22.081 -40.204 -0.667 1.00 84.06 370 HIS A N 1
ATOM 2822 C CA . HIS A 1 370 ? 20.834 -40.920 -0.400 1.00 84.06 370 HIS A CA 1
ATOM 2823 C C . HIS A 1 370 ? 19.825 -40.734 -1.529 1.00 84.06 370 HIS A C 1
ATOM 2825 O O . HIS A 1 370 ? 19.652 -39.638 -2.061 1.00 84.06 370 HIS A O 1
ATOM 2831 N N . ARG A 1 371 ? 19.095 -41.802 -1.864 1.00 86.81 371 ARG A N 1
ATOM 2832 C CA . ARG A 1 371 ? 18.047 -41.764 -2.890 1.00 86.81 371 ARG A CA 1
ATOM 2833 C C . ARG A 1 371 ? 16.719 -41.283 -2.309 1.00 86.81 371 ARG A C 1
ATOM 2835 O O . ARG A 1 371 ? 16.095 -41.936 -1.462 1.00 86.81 371 ARG A O 1
ATOM 2842 N N . PHE A 1 372 ? 16.234 -40.154 -2.811 1.00 84.56 372 PHE A N 1
ATOM 2843 C CA . PHE A 1 372 ? 14.961 -39.579 -2.389 1.00 84.56 372 PHE A CA 1
ATOM 2844 C C . PHE A 1 372 ? 13.810 -39.914 -3.342 1.00 84.56 372 PHE A C 1
ATOM 2846 O O . PHE A 1 372 ? 12.737 -40.279 -2.854 1.00 84.56 372 PHE A O 1
ATOM 2853 N N . TYR A 1 373 ? 14.027 -39.878 -4.660 1.00 81.81 373 TYR A N 1
ATOM 2854 C CA . TYR A 1 373 ? 13.019 -40.229 -5.664 1.00 81.81 373 TYR A CA 1
ATOM 2855 C C . TYR A 1 373 ? 12.980 -41.730 -5.957 1.00 81.81 373 TYR A C 1
ATOM 2857 O O . TYR A 1 373 ? 14.005 -42.395 -6.136 1.00 81.81 373 TYR A O 1
ATOM 2865 N N . GLN A 1 374 ? 11.764 -42.272 -6.052 1.00 75.06 374 GLN A N 1
ATOM 2866 C CA . GLN A 1 374 ? 11.558 -43.674 -6.413 1.00 75.06 374 GLN A CA 1
ATOM 2867 C C . GLN A 1 374 ? 11.837 -43.917 -7.899 1.00 75.06 374 GLN A C 1
ATOM 2869 O O . GLN A 1 374 ? 12.338 -44.985 -8.252 1.00 75.06 374 GLN A O 1
ATOM 2874 N N . ARG A 1 375 ? 11.585 -42.933 -8.768 1.00 76.44 375 ARG A N 1
ATOM 2875 C CA . ARG A 1 375 ? 11.811 -43.014 -10.217 1.00 76.44 375 ARG A CA 1
ATOM 2876 C C . ARG A 1 375 ? 12.464 -41.727 -10.740 1.00 76.44 375 ARG A C 1
ATOM 2878 O O . ARG A 1 375 ? 12.194 -40.661 -10.193 1.00 76.44 375 ARG A O 1
ATOM 2885 N N . PRO A 1 376 ? 13.286 -41.787 -11.803 1.00 81.31 376 PRO A N 1
ATOM 2886 C CA . PRO A 1 376 ? 13.896 -40.608 -12.412 1.00 81.31 376 PRO A CA 1
ATOM 2887 C C . PRO A 1 376 ? 12.921 -39.910 -13.384 1.00 81.31 376 PRO A C 1
ATOM 2889 O O . PRO A 1 376 ? 13.242 -39.699 -14.551 1.00 81.31 376 PRO A O 1
ATOM 2892 N N . LEU A 1 377 ? 11.702 -39.589 -12.934 1.00 83.31 377 LEU A N 1
ATOM 2893 C CA . LEU A 1 377 ? 10.707 -38.897 -13.759 1.00 83.31 377 LEU A CA 1
ATOM 2894 C C . LEU A 1 377 ? 10.723 -37.396 -13.467 1.00 83.31 377 LEU A C 1
ATOM 2896 O O . LEU A 1 377 ? 10.382 -36.967 -12.370 1.00 83.31 377 LEU A O 1
ATOM 2900 N N . CYS A 1 378 ? 11.105 -36.596 -14.462 1.00 90.38 378 CYS A N 1
ATOM 2901 C CA . CYS A 1 378 ? 11.166 -35.146 -14.328 1.00 90.38 378 CYS A CA 1
ATOM 2902 C C . CYS A 1 378 ? 9.863 -34.499 -14.804 1.00 90.38 378 CYS A C 1
ATOM 2904 O O . CYS A 1 378 ? 9.458 -34.687 -15.956 1.00 90.38 378 CYS A O 1
ATOM 2906 N N . TYR A 1 379 ? 9.236 -33.710 -13.934 1.00 91.88 379 TYR A N 1
ATOM 2907 C CA . TYR A 1 379 ? 8.010 -32.981 -14.234 1.00 91.88 379 TYR A CA 1
ATOM 2908 C C . TYR A 1 379 ? 8.148 -31.498 -13.893 1.00 91.88 379 TYR A C 1
ATOM 2910 O O . TYR A 1 379 ? 8.780 -31.128 -12.906 1.00 91.88 379 TYR A O 1
ATOM 2918 N N . LEU A 1 380 ? 7.468 -30.664 -14.674 1.00 92.56 380 LEU A N 1
ATOM 2919 C CA . LEU A 1 380 ? 7.124 -29.285 -14.327 1.00 92.56 380 LEU A CA 1
ATOM 2920 C C . LEU A 1 380 ? 5.647 -29.059 -14.647 1.00 92.56 380 LEU A C 1
ATOM 2922 O O . LEU A 1 380 ? 5.068 -29.759 -15.480 1.00 92.56 380 LEU A O 1
ATOM 2926 N N . ARG A 1 381 ? 5.035 -28.050 -14.032 1.00 90.06 381 ARG A N 1
ATOM 2927 C CA . ARG A 1 381 ? 3.769 -27.501 -14.521 1.00 90.06 381 ARG A CA 1
ATOM 2928 C C . ARG A 1 381 ? 3.984 -26.898 -15.902 1.00 90.06 381 ARG A C 1
ATOM 2930 O O . ARG A 1 381 ? 5.017 -26.274 -16.153 1.00 90.06 381 ARG A O 1
ATOM 2937 N N . ARG A 1 382 ? 2.991 -27.049 -16.780 1.00 87.81 382 ARG A N 1
ATOM 2938 C CA . ARG A 1 382 ? 3.067 -26.611 -18.183 1.00 87.81 382 ARG A CA 1
ATOM 2939 C C . ARG A 1 382 ? 3.667 -25.201 -18.383 1.00 87.81 382 ARG A C 1
ATOM 2941 O O . ARG A 1 382 ? 4.612 -25.119 -19.160 1.00 87.81 382 ARG A O 1
ATOM 2948 N N . PRO A 1 383 ? 3.275 -24.135 -17.651 1.00 86.50 383 PRO A N 1
ATOM 2949 C CA . PRO A 1 383 ? 3.845 -22.796 -17.863 1.00 86.50 383 PRO A CA 1
ATOM 2950 C C . PRO A 1 383 ? 5.342 -22.669 -17.536 1.00 86.50 383 PRO A C 1
ATOM 2952 O O . PRO A 1 383 ? 6.050 -21.885 -18.169 1.00 86.50 383 PRO A O 1
ATOM 2955 N N . ALA A 1 384 ? 5.857 -23.445 -16.577 1.00 91.38 384 ALA A N 1
ATOM 2956 C CA . ALA A 1 384 ? 7.293 -23.506 -16.302 1.00 91.38 384 ALA A CA 1
ATOM 2957 C C . ALA A 1 384 ? 8.022 -24.326 -17.386 1.00 91.38 384 ALA A C 1
ATOM 2959 O O . ALA A 1 384 ? 9.089 -23.935 -17.853 1.00 91.38 384 ALA A O 1
ATOM 2960 N N . ALA A 1 385 ? 7.414 -25.414 -17.866 1.00 93.31 385 ALA A N 1
ATOM 2961 C CA . ALA A 1 385 ? 7.959 -26.204 -18.970 1.00 93.31 385 ALA A CA 1
ATOM 2962 C C . ALA A 1 385 ? 7.984 -25.435 -20.311 1.00 93.31 385 ALA A C 1
ATOM 2964 O O . ALA A 1 385 ? 8.932 -25.573 -21.084 1.00 93.31 385 ALA A O 1
ATOM 2965 N N . ASP A 1 386 ? 6.988 -24.585 -20.577 1.00 88.62 386 ASP A N 1
ATOM 2966 C CA . ASP A 1 386 ? 6.946 -23.721 -21.762 1.00 88.62 386 ASP A CA 1
ATOM 2967 C C . ASP A 1 386 ? 8.072 -22.677 -21.751 1.00 88.62 386 ASP A C 1
ATOM 2969 O O . ASP A 1 386 ? 8.704 -22.449 -22.785 1.00 88.62 386 ASP A O 1
ATOM 2973 N N . ARG A 1 387 ? 8.398 -22.106 -20.582 1.00 92.81 387 ARG A N 1
ATOM 2974 C CA . ARG A 1 387 ? 9.584 -21.249 -20.413 1.00 92.81 387 ARG A CA 1
ATOM 2975 C C . ARG A 1 387 ? 10.881 -22.028 -20.572 1.00 92.81 387 ARG A C 1
ATOM 2977 O O . ARG A 1 387 ? 11.782 -21.574 -21.271 1.00 92.81 387 ARG A O 1
ATOM 2984 N N . LEU A 1 388 ? 10.971 -23.236 -20.013 1.00 96.88 388 LEU A N 1
ATOM 2985 C CA . LEU A 1 388 ? 12.140 -24.098 -20.198 1.00 96.88 388 LEU A CA 1
ATOM 2986 C C . LEU A 1 388 ? 12.377 -24.433 -21.681 1.00 96.88 388 LEU A C 1
ATOM 2988 O O . LEU A 1 388 ? 13.523 -24.513 -22.115 1.00 96.88 388 LEU A O 1
ATOM 2992 N N . ARG A 1 389 ? 11.317 -24.555 -22.489 1.00 93.88 389 ARG A N 1
ATOM 2993 C CA . ARG A 1 389 ? 11.422 -24.699 -23.950 1.00 93.88 389 ARG A CA 1
ATOM 2994 C C . ARG A 1 389 ? 12.013 -23.453 -24.625 1.00 93.88 389 ARG A C 1
ATOM 2996 O O . ARG A 1 389 ? 12.796 -23.601 -25.561 1.00 93.88 389 ARG A O 1
ATOM 3003 N N . VAL A 1 390 ? 11.688 -22.247 -24.150 1.00 89.06 390 VAL A N 1
ATOM 3004 C CA . VAL A 1 390 ? 12.314 -20.991 -24.615 1.00 89.06 390 VAL A CA 1
ATOM 3005 C C . VAL A 1 390 ? 13.790 -20.935 -24.206 1.00 89.06 390 VAL A C 1
ATOM 3007 O O . VAL A 1 390 ? 14.641 -20.687 -25.058 1.00 89.06 390 VAL A O 1
ATOM 3010 N N . ALA A 1 391 ? 14.112 -21.255 -22.950 1.00 88.19 391 ALA A N 1
ATOM 3011 C CA . ALA A 1 391 ? 15.489 -21.302 -22.454 1.00 88.19 391 ALA A CA 1
ATOM 3012 C C . ALA A 1 391 ? 16.346 -22.336 -23.210 1.00 88.19 391 ALA A C 1
ATOM 3014 O O . ALA A 1 391 ? 17.466 -22.045 -23.625 1.00 88.19 391 ALA A O 1
ATOM 3015 N N . ALA A 1 392 ? 15.804 -23.530 -23.470 1.00 95.06 392 ALA A N 1
ATOM 3016 C CA . ALA A 1 392 ? 16.482 -24.569 -24.242 1.00 95.06 392 ALA A CA 1
ATOM 3017 C C . ALA A 1 392 ? 16.729 -24.139 -25.699 1.00 95.06 392 ALA A C 1
ATOM 3019 O O . ALA A 1 392 ? 17.790 -24.431 -26.250 1.00 95.06 392 ALA A O 1
ATOM 3020 N N . ALA A 1 393 ? 15.788 -23.411 -26.311 1.00 89.31 393 ALA A N 1
ATOM 3021 C CA . ALA A 1 393 ? 15.974 -22.835 -27.640 1.00 89.31 393 ALA A CA 1
ATOM 3022 C C . ALA A 1 393 ? 17.031 -21.714 -27.651 1.00 89.31 393 ALA A C 1
ATOM 3024 O O . ALA A 1 393 ? 17.788 -21.614 -28.613 1.00 89.31 393 ALA A O 1
ATOM 3025 N N . ALA A 1 394 ? 17.122 -20.902 -26.592 1.00 84.94 394 ALA A N 1
ATOM 3026 C CA . ALA A 1 394 ? 18.176 -19.900 -26.438 1.00 84.94 394 ALA A CA 1
ATOM 3027 C C . ALA A 1 394 ? 19.563 -20.552 -26.280 1.00 84.94 394 ALA A C 1
ATOM 3029 O O . ALA A 1 394 ? 20.463 -20.234 -27.053 1.00 84.94 394 ALA A O 1
ATOM 3030 N N . ALA A 1 395 ? 19.709 -21.538 -25.386 1.00 91.50 395 ALA A N 1
ATOM 3031 C CA . ALA A 1 395 ? 20.951 -22.302 -25.220 1.00 91.50 395 ALA A CA 1
ATOM 3032 C C . ALA A 1 395 ? 21.413 -22.966 -26.533 1.00 91.50 395 ALA A C 1
ATOM 3034 O O . ALA A 1 395 ? 22.590 -22.894 -26.889 1.00 91.50 395 ALA A O 1
ATOM 3035 N N . ALA A 1 396 ? 20.478 -23.533 -27.305 1.00 93.06 396 ALA A N 1
ATOM 3036 C CA . ALA A 1 396 ? 20.778 -24.158 -28.592 1.00 93.06 396 ALA A CA 1
ATOM 3037 C C . ALA A 1 396 ? 21.349 -23.175 -29.633 1.00 93.06 396 ALA A C 1
ATOM 3039 O O . ALA A 1 396 ? 22.150 -23.582 -30.475 1.00 93.06 396 ALA A O 1
ATOM 3040 N N . ARG A 1 397 ? 21.002 -21.878 -29.568 1.00 90.50 397 ARG A N 1
ATOM 3041 C CA . ARG A 1 397 ? 21.583 -20.839 -30.446 1.00 90.50 397 ARG A CA 1
ATOM 3042 C C . ARG A 1 397 ? 23.054 -20.549 -30.137 1.00 90.50 397 ARG A C 1
ATOM 3044 O O . ARG A 1 397 ? 23.751 -20.050 -31.013 1.00 90.50 397 ARG A O 1
ATOM 3051 N N . GLU A 1 398 ? 23.520 -20.886 -28.937 1.00 88.81 398 GLU A N 1
ATOM 3052 C CA . GLU A 1 398 ? 24.931 -20.820 -28.533 1.00 88.81 398 GLU A CA 1
ATOM 3053 C C . GLU A 1 398 ? 25.659 -22.172 -28.682 1.00 88.81 398 GLU A C 1
ATOM 3055 O O . GLU A 1 398 ? 26.807 -22.306 -28.266 1.00 88.81 398 GLU A O 1
ATOM 3060 N N . GLY A 1 399 ? 25.017 -23.188 -29.278 1.00 93.19 399 GLY A N 1
ATOM 3061 C CA . GLY A 1 399 ? 25.586 -24.537 -29.412 1.00 93.19 399 GLY A CA 1
ATOM 3062 C C . GLY A 1 399 ? 25.589 -25.351 -28.112 1.00 93.19 399 GLY A C 1
ATOM 3063 O O . GLY A 1 399 ? 26.293 -26.356 -28.017 1.00 93.19 399 GLY A O 1
ATOM 3064 N N . LEU A 1 400 ? 24.808 -24.925 -27.116 1.00 96.94 400 LEU A N 1
ATOM 3065 C CA . LEU A 1 400 ? 24.706 -25.539 -25.793 1.00 96.94 400 LEU A CA 1
ATOM 3066 C C . LEU A 1 400 ? 23.353 -26.235 -25.603 1.00 96.94 400 LEU A C 1
ATOM 3068 O O . LEU A 1 400 ? 22.399 -26.028 -26.356 1.00 96.94 400 LEU A O 1
ATOM 3072 N N . ARG A 1 401 ? 23.239 -27.044 -24.549 1.00 98.00 401 ARG A N 1
ATOM 3073 C CA . ARG A 1 401 ? 21.959 -27.593 -24.076 1.00 98.00 401 ARG A CA 1
ATOM 3074 C C . ARG A 1 401 ? 21.819 -27.375 -22.573 1.00 98.00 401 ARG A C 1
ATOM 3076 O O . ARG A 1 401 ? 22.809 -27.181 -21.875 1.00 98.00 401 ARG A O 1
ATOM 3083 N N . LEU A 1 402 ? 20.587 -27.432 -22.075 1.00 98.25 402 LEU A N 1
ATOM 3084 C CA . LEU A 1 402 ? 20.307 -27.428 -20.639 1.00 98.25 402 LEU A CA 1
ATOM 3085 C C . LEU A 1 402 ? 20.315 -28.862 -20.095 1.00 98.25 402 LEU A C 1
ATOM 3087 O O . LEU A 1 402 ? 19.768 -29.766 -20.734 1.00 98.25 402 LEU A O 1
ATOM 3091 N N . LYS A 1 403 ? 20.893 -29.054 -18.907 1.00 98.12 403 LYS A N 1
ATOM 3092 C CA . LYS A 1 403 ? 20.799 -30.279 -18.104 1.00 98.12 403 LYS A CA 1
ATOM 3093 C C . LYS A 1 403 ? 20.080 -29.962 -16.794 1.00 98.12 403 LYS A C 1
ATOM 3095 O O . LYS A 1 403 ? 20.535 -29.096 -16.057 1.00 98.12 403 LYS A O 1
ATOM 3100 N N . VAL A 1 404 ? 18.982 -30.662 -16.518 1.00 97.81 404 VAL A N 1
ATOM 3101 C CA . VAL A 1 404 ? 18.144 -30.483 -15.321 1.00 97.81 404 VAL A CA 1
ATOM 3102 C C . VAL A 1 404 ? 18.515 -31.525 -14.264 1.00 97.81 404 VAL A C 1
ATOM 3104 O O . VAL A 1 404 ? 18.456 -32.729 -14.537 1.00 97.81 404 VAL A O 1
ATOM 3107 N N . TRP A 1 405 ? 18.866 -31.053 -13.068 1.00 96.12 405 TRP A N 1
ATOM 3108 C CA . TRP A 1 405 ? 19.237 -31.853 -11.897 1.00 96.12 405 TRP A CA 1
ATOM 3109 C C . TRP A 1 405 ? 18.086 -32.049 -10.907 1.00 96.12 405 TRP A C 1
ATOM 3111 O O . TRP A 1 405 ? 17.992 -33.112 -10.291 1.00 96.12 405 TRP A O 1
ATOM 3121 N N . ASP A 1 406 ? 17.178 -31.077 -10.804 1.00 95.44 406 ASP A N 1
ATOM 3122 C CA . ASP A 1 406 ? 15.900 -31.233 -10.109 1.00 95.44 406 ASP A CA 1
ATOM 3123 C C . ASP A 1 406 ? 14.799 -30.349 -10.719 1.00 95.44 406 ASP A C 1
ATOM 3125 O O . ASP A 1 406 ? 15.072 -29.383 -11.430 1.00 95.44 406 ASP A O 1
ATOM 3129 N N . ALA A 1 407 ? 13.538 -30.695 -10.459 1.00 94.88 407 ALA A N 1
ATOM 3130 C CA . ALA A 1 407 ? 12.358 -29.961 -10.910 1.00 94.88 407 ALA A CA 1
ATOM 3131 C C . ALA A 1 407 ? 11.218 -30.126 -9.888 1.00 94.88 407 ALA A C 1
ATOM 3133 O O . ALA A 1 407 ? 11.384 -29.770 -8.724 1.00 94.88 407 ALA A O 1
ATOM 3134 N N . TYR A 1 408 ? 10.063 -30.687 -10.266 1.00 92.62 408 TYR A N 1
ATOM 3135 C CA . TYR A 1 408 ? 9.029 -31.028 -9.290 1.00 92.62 408 TYR A CA 1
ATOM 3136 C C . TYR A 1 408 ? 9.524 -32.049 -8.247 1.00 92.62 408 TYR A C 1
ATOM 3138 O O . TYR A 1 408 ? 9.816 -33.199 -8.573 1.00 92.62 408 TYR A O 1
ATOM 3146 N N . ARG A 1 409 ? 9.527 -31.627 -6.978 1.00 90.75 409 ARG A N 1
ATOM 3147 C CA . ARG A 1 409 ? 9.932 -32.411 -5.802 1.00 90.75 409 ARG A CA 1
ATOM 3148 C C . ARG A 1 409 ? 8.714 -32.632 -4.904 1.00 90.75 409 ARG A C 1
ATOM 3150 O O . ARG A 1 409 ? 8.242 -31.658 -4.322 1.00 90.75 409 ARG A O 1
ATOM 3157 N N . PRO A 1 410 ? 8.193 -33.859 -4.724 1.00 86.25 410 PRO A N 1
ATOM 3158 C CA . PRO A 1 410 ? 7.014 -34.084 -3.885 1.00 86.25 410 PRO A CA 1
ATOM 3159 C C . PRO A 1 410 ? 7.180 -33.536 -2.464 1.00 86.25 410 PRO A C 1
ATOM 3161 O O . PRO A 1 410 ? 8.264 -33.622 -1.880 1.00 86.25 410 PRO A O 1
ATOM 3164 N N . ALA A 1 411 ? 6.111 -32.988 -1.879 1.00 83.81 411 ALA A N 1
ATOM 3165 C CA . ALA A 1 411 ? 6.177 -32.374 -0.552 1.00 83.81 411 ALA A CA 1
ATOM 3166 C C . ALA A 1 411 ? 6.663 -33.355 0.541 1.00 83.81 411 ALA A C 1
ATOM 3168 O O . ALA A 1 411 ? 7.381 -32.954 1.456 1.00 83.81 411 ALA A O 1
ATOM 3169 N N . SER A 1 412 ? 6.348 -34.647 0.429 1.00 80.06 412 SER A N 1
ATOM 3170 C CA . SER A 1 412 ? 6.877 -35.722 1.280 1.00 80.06 412 SER A CA 1
ATOM 3171 C C . SER A 1 412 ? 8.384 -35.913 1.126 1.00 80.06 412 SER A C 1
ATOM 3173 O O . SER A 1 412 ? 9.078 -36.127 2.121 1.00 80.06 412 SER A O 1
ATOM 3175 N N . THR A 1 413 ? 8.909 -35.776 -0.090 1.00 83.81 413 THR A N 1
ATOM 3176 C CA . THR A 1 413 ? 10.348 -35.797 -0.366 1.00 83.81 413 THR A CA 1
ATOM 3177 C C . THR A 1 413 ? 11.045 -34.558 0.192 1.00 83.81 413 THR A C 1
ATOM 3179 O O . THR A 1 413 ? 12.072 -34.706 0.849 1.00 83.81 413 THR A O 1
ATOM 3182 N N . GLN A 1 414 ? 10.464 -33.363 0.053 1.00 85.69 414 GLN A N 1
ATOM 3183 C CA . GLN A 1 414 ? 10.998 -32.151 0.689 1.00 85.69 414 GLN A CA 1
ATOM 3184 C C . GLN A 1 414 ? 11.067 -32.298 2.222 1.00 85.69 414 GLN A C 1
ATOM 3186 O O . GLN A 1 414 ? 12.110 -32.031 2.816 1.00 85.69 414 GLN A O 1
ATOM 3191 N N . ARG A 1 415 ? 10.008 -32.830 2.856 1.00 82.25 415 ARG A N 1
ATOM 3192 C CA . ARG A 1 415 ? 9.994 -33.144 4.302 1.00 82.25 415 ARG A CA 1
ATOM 3193 C C . ARG A 1 415 ? 10.997 -34.231 4.706 1.00 82.25 415 ARG A C 1
ATOM 3195 O O . ARG A 1 415 ? 11.358 -34.309 5.878 1.00 82.25 415 ARG A O 1
ATOM 3202 N N . ARG A 1 416 ? 11.423 -35.099 3.779 1.00 82.56 416 ARG A N 1
ATOM 3203 C CA . ARG A 1 416 ? 12.509 -36.068 4.006 1.00 82.56 416 ARG A CA 1
ATOM 3204 C C . ARG A 1 416 ? 13.871 -35.387 3.915 1.00 82.56 416 ARG A C 1
ATOM 3206 O O . ARG A 1 416 ? 14.643 -35.554 4.848 1.00 82.56 416 ARG A O 1
ATOM 3213 N N . LEU A 1 417 ? 14.137 -34.609 2.863 1.00 79.69 417 LEU A N 1
ATOM 3214 C CA . LEU A 1 417 ? 15.384 -33.848 2.671 1.00 79.69 417 LEU A CA 1
ATOM 3215 C C . LEU A 1 417 ? 15.679 -32.913 3.854 1.00 79.69 417 LEU A C 1
ATOM 3217 O O . LEU A 1 417 ? 16.782 -32.933 4.387 1.00 79.69 417 LEU A O 1
ATOM 3221 N N . GLN A 1 418 ? 14.663 -32.206 4.359 1.00 76.25 418 GLN A N 1
ATOM 3222 C CA . GLN A 1 418 ? 14.763 -31.347 5.552 1.00 76.25 418 GLN A CA 1
ATOM 3223 C C . GLN A 1 418 ? 15.252 -32.071 6.825 1.00 76.25 418 GLN A C 1
ATOM 3225 O O . GLN A 1 418 ? 15.690 -31.409 7.757 1.00 76.25 418 GLN A O 1
ATOM 3230 N N . ARG A 1 419 ? 15.213 -33.412 6.892 1.00 75.56 419 ARG A N 1
ATOM 3231 C CA . ARG A 1 419 ? 15.750 -34.191 8.030 1.00 75.56 419 ARG A CA 1
ATOM 3232 C C . ARG A 1 419 ? 17.248 -34.489 7.923 1.00 75.56 419 ARG A C 1
ATOM 3234 O O . ARG A 1 419 ? 17.826 -34.940 8.904 1.00 75.56 419 ARG A O 1
ATOM 3241 N N . TYR A 1 420 ? 17.851 -34.276 6.752 1.00 70.38 420 TYR A N 1
ATOM 3242 C CA . TYR A 1 420 ? 19.280 -34.499 6.492 1.00 70.38 420 TYR A CA 1
ATOM 3243 C C . TYR A 1 420 ? 20.099 -33.199 6.527 1.00 70.38 420 TYR A C 1
ATOM 3245 O O . TYR A 1 420 ? 21.321 -33.253 6.422 1.00 70.38 420 TYR A O 1
ATOM 3253 N N . VAL A 1 421 ? 19.452 -32.040 6.705 1.00 62.72 421 VAL A N 1
ATOM 3254 C CA . VAL A 1 421 ? 20.108 -30.728 6.787 1.00 62.72 421 VAL A CA 1
ATOM 3255 C C . VAL A 1 421 ? 19.875 -30.108 8.159 1.00 62.72 421 VAL A C 1
ATOM 3257 O O . VAL A 1 421 ? 18.748 -29.807 8.540 1.00 62.72 421 VAL A O 1
ATOM 3260 N N . SER A 1 422 ? 20.969 -29.916 8.893 1.00 53.12 422 SER A N 1
ATOM 3261 C CA . SER A 1 422 ? 21.000 -29.320 10.233 1.00 53.12 422 SER A CA 1
ATOM 3262 C C . SER A 1 422 ? 21.156 -27.793 10.234 1.00 53.12 422 SER A C 1
ATOM 3264 O O . SER A 1 422 ? 20.908 -27.168 11.263 1.00 53.12 422 SER A O 1
ATOM 3266 N N . ASP A 1 423 ? 21.543 -27.185 9.108 1.00 58.28 423 ASP A N 1
ATOM 3267 C CA . ASP A 1 423 ? 21.723 -25.736 8.964 1.00 58.28 423 ASP A CA 1
ATOM 3268 C C . ASP A 1 423 ? 20.567 -25.121 8.143 1.00 58.28 423 ASP A C 1
ATOM 3270 O O . ASP A 1 423 ? 20.422 -25.423 6.954 1.00 58.28 423 ASP A O 1
ATOM 3274 N N . PRO A 1 424 ? 19.728 -24.255 8.745 1.00 53.50 424 PRO A N 1
ATOM 3275 C CA . PRO A 1 424 ? 18.516 -23.736 8.115 1.00 53.50 424 PRO A CA 1
ATOM 3276 C C . PRO A 1 424 ? 18.756 -22.758 6.955 1.00 53.50 424 PRO A C 1
ATOM 3278 O O . PRO A 1 424 ? 17.785 -22.346 6.323 1.00 53.50 424 PRO A O 1
ATOM 3281 N N . ARG A 1 425 ? 20.008 -22.381 6.665 1.00 55.12 425 ARG A N 1
ATOM 3282 C CA . ARG A 1 425 ? 20.356 -21.446 5.580 1.00 55.12 425 ARG A CA 1
ATOM 3283 C C . ARG A 1 425 ? 20.307 -22.063 4.179 1.00 55.12 425 ARG A C 1
ATOM 3285 O O . ARG A 1 425 ? 20.229 -21.317 3.212 1.00 55.12 425 ARG A O 1
ATOM 3292 N N . TRP A 1 426 ? 20.355 -23.393 4.077 1.00 55.78 426 TRP A N 1
ATOM 3293 C CA . TRP A 1 426 ? 20.680 -24.096 2.823 1.00 55.78 426 TRP A CA 1
ATOM 3294 C C . TRP A 1 426 ? 19.574 -25.000 2.274 1.00 55.78 426 TRP A C 1
ATOM 3296 O O . TRP A 1 426 ? 19.592 -25.371 1.109 1.00 55.78 426 TRP A O 1
ATOM 3306 N N . ILE A 1 427 ? 18.579 -25.340 3.094 1.00 58.81 427 ILE A N 1
ATOM 3307 C CA . ILE A 1 427 ? 17.294 -25.848 2.610 1.00 58.81 427 ILE A CA 1
ATOM 3308 C C . ILE A 1 427 ? 16.207 -24.954 3.181 1.00 58.81 427 ILE A C 1
ATOM 3310 O O . ILE A 1 427 ? 16.137 -24.759 4.394 1.00 58.81 427 ILE A O 1
ATOM 3314 N N . ALA A 1 428 ? 15.305 -24.500 2.307 1.00 53.56 428 ALA A N 1
ATOM 3315 C CA . ALA A 1 428 ? 14.108 -23.759 2.681 1.00 53.56 428 ALA A CA 1
ATOM 3316 C C . ALA A 1 428 ? 13.369 -24.431 3.856 1.00 53.56 428 ALA A C 1
ATOM 3318 O O . ALA A 1 428 ? 12.777 -25.509 3.712 1.00 53.56 428 ALA A O 1
ATOM 3319 N N . GLN A 1 429 ? 13.389 -23.772 5.016 1.00 52.81 429 GLN A N 1
ATOM 3320 C CA . GLN A 1 429 ? 12.653 -24.167 6.215 1.00 52.81 429 GLN A CA 1
ATOM 3321 C C . GLN A 1 429 ? 11.168 -23.844 6.020 1.00 52.81 429 GLN A C 1
ATOM 3323 O O . GLN A 1 429 ? 10.696 -22.753 6.328 1.00 52.81 429 GLN A O 1
ATOM 3328 N N . GLY A 1 430 ? 10.438 -24.788 5.423 1.00 60.28 430 GLY A N 1
ATOM 3329 C CA . GLY A 1 430 ? 9.039 -24.618 5.038 1.00 60.28 430 GLY A CA 1
ATOM 3330 C C . GLY A 1 430 ? 8.738 -25.193 3.655 1.00 60.28 430 GLY A C 1
ATOM 3331 O O . GLY A 1 430 ? 9.158 -26.303 3.317 1.00 60.28 430 GLY A O 1
ATOM 3332 N N . VAL A 1 431 ? 7.970 -24.447 2.859 1.00 66.31 431 VAL A N 1
ATOM 3333 C CA . VAL A 1 431 ? 7.465 -24.878 1.547 1.00 66.31 431 VAL A CA 1
ATOM 3334 C C . VAL A 1 431 ? 8.409 -24.437 0.425 1.00 66.31 431 VAL A C 1
ATOM 3336 O O . VAL A 1 431 ? 8.367 -23.287 -0.003 1.00 66.31 431 VAL A O 1
ATOM 3339 N N . SER A 1 432 ? 9.219 -25.368 -0.089 1.00 84.25 432 SER A N 1
ATOM 3340 C CA . SER A 1 432 ? 10.054 -25.152 -1.284 1.00 84.25 432 SER A CA 1
ATOM 3341 C C . SER A 1 432 ? 9.206 -25.021 -2.557 1.00 84.25 432 SER A C 1
ATOM 3343 O O . SER A 1 432 ? 8.224 -25.749 -2.731 1.00 84.25 432 SER A O 1
ATOM 3345 N N . ASN A 1 433 ? 9.603 -24.151 -3.488 1.00 89.44 433 ASN A N 1
ATOM 3346 C CA . ASN A 1 433 ? 8.907 -23.973 -4.766 1.00 89.44 433 ASN A CA 1
ATOM 3347 C C . ASN A 1 433 ? 9.029 -25.185 -5.708 1.00 89.44 433 ASN A C 1
ATOM 3349 O O . ASN A 1 433 ? 8.131 -25.413 -6.524 1.00 89.44 433 ASN A O 1
ATOM 3353 N N . HIS A 1 434 ? 10.015 -26.067 -5.503 1.00 92.44 434 HIS A N 1
ATOM 3354 C CA . HIS A 1 434 ? 10.032 -27.382 -6.155 1.00 92.44 434 HIS A CA 1
ATOM 3355 C C . HIS A 1 434 ? 8.770 -28.194 -5.831 1.00 92.44 434 HIS A C 1
ATOM 3357 O O . HIS A 1 434 ? 8.231 -28.863 -6.709 1.00 92.44 434 HIS A O 1
ATOM 3363 N N . THR A 1 435 ? 8.215 -28.068 -4.617 1.00 90.12 435 THR A N 1
ATOM 3364 C CA . THR A 1 435 ? 6.959 -28.748 -4.228 1.00 90.12 435 THR A CA 1
ATOM 3365 C C . THR A 1 435 ? 5.719 -28.205 -4.926 1.00 90.12 435 THR A C 1
ATOM 3367 O O . THR A 1 435 ? 4.663 -28.835 -4.894 1.00 90.12 435 THR A O 1
ATOM 3370 N N . ARG A 1 436 ? 5.837 -27.054 -5.592 1.00 89.62 436 ARG A N 1
ATOM 3371 C CA . ARG A 1 436 ? 4.770 -26.425 -6.373 1.00 89.62 436 ARG A CA 1
ATOM 3372 C C . ARG A 1 436 ? 4.842 -26.798 -7.859 1.00 89.62 436 ARG A C 1
ATOM 3374 O O . ARG A 1 436 ? 3.864 -26.588 -8.575 1.00 89.62 436 ARG A O 1
ATOM 3381 N N . GLY A 1 437 ? 5.954 -27.392 -8.312 1.00 91.31 437 GLY A N 1
ATOM 3382 C CA . GLY A 1 437 ? 6.150 -27.855 -9.692 1.00 91.31 437 GLY A CA 1
ATOM 3383 C C . GLY A 1 437 ? 6.636 -26.788 -10.669 1.00 91.31 437 GLY A C 1
ATOM 3384 O O . GLY A 1 437 ? 6.333 -26.869 -11.856 1.00 91.31 437 GLY A O 1
ATOM 3385 N N . VAL A 1 438 ? 7.311 -25.759 -10.164 1.00 91.88 438 VAL A N 1
ATOM 3386 C CA . VAL A 1 438 ? 7.611 -24.509 -10.889 1.00 91.88 438 VAL A CA 1
ATOM 3387 C C . VAL A 1 438 ? 9.029 -23.988 -10.681 1.00 91.88 438 VAL A C 1
ATOM 3389 O O . VAL A 1 438 ? 9.397 -23.007 -11.322 1.00 91.88 438 VAL A O 1
ATOM 3392 N N . ALA A 1 439 ? 9.800 -24.651 -9.820 1.00 94.19 439 ALA A N 1
ATOM 3393 C CA . ALA A 1 439 ? 11.231 -24.444 -9.687 1.00 94.19 439 ALA A CA 1
ATOM 3394 C C . ALA A 1 439 ? 11.997 -25.534 -10.446 1.00 94.19 439 ALA A C 1
ATOM 3396 O O . ALA A 1 439 ? 11.484 -26.650 -10.607 1.00 94.19 439 ALA A O 1
ATOM 3397 N N . LEU A 1 440 ? 13.214 -25.222 -10.878 1.00 94.81 440 LEU A N 1
ATOM 3398 C CA . LEU A 1 440 ? 14.166 -26.181 -11.419 1.00 94.81 440 LEU A CA 1
ATOM 3399 C C . LEU A 1 440 ? 15.603 -25.834 -11.028 1.00 94.81 440 LEU A C 1
ATOM 3401 O O . LEU A 1 440 ? 15.967 -24.661 -10.962 1.00 94.81 440 LEU A O 1
ATOM 3405 N N . ASP A 1 441 ? 16.408 -26.880 -10.879 1.00 97.25 441 ASP A N 1
ATOM 3406 C CA . ASP A 1 441 ? 17.854 -26.799 -10.701 1.00 97.25 441 ASP A CA 1
ATOM 3407 C C . ASP A 1 441 ? 18.515 -27.265 -12.003 1.00 97.25 441 ASP A C 1
ATOM 3409 O O . ASP A 1 441 ? 18.251 -28.375 -12.482 1.00 97.25 441 ASP A O 1
ATOM 3413 N N . VAL A 1 442 ? 19.316 -26.405 -12.635 1.00 98.00 442 VAL A N 1
ATOM 3414 C CA . VAL A 1 442 ? 19.742 -26.580 -14.033 1.00 98.00 442 VAL A CA 1
ATOM 3415 C C . VAL A 1 442 ? 21.150 -26.038 -14.294 1.00 98.00 442 VAL A C 1
ATOM 3417 O O . VAL A 1 442 ? 21.590 -25.070 -13.683 1.00 98.00 442 VAL A O 1
ATOM 3420 N N . THR A 1 443 ? 21.854 -26.645 -15.251 1.00 98.31 443 THR A N 1
ATOM 3421 C CA . THR A 1 443 ? 23.144 -26.168 -15.771 1.00 98.31 443 THR A CA 1
ATOM 3422 C C . THR A 1 443 ? 23.200 -26.213 -17.303 1.00 98.31 443 THR A C 1
ATOM 3424 O O . THR A 1 443 ? 22.299 -26.734 -17.967 1.00 98.31 443 THR A O 1
ATOM 3427 N N . LEU A 1 444 ? 24.282 -25.682 -17.876 1.00 98.19 444 LEU A N 1
ATOM 3428 C CA . LEU A 1 444 ? 24.613 -25.769 -19.297 1.00 98.19 444 LEU A CA 1
ATOM 3429 C C . LEU A 1 444 ? 25.586 -26.924 -19.565 1.00 98.19 444 LEU A C 1
ATOM 3431 O O . LEU A 1 444 ? 26.539 -27.144 -18.817 1.00 98.19 444 LEU A O 1
ATOM 3435 N N . ILE A 1 445 ? 25.375 -27.616 -20.682 1.00 98.38 445 ILE A N 1
ATOM 3436 C CA . ILE A 1 445 ? 26.295 -28.608 -21.247 1.00 98.38 445 ILE A CA 1
ATOM 3437 C C . ILE A 1 445 ? 26.691 -28.226 -22.677 1.00 98.38 445 ILE A C 1
ATOM 3439 O O . ILE A 1 445 ? 25.908 -27.609 -23.406 1.00 98.38 445 ILE A O 1
ATOM 3443 N N . ASP A 1 446 ? 27.895 -28.623 -23.080 1.00 96.62 446 ASP A N 1
ATOM 3444 C CA . ASP A 1 446 ? 28.369 -28.515 -24.459 1.00 96.62 446 ASP A CA 1
ATOM 3445 C C . ASP A 1 446 ? 27.780 -29.605 -25.382 1.00 96.62 446 ASP A C 1
ATOM 3447 O O . ASP A 1 446 ? 27.008 -30.477 -24.967 1.00 96.62 446 ASP A O 1
ATOM 3451 N N . ALA A 1 447 ? 28.156 -29.567 -26.664 1.00 90.81 447 ALA A N 1
ATOM 3452 C CA . ALA A 1 447 ? 27.719 -30.539 -27.666 1.00 90.81 447 ALA A CA 1
ATOM 3453 C C . ALA A 1 447 ? 28.197 -31.985 -27.400 1.00 90.81 447 ALA A C 1
ATOM 3455 O O . ALA A 1 447 ? 27.588 -32.923 -27.915 1.00 90.81 447 ALA A O 1
ATOM 3456 N N . ALA A 1 448 ? 29.247 -32.182 -26.592 1.00 93.94 448 ALA A N 1
ATOM 3457 C CA . ALA A 1 448 ? 29.712 -33.498 -26.146 1.00 93.94 448 ALA A CA 1
ATOM 3458 C C . ALA A 1 448 ? 28.988 -33.981 -24.870 1.00 93.94 448 ALA A C 1
ATOM 3460 O O . ALA A 1 448 ? 29.215 -35.102 -24.416 1.00 93.94 448 ALA A O 1
ATOM 3461 N N . GLY A 1 449 ? 28.104 -33.158 -24.294 1.00 93.31 449 GLY A N 1
ATOM 3462 C CA . GLY A 1 449 ? 27.367 -33.452 -23.066 1.00 93.31 449 GLY A CA 1
ATOM 3463 C C . GLY A 1 449 ? 28.131 -33.139 -21.779 1.00 93.31 449 GLY A C 1
ATOM 3464 O O . GLY A 1 449 ? 27.641 -33.460 -20.691 1.00 93.31 449 GLY A O 1
ATOM 3465 N N . LYS A 1 450 ? 29.308 -32.509 -21.877 1.00 97.19 450 LYS A N 1
ATOM 3466 C CA . LYS A 1 450 ? 30.108 -32.102 -20.722 1.00 97.19 450 LYS A CA 1
ATOM 3467 C C . LYS A 1 450 ? 29.503 -30.845 -20.102 1.00 97.19 450 LYS A C 1
ATOM 3469 O O . LYS A 1 450 ? 29.175 -29.895 -20.806 1.00 97.19 450 LYS A O 1
ATOM 3474 N N . GLU A 1 451 ? 29.364 -30.842 -18.780 1.00 98.06 451 GLU A N 1
ATOM 3475 C CA . GLU A 1 451 ? 28.930 -29.667 -18.017 1.00 98.06 451 GLU A CA 1
ATOM 3476 C C . GLU A 1 451 ? 29.955 -28.538 -18.158 1.00 98.06 451 GLU A C 1
ATOM 3478 O O . GLU A 1 451 ? 31.168 -28.768 -18.087 1.00 98.06 451 GLU A O 1
ATOM 3483 N N . LEU A 1 452 ? 29.463 -27.318 -18.388 1.00 97.12 452 LEU A N 1
ATOM 3484 C CA . LEU A 1 452 ? 30.313 -26.137 -18.315 1.00 97.12 452 LEU A CA 1
ATOM 3485 C C . LEU A 1 452 ? 30.794 -25.970 -16.871 1.00 97.12 452 LEU A C 1
ATOM 3487 O O . LEU A 1 452 ? 30.038 -26.196 -15.929 1.00 97.12 452 LEU A O 1
ATOM 3491 N N . ASP A 1 453 ? 32.052 -25.571 -16.696 1.00 97.06 453 ASP A N 1
ATOM 3492 C CA . ASP A 1 453 ? 32.593 -25.327 -15.362 1.00 97.06 453 ASP A CA 1
ATOM 3493 C C . ASP A 1 453 ? 31.947 -24.071 -14.765 1.00 97.06 453 ASP A C 1
ATOM 3495 O O . ASP A 1 453 ? 32.109 -22.966 -15.289 1.00 97.06 453 ASP A O 1
ATOM 3499 N N . MET A 1 454 ? 31.206 -24.270 -13.677 1.00 96.69 454 MET A N 1
ATOM 3500 C CA . MET A 1 454 ? 30.498 -23.240 -12.920 1.00 96.69 454 MET A CA 1
ATOM 3501 C C . MET A 1 454 ? 31.181 -22.954 -11.573 1.00 96.69 454 MET A C 1
ATOM 3503 O O . MET A 1 454 ? 30.641 -22.208 -10.765 1.00 96.69 454 MET A O 1
ATOM 3507 N N . GLY A 1 455 ? 32.350 -23.540 -11.292 1.00 95.25 455 GLY A N 1
ATOM 3508 C CA . GLY A 1 455 ? 33.151 -23.305 -10.083 1.00 95.25 455 GLY A CA 1
ATOM 3509 C C . GLY A 1 455 ? 32.693 -24.038 -8.818 1.00 95.25 455 GLY A C 1
ATOM 3510 O O . GLY A 1 455 ? 33.463 -24.116 -7.860 1.00 95.25 455 GLY A O 1
ATOM 3511 N N . THR A 1 456 ? 31.482 -24.600 -8.805 1.00 93.75 456 THR A N 1
ATOM 3512 C CA . THR A 1 456 ? 30.979 -25.512 -7.763 1.00 93.75 456 THR A CA 1
ATOM 3513 C C . THR A 1 456 ? 30.065 -26.566 -8.387 1.00 93.75 456 THR A C 1
ATOM 3515 O O . THR A 1 456 ? 29.608 -26.401 -9.520 1.00 93.75 456 THR A O 1
ATOM 3518 N N . GLY A 1 457 ? 29.789 -27.641 -7.647 1.00 90.06 457 GLY A N 1
ATOM 3519 C CA . GLY A 1 457 ? 28.746 -28.602 -8.005 1.00 90.06 457 GLY A CA 1
ATOM 3520 C C . GLY A 1 457 ? 27.337 -28.122 -7.637 1.00 90.06 457 GLY A C 1
ATOM 3521 O O . GLY A 1 457 ? 27.165 -27.057 -7.042 1.00 90.06 457 GLY A O 1
ATOM 3522 N N . PHE A 1 458 ? 26.353 -28.952 -7.989 1.00 89.94 458 PHE A N 1
ATOM 3523 C CA . PHE A 1 458 ? 24.996 -28.938 -7.435 1.00 89.94 458 PHE A CA 1
ATOM 3524 C C . PHE A 1 458 ? 25.012 -29.284 -5.932 1.00 89.94 458 PHE A C 1
ATOM 3526 O O . PHE A 1 458 ? 25.892 -30.034 -5.506 1.00 89.94 458 PHE A O 1
ATOM 3533 N N . ASP A 1 459 ? 24.044 -28.777 -5.157 1.00 86.44 459 ASP A N 1
ATOM 3534 C CA . ASP A 1 459 ? 23.987 -28.891 -3.686 1.00 86.44 459 ASP A CA 1
ATOM 3535 C C . ASP A 1 459 ? 25.260 -28.351 -2.967 1.00 86.44 459 ASP A C 1
ATOM 3537 O O . ASP A 1 459 ? 25.660 -28.842 -1.910 1.00 86.44 459 ASP A O 1
ATOM 3541 N N . GLU A 1 460 ? 25.929 -27.331 -3.523 1.00 87.56 460 GLU A N 1
ATOM 3542 C CA . GLU A 1 460 ? 27.022 -26.627 -2.828 1.00 87.56 460 GLU A CA 1
ATOM 3543 C C . GLU A 1 460 ? 26.463 -25.638 -1.793 1.00 87.56 460 GLU A C 1
ATOM 3545 O O . GLU A 1 460 ? 25.947 -24.576 -2.128 1.00 87.56 460 GLU A O 1
ATOM 3550 N N . PHE A 1 461 ? 26.614 -25.947 -0.511 1.00 83.12 461 PHE A N 1
ATOM 3551 C CA . PHE A 1 461 ? 26.029 -25.157 0.576 1.00 83.12 461 PHE A CA 1
ATOM 3552 C C . PHE A 1 461 ? 27.043 -24.202 1.220 1.00 83.12 461 PHE A C 1
ATOM 3554 O O . PHE A 1 461 ? 27.312 -24.247 2.422 1.00 83.12 461 PHE A O 1
ATOM 3561 N N . SER A 1 462 ? 27.633 -23.337 0.393 1.00 85.31 462 SER A N 1
ATOM 3562 C CA . SER A 1 462 ? 28.577 -22.297 0.813 1.00 85.31 462 SER A CA 1
ATOM 3563 C C . SER A 1 462 ? 28.427 -21.019 -0.029 1.00 85.31 462 SER A C 1
ATOM 3565 O O . SER A 1 462 ? 27.811 -21.055 -1.095 1.00 85.31 462 SER A O 1
ATOM 3567 N N . PRO A 1 463 ? 29.014 -19.872 0.379 1.00 86.31 463 PRO A N 1
ATOM 3568 C CA . PRO A 1 463 ? 28.975 -18.633 -0.409 1.00 86.31 463 PRO A CA 1
ATOM 3569 C C . PRO A 1 463 ? 29.511 -18.761 -1.845 1.00 86.31 463 PRO A C 1
ATOM 3571 O O . PRO A 1 463 ? 29.175 -17.938 -2.693 1.00 86.31 463 PRO A O 1
ATOM 3574 N N . ARG A 1 464 ? 30.287 -19.814 -2.152 1.00 89.25 464 ARG A N 1
ATOM 3575 C CA . ARG A 1 464 ? 30.730 -20.129 -3.519 1.00 89.25 464 ARG A CA 1
ATOM 3576 C C . ARG A 1 464 ? 29.570 -20.466 -4.465 1.00 89.25 464 ARG A C 1
ATOM 3578 O O . ARG A 1 464 ? 29.743 -20.386 -5.682 1.00 89.25 464 ARG A O 1
ATOM 3585 N N . ALA A 1 465 ? 28.393 -20.825 -3.950 1.00 88.94 465 ALA A N 1
ATOM 3586 C CA . ALA A 1 465 ? 27.196 -21.083 -4.749 1.00 88.94 465 ALA A CA 1
ATOM 3587 C C . ALA A 1 465 ? 26.463 -19.807 -5.209 1.00 88.94 465 ALA A C 1
ATOM 3589 O O . ALA A 1 465 ? 25.719 -19.864 -6.188 1.00 88.94 465 ALA A O 1
ATOM 3590 N N . CYS A 1 466 ? 26.718 -18.649 -4.588 1.00 84.88 466 CYS A N 1
ATOM 3591 C CA . CYS A 1 466 ? 26.109 -17.376 -4.980 1.00 84.88 466 CYS A CA 1
ATOM 3592 C C . CYS A 1 466 ? 26.530 -16.957 -6.399 1.00 84.88 466 CYS A C 1
ATOM 3594 O O . CYS A 1 466 ? 27.697 -17.086 -6.772 1.00 84.88 466 CYS A O 1
ATOM 3596 N N . TRP A 1 467 ? 25.618 -16.385 -7.191 1.00 80.06 467 TRP A N 1
ATOM 3597 C CA . TRP A 1 467 ? 25.890 -15.971 -8.583 1.00 80.06 467 TRP A CA 1
ATOM 3598 C C . TRP A 1 467 ? 27.125 -15.072 -8.746 1.00 80.06 467 TRP A C 1
ATOM 3600 O O . TRP A 1 467 ? 27.818 -15.152 -9.758 1.00 80.06 467 TRP A O 1
ATOM 3610 N N . ASN A 1 468 ? 27.398 -14.244 -7.739 1.00 78.88 468 ASN A N 1
ATOM 3611 C CA . ASN A 1 468 ? 28.468 -13.254 -7.674 1.00 78.88 468 ASN A CA 1
ATOM 3612 C C . ASN A 1 468 ? 29.625 -13.650 -6.732 1.00 78.88 468 ASN A C 1
ATOM 3614 O O . ASN A 1 468 ? 30.291 -12.762 -6.206 1.00 78.88 468 ASN A O 1
ATOM 3618 N N . ALA A 1 469 ? 29.849 -14.947 -6.487 1.00 86.69 469 ALA A N 1
ATOM 3619 C CA . ALA A 1 469 ? 30.952 -15.419 -5.645 1.00 86.69 469 ALA A CA 1
ATOM 3620 C C . ALA A 1 469 ? 32.317 -14.843 -6.086 1.00 86.69 469 ALA A C 1
ATOM 3622 O O . ALA A 1 469 ? 32.658 -14.843 -7.271 1.00 86.69 469 ALA A O 1
ATOM 3623 N N . GLU A 1 470 ? 33.093 -14.349 -5.117 1.00 81.00 470 GLU A N 1
ATOM 3624 C CA . GLU A 1 470 ? 34.317 -13.561 -5.347 1.00 81.00 470 GLU A CA 1
ATOM 3625 C C . GLU A 1 470 ? 35.510 -14.396 -5.848 1.00 81.00 470 GLU A C 1
ATOM 3627 O O . GLU A 1 470 ? 36.457 -13.860 -6.418 1.00 81.00 470 GLU A O 1
ATOM 3632 N N . ASP A 1 471 ? 35.466 -15.715 -5.654 1.00 88.56 471 ASP A N 1
ATOM 3633 C CA . ASP A 1 471 ? 36.561 -16.666 -5.871 1.00 88.56 471 ASP A CA 1
ATOM 3634 C C . ASP A 1 471 ? 36.340 -17.581 -7.096 1.00 88.56 471 ASP A C 1
ATOM 3636 O O . ASP A 1 471 ? 36.804 -18.730 -7.150 1.00 88.56 471 ASP A O 1
ATOM 3640 N N . LEU A 1 472 ? 35.630 -17.051 -8.098 1.00 90.38 472 LEU A N 1
ATOM 3641 C CA . LEU A 1 472 ? 35.409 -17.669 -9.406 1.00 90.38 472 LEU A CA 1
ATOM 3642 C C . LEU A 1 472 ? 36.468 -17.234 -10.425 1.00 90.38 472 LEU A C 1
ATOM 3644 O O . LEU A 1 472 ? 36.837 -16.065 -10.525 1.00 90.38 472 LEU A O 1
ATOM 3648 N N . THR A 1 473 ? 36.890 -18.163 -11.282 1.00 95.31 473 THR A N 1
ATOM 3649 C CA . THR A 1 473 ? 37.659 -17.800 -12.481 1.00 95.31 473 THR A CA 1
ATOM 3650 C C . THR A 1 473 ? 36.784 -17.016 -13.476 1.00 95.31 473 THR A C 1
ATOM 3652 O O . THR A 1 473 ? 35.561 -17.198 -13.501 1.00 95.31 473 THR A O 1
ATOM 3655 N N . PRO A 1 474 ? 37.375 -16.203 -14.378 1.00 91.62 474 PRO A N 1
ATOM 3656 C CA . PRO A 1 474 ? 36.611 -15.470 -15.392 1.00 91.62 474 PRO A CA 1
ATOM 3657 C C . PRO A 1 474 ? 35.719 -16.364 -16.268 1.00 91.62 474 PRO A C 1
ATOM 3659 O O . PRO A 1 474 ? 34.623 -15.953 -16.643 1.00 91.62 474 PRO A O 1
ATOM 3662 N N . LEU A 1 475 ? 36.150 -17.600 -16.556 1.00 93.38 475 LEU A N 1
ATOM 3663 C CA . LEU A 1 475 ? 35.358 -18.564 -17.325 1.00 93.38 475 LEU A CA 1
ATOM 3664 C C . LEU A 1 475 ? 34.142 -19.069 -16.534 1.00 93.38 475 LEU A C 1
ATOM 3666 O O . LEU A 1 475 ? 33.045 -19.123 -17.082 1.00 93.38 475 LEU A O 1
ATOM 3670 N N . GLN A 1 476 ? 34.316 -19.388 -15.249 1.00 94.88 476 GLN A N 1
ATOM 3671 C CA . GLN A 1 476 ? 33.223 -19.830 -14.374 1.00 94.88 476 GLN A CA 1
ATOM 3672 C C . GLN A 1 476 ? 32.182 -18.722 -14.180 1.00 94.88 476 GLN A C 1
ATOM 3674 O O . GLN A 1 476 ? 30.985 -18.971 -14.312 1.00 94.88 476 GLN A O 1
ATOM 3679 N N . SER A 1 477 ? 32.637 -17.483 -13.963 1.00 87.75 477 SER A N 1
ATOM 3680 C CA . SER A 1 477 ? 31.762 -16.308 -13.902 1.00 87.75 477 SER A CA 1
ATOM 3681 C C . SER A 1 477 ? 30.993 -16.113 -15.217 1.00 87.75 477 SER A C 1
ATOM 3683 O O . SER A 1 477 ? 29.767 -16.020 -15.206 1.00 87.75 477 SER A O 1
ATOM 3685 N N . ALA A 1 478 ? 31.671 -16.161 -16.371 1.00 88.12 478 ALA A N 1
ATOM 3686 C CA . ALA A 1 478 ? 31.021 -16.048 -17.679 1.00 88.12 478 ALA A CA 1
ATOM 3687 C C . ALA A 1 478 ? 29.993 -17.167 -17.947 1.00 88.12 478 ALA A C 1
ATOM 3689 O O . ALA A 1 478 ? 28.941 -16.906 -18.533 1.00 88.12 478 ALA A O 1
ATOM 3690 N N . ASN A 1 479 ? 30.256 -18.399 -17.498 1.00 93.94 479 ASN A N 1
ATOM 3691 C CA . ASN A 1 479 ? 29.317 -19.515 -17.628 1.00 93.94 479 ASN A CA 1
ATOM 3692 C C . ASN A 1 479 ? 28.068 -19.323 -16.750 1.00 93.94 479 ASN A C 1
ATOM 3694 O O . ASN A 1 479 ? 26.957 -19.541 -17.243 1.00 93.94 479 ASN A O 1
ATOM 3698 N N . ARG A 1 480 ? 28.223 -18.840 -15.505 1.00 93.50 480 ARG A N 1
ATOM 3699 C CA . ARG A 1 480 ? 27.087 -18.466 -14.642 1.00 93.50 480 ARG A CA 1
ATOM 3700 C C . ARG A 1 480 ? 26.274 -17.332 -15.268 1.00 93.50 480 ARG A C 1
ATOM 3702 O O . ARG A 1 480 ? 25.071 -17.484 -15.449 1.00 93.50 480 ARG A O 1
ATOM 3709 N N . TRP A 1 481 ? 26.911 -16.242 -15.700 1.00 87.50 481 TRP A N 1
ATOM 3710 C CA . TRP A 1 481 ? 26.216 -15.130 -16.368 1.00 87.50 481 TRP A CA 1
ATOM 3711 C C . TRP A 1 481 ? 25.465 -15.558 -17.635 1.00 87.50 481 TRP A C 1
ATOM 3713 O O . TRP A 1 481 ? 24.351 -15.090 -17.869 1.00 87.50 481 TRP A O 1
ATOM 3723 N N . ARG A 1 482 ? 26.022 -16.487 -18.423 1.00 90.94 482 ARG A N 1
ATOM 3724 C CA . ARG A 1 482 ? 25.340 -17.072 -19.586 1.00 90.94 482 ARG A CA 1
ATOM 3725 C C . ARG A 1 482 ? 24.086 -17.855 -19.184 1.00 90.94 482 ARG A C 1
ATOM 3727 O O . ARG A 1 482 ? 23.028 -17.631 -19.767 1.00 90.94 482 ARG A O 1
ATOM 3734 N N . LEU A 1 483 ? 24.178 -18.742 -18.189 1.00 94.81 483 LEU A N 1
ATOM 3735 C CA . LEU A 1 483 ? 23.016 -19.482 -17.680 1.00 94.81 483 LEU A CA 1
ATOM 3736 C C . LEU A 1 483 ? 21.940 -18.524 -17.144 1.00 94.81 483 LEU A C 1
ATOM 3738 O O . LEU A 1 483 ? 20.768 -18.666 -17.494 1.00 94.81 483 LEU A O 1
ATOM 3742 N N . LEU A 1 484 ? 22.346 -17.518 -16.362 1.00 89.12 484 LEU A N 1
ATOM 3743 C CA . LEU A 1 484 ? 21.456 -16.490 -15.827 1.00 89.12 484 LEU A CA 1
ATOM 3744 C C . LEU A 1 484 ? 20.712 -15.757 -16.946 1.00 89.12 484 LEU A C 1
ATOM 3746 O O . LEU A 1 484 ? 19.490 -15.637 -16.887 1.00 89.12 484 LEU A O 1
ATOM 3750 N N . ALA A 1 485 ? 21.422 -15.308 -17.983 1.00 78.56 485 ALA A N 1
ATOM 3751 C CA . ALA A 1 485 ? 20.837 -14.591 -19.113 1.00 78.56 485 ALA A CA 1
ATOM 3752 C C . ALA A 1 485 ? 19.855 -15.460 -19.920 1.00 78.56 485 ALA A C 1
ATOM 3754 O O . ALA A 1 485 ? 18.767 -14.999 -20.264 1.00 78.56 485 ALA A O 1
ATOM 3755 N N . ILE A 1 486 ? 20.199 -16.727 -20.177 1.00 85.25 486 ILE A N 1
ATOM 3756 C CA . ILE A 1 486 ? 19.335 -17.687 -20.886 1.00 85.25 486 ILE A CA 1
ATOM 3757 C C . ILE A 1 486 ? 18.026 -17.925 -20.122 1.00 85.25 486 ILE A C 1
ATOM 3759 O O . ILE A 1 486 ? 16.943 -17.893 -20.709 1.00 85.25 486 ILE A O 1
ATOM 3763 N N . MET A 1 487 ? 18.115 -18.154 -18.813 1.00 94.31 487 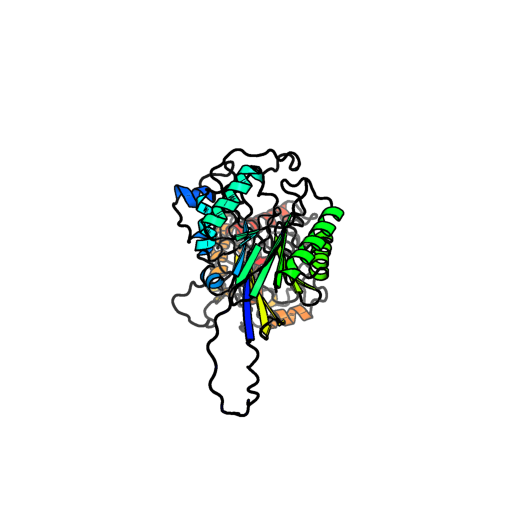MET A N 1
ATOM 3764 C CA . MET A 1 487 ? 16.965 -18.514 -17.984 1.00 94.31 487 MET A CA 1
ATOM 3765 C C . MET A 1 487 ? 16.093 -17.299 -17.635 1.00 94.31 487 MET A C 1
ATOM 3767 O O . MET A 1 487 ? 14.869 -17.370 -17.750 1.00 94.31 487 MET A O 1
ATOM 3771 N N . THR A 1 488 ? 16.692 -16.153 -17.293 1.00 81.81 488 THR A N 1
ATOM 3772 C CA . THR A 1 488 ? 15.936 -14.911 -17.036 1.00 81.81 488 THR A CA 1
ATOM 3773 C C . THR A 1 488 ? 15.325 -14.335 -18.312 1.00 81.81 488 THR A C 1
ATOM 3775 O O . THR A 1 488 ? 14.175 -13.901 -18.292 1.00 81.81 488 THR A O 1
ATOM 3778 N N . GLY A 1 489 ? 16.015 -14.435 -19.456 1.00 66.81 489 GLY A N 1
ATOM 3779 C CA . GLY A 1 489 ? 15.467 -14.097 -20.774 1.00 66.81 489 GLY A CA 1
ATOM 3780 C C . GLY A 1 489 ? 14.291 -14.985 -21.202 1.00 66.81 489 GLY A C 1
ATOM 3781 O O . GLY A 1 489 ? 13.450 -14.556 -21.989 1.00 66.81 489 GLY A O 1
ATOM 3782 N N . ALA A 1 490 ? 14.183 -16.196 -20.646 1.00 72.88 490 ALA A N 1
ATOM 3783 C CA . ALA A 1 490 ? 13.022 -17.074 -20.789 1.00 72.88 490 ALA A CA 1
ATOM 3784 C C . ALA A 1 490 ? 11.918 -16.826 -19.738 1.00 72.88 490 ALA A C 1
ATOM 3786 O O . ALA A 1 490 ? 10.906 -17.529 -19.736 1.00 72.88 490 ALA A O 1
ATOM 3787 N N . GLY A 1 491 ? 12.082 -15.833 -18.857 1.00 74.31 491 GLY A N 1
ATOM 3788 C CA . GLY A 1 491 ? 11.084 -15.434 -17.865 1.00 74.31 491 GLY A CA 1
ATOM 3789 C C . GLY A 1 491 ? 11.103 -16.236 -16.561 1.00 74.31 491 GLY A C 1
ATOM 3790 O O . GLY A 1 491 ? 10.048 -16.368 -15.942 1.00 74.31 491 GLY A O 1
ATOM 3791 N N . PHE A 1 492 ? 12.254 -16.788 -16.161 1.00 85.94 492 PHE A N 1
ATOM 3792 C CA . PHE A 1 492 ? 12.490 -17.303 -14.804 1.00 85.94 492 PHE A CA 1
ATOM 3793 C C . PHE A 1 492 ? 13.157 -16.252 -13.900 1.00 85.94 492 PHE A C 1
ATOM 3795 O O . PHE A 1 492 ? 13.837 -15.345 -14.375 1.00 85.94 492 PHE A O 1
ATOM 3802 N N . HIS A 1 493 ? 13.017 -16.409 -12.586 1.00 90.44 493 HIS A N 1
ATOM 3803 C CA . HIS A 1 493 ? 13.769 -15.679 -11.566 1.00 90.44 493 HIS A CA 1
ATOM 3804 C C . HIS A 1 493 ? 14.856 -16.581 -10.977 1.00 90.44 493 HIS A C 1
ATOM 3806 O O . HIS A 1 493 ? 14.593 -17.746 -10.697 1.00 90.44 493 HIS A O 1
ATOM 3812 N N . ALA A 1 494 ? 16.062 -16.054 -10.777 1.00 86.12 494 ALA A N 1
ATOM 3813 C CA . ALA A 1 494 ? 17.162 -16.780 -10.147 1.00 86.12 494 ALA A CA 1
ATOM 3814 C C . ALA A 1 494 ? 17.187 -16.563 -8.627 1.00 86.12 494 ALA A C 1
ATOM 3816 O O . ALA A 1 494 ? 16.905 -15.458 -8.157 1.00 86.12 494 ALA A O 1
ATOM 3817 N N . LEU A 1 495 ? 17.585 -17.582 -7.862 1.00 84.62 495 LEU A N 1
ATOM 3818 C CA . LEU A 1 495 ? 17.832 -17.444 -6.424 1.00 84.62 495 LEU A CA 1
ATOM 3819 C C . LEU A 1 495 ? 19.275 -16.987 -6.176 1.00 84.62 495 LEU A C 1
ATOM 3821 O O . LEU A 1 495 ? 20.218 -17.656 -6.584 1.00 84.62 495 LEU A O 1
ATOM 3825 N N . ALA A 1 496 ? 19.463 -15.859 -5.484 1.00 81.31 496 ALA A N 1
ATOM 3826 C CA . ALA A 1 496 ? 20.774 -15.217 -5.323 1.00 81.31 496 ALA A CA 1
ATOM 3827 C C . ALA A 1 496 ? 21.864 -16.120 -4.699 1.00 81.31 496 ALA A C 1
ATOM 3829 O O . ALA A 1 496 ? 23.043 -15.969 -5.025 1.00 81.31 496 ALA A O 1
ATOM 3830 N N . THR A 1 497 ? 21.470 -17.056 -3.831 1.00 83.81 497 THR A N 1
ATOM 3831 C CA . THR A 1 497 ? 22.359 -17.964 -3.088 1.00 83.81 497 THR A CA 1
ATOM 3832 C C . THR A 1 497 ? 22.728 -19.249 -3.830 1.00 83.81 497 THR A C 1
ATOM 3834 O O . THR A 1 497 ? 23.654 -19.930 -3.405 1.00 83.81 497 THR A O 1
ATOM 3837 N N . GLU A 1 498 ? 22.037 -19.587 -4.923 1.00 89.94 498 GLU A N 1
ATOM 3838 C CA . GLU A 1 498 ? 22.181 -20.866 -5.630 1.00 89.94 498 GLU A CA 1
ATOM 3839 C C . GLU A 1 498 ? 22.224 -20.634 -7.147 1.00 89.94 498 GLU A C 1
ATOM 3841 O O . GLU A 1 498 ? 21.196 -20.385 -7.780 1.00 89.94 498 GLU A O 1
ATOM 3846 N N . TRP A 1 499 ? 23.409 -20.727 -7.761 1.00 93.81 499 TRP A N 1
ATOM 3847 C CA . TRP A 1 499 ? 23.575 -20.429 -9.192 1.00 93.81 499 TRP A CA 1
ATOM 3848 C C . TRP A 1 499 ? 22.857 -21.405 -10.142 1.00 93.81 499 TRP A C 1
ATOM 3850 O O . TRP A 1 499 ? 22.725 -21.127 -11.328 1.00 93.81 499 TRP A O 1
ATOM 3860 N N . TRP A 1 500 ? 22.392 -22.559 -9.671 1.00 96.00 500 TRP A N 1
ATOM 3861 C CA . TRP A 1 500 ? 21.627 -23.506 -10.492 1.00 96.00 500 TRP A CA 1
ATOM 3862 C C . TRP A 1 500 ? 20.111 -23.283 -10.417 1.00 96.00 500 TRP A C 1
ATOM 3864 O O . TRP A 1 500 ? 19.391 -23.833 -11.251 1.00 96.00 500 TRP A O 1
ATOM 3874 N N . HIS A 1 501 ? 19.621 -22.532 -9.425 1.00 95.94 501 HIS A N 1
ATOM 3875 C CA . HIS A 1 501 ? 18.215 -22.550 -9.027 1.00 95.94 501 HIS A CA 1
ATOM 3876 C C . HIS A 1 501 ? 17.388 -21.440 -9.680 1.00 95.94 501 HIS A C 1
ATOM 3878 O O . HIS A 1 501 ? 17.714 -20.248 -9.596 1.00 95.94 501 HIS A O 1
ATOM 3884 N N . PHE A 1 502 ? 16.256 -21.837 -10.266 1.00 95.06 502 PHE A N 1
ATOM 3885 C CA . PHE A 1 502 ? 15.336 -20.946 -10.960 1.00 95.06 502 PHE A CA 1
ATOM 3886 C C . PHE A 1 502 ? 13.870 -21.217 -10.629 1.00 95.06 502 PHE A C 1
ATOM 3888 O O . PHE A 1 502 ? 13.401 -22.348 -10.712 1.00 95.06 502 PHE A O 1
ATOM 3895 N N . ASP A 1 503 ? 13.124 -20.147 -10.372 1.00 93.25 503 ASP A N 1
ATOM 3896 C CA . ASP A 1 503 ? 11.686 -20.131 -10.108 1.00 93.25 503 ASP A CA 1
ATOM 3897 C C . ASP A 1 503 ? 10.906 -19.522 -11.278 1.00 93.25 503 ASP A C 1
ATOM 3899 O O . ASP A 1 503 ? 11.282 -18.476 -11.812 1.00 93.25 503 ASP A O 1
ATOM 3903 N N . ALA A 1 504 ? 9.764 -20.102 -11.655 1.00 83.94 504 ALA A N 1
ATOM 3904 C CA . ALA A 1 504 ? 8.783 -19.361 -12.451 1.00 83.94 504 ALA A CA 1
ATOM 3905 C C . ALA A 1 504 ? 8.145 -18.249 -11.582 1.00 83.94 504 ALA A C 1
ATOM 3907 O O . ALA A 1 504 ? 7.810 -18.512 -10.423 1.00 83.94 504 ALA A O 1
ATOM 3908 N N . PRO A 1 505 ? 7.920 -17.028 -12.107 1.00 74.38 505 PRO A N 1
ATOM 3909 C CA . PRO A 1 505 ? 7.454 -15.882 -11.316 1.00 74.38 505 PRO A CA 1
ATOM 3910 C C . PRO A 1 505 ? 6.096 -16.123 -10.641 1.00 74.38 505 PRO A C 1
ATOM 3912 O O . PRO A 1 505 ? 5.842 -15.642 -9.539 1.00 74.38 505 PRO A O 1
ATOM 3915 N N . GLU A 1 506 ? 5.233 -16.938 -11.249 1.00 69.44 506 GLU A N 1
ATOM 3916 C CA . GLU A 1 506 ? 3.963 -17.370 -10.671 1.00 69.44 506 GLU A CA 1
ATOM 3917 C C . GLU A 1 506 ? 4.077 -18.437 -9.561 1.00 69.44 506 GLU A C 1
ATOM 3919 O O . GLU A 1 506 ? 3.055 -19.015 -9.185 1.00 69.44 506 GLU A O 1
ATOM 3924 N N . SER A 1 507 ? 5.269 -18.728 -9.021 1.00 69.19 507 SER A N 1
ATOM 3925 C CA . SER A 1 507 ? 5.498 -19.873 -8.125 1.00 69.19 507 SER A CA 1
ATOM 3926 C C . SER A 1 507 ? 4.498 -19.951 -6.969 1.00 69.19 507 SER A C 1
ATOM 3928 O O . SER A 1 507 ? 3.872 -20.991 -6.752 1.00 69.19 507 SER A O 1
ATOM 3930 N N . ARG A 1 508 ? 4.250 -18.823 -6.293 1.00 70.31 508 ARG A N 1
ATOM 3931 C CA . ARG A 1 508 ? 3.311 -18.705 -5.163 1.00 70.31 508 ARG A CA 1
ATOM 3932 C C . ARG A 1 508 ? 1.840 -18.974 -5.527 1.00 70.31 508 ARG A C 1
ATOM 3934 O O . ARG A 1 508 ? 1.071 -19.293 -4.623 1.00 70.31 508 ARG A O 1
ATOM 3941 N N . ARG A 1 509 ? 1.441 -18.898 -6.809 1.00 69.12 509 ARG A N 1
ATOM 3942 C CA . ARG A 1 509 ? 0.054 -19.155 -7.263 1.00 69.12 509 ARG A CA 1
ATOM 3943 C C . ARG A 1 509 ? -0.341 -20.633 -7.158 1.00 69.12 509 ARG A C 1
ATOM 3945 O O . ARG A 1 509 ? -1.525 -20.938 -7.004 1.00 69.12 509 ARG A O 1
ATOM 3952 N N . TYR A 1 510 ? 0.627 -21.550 -7.211 1.00 68.94 510 TYR A N 1
ATOM 3953 C CA . TYR A 1 510 ? 0.367 -22.986 -7.117 1.00 68.94 510 TYR A CA 1
ATOM 3954 C C . TYR A 1 510 ? 0.527 -23.495 -5.680 1.00 68.94 510 TYR A C 1
ATOM 3956 O O . TYR A 1 510 ? 1.484 -23.116 -4.996 1.00 68.94 510 TYR A O 1
ATOM 3964 N N . PRO A 1 511 ? -0.368 -24.380 -5.202 1.00 75.81 511 PRO A N 1
ATOM 3965 C CA . PRO A 1 511 ? -0.168 -25.047 -3.925 1.00 75.81 511 PRO A CA 1
ATOM 3966 C C . PRO A 1 511 ? 1.055 -25.968 -3.993 1.00 75.81 511 PRO A C 1
ATOM 3968 O O . PRO A 1 511 ? 1.388 -26.508 -5.052 1.00 75.81 511 PRO A O 1
ATOM 3971 N N . ALA A 1 512 ? 1.686 -26.188 -2.842 1.00 78.31 512 ALA A N 1
ATOM 3972 C CA . ALA A 1 512 ? 2.560 -27.338 -2.669 1.00 78.31 512 ALA A CA 1
ATOM 3973 C C . ALA A 1 512 ? 1.732 -28.616 -2.806 1.00 78.31 512 ALA A C 1
ATOM 3975 O O . ALA A 1 512 ? 0.659 -28.723 -2.210 1.00 78.31 512 ALA A O 1
ATOM 3976 N N . VAL A 1 513 ? 2.217 -29.575 -3.588 1.00 78.81 513 VAL A N 1
ATOM 3977 C CA . VAL A 1 513 ? 1.512 -30.829 -3.861 1.00 78.81 513 VAL A CA 1
ATOM 3978 C C . VAL A 1 513 ? 2.405 -32.033 -3.582 1.00 78.81 513 VAL A C 1
ATOM 3980 O O . VAL A 1 513 ? 3.630 -31.982 -3.719 1.00 78.81 513 VAL A O 1
ATOM 3983 N N . ASP A 1 514 ? 1.776 -33.132 -3.175 1.00 79.06 514 ASP A N 1
ATOM 3984 C CA . ASP A 1 514 ? 2.422 -34.397 -2.812 1.00 79.06 514 ASP A CA 1
ATOM 3985 C C . ASP A 1 514 ? 1.988 -35.502 -3.795 1.00 79.06 514 ASP A C 1
ATOM 3987 O O . ASP A 1 514 ? 1.396 -36.514 -3.429 1.00 79.06 514 ASP A O 1
ATOM 3991 N N . VAL A 1 515 ? 2.207 -35.245 -5.087 1.00 68.69 515 VAL A N 1
ATOM 3992 C CA . VAL A 1 515 ? 1.931 -36.180 -6.181 1.00 68.69 515 VAL A CA 1
ATOM 3993 C C . VAL A 1 515 ? 3.077 -37.185 -6.249 1.00 68.69 515 VAL A C 1
ATOM 3995 O O . VAL A 1 515 ? 4.238 -36.808 -6.394 1.00 68.69 515 VAL A O 1
ATOM 3998 N N . SER A 1 516 ? 2.758 -38.474 -6.144 1.00 60.22 516 SER A N 1
ATOM 3999 C CA . SER A 1 516 ? 3.744 -39.546 -6.309 1.00 60.22 516 SER A CA 1
ATOM 4000 C C . SER A 1 516 ? 4.205 -39.634 -7.770 1.00 60.22 516 SER A C 1
ATOM 4002 O O . SER A 1 516 ? 3.368 -39.689 -8.673 1.00 60.22 516 SER A O 1
ATOM 4004 N N . ILE A 1 517 ? 5.527 -39.652 -7.979 1.00 59.44 517 ILE A N 1
ATOM 4005 C CA . ILE A 1 517 ? 6.212 -39.734 -9.284 1.00 59.44 517 ILE A CA 1
ATOM 4006 C C . ILE A 1 517 ? 7.251 -40.865 -9.304 1.00 59.44 517 ILE A C 1
ATOM 4008 O O . ILE A 1 517 ? 7.929 -41.076 -8.270 1.00 59.44 517 ILE A O 1
#

Sequence (517 aa):
MAAACLILAALAGLIAAPRGHAGKLSDSATAAQETAITISAVGDCVLGSDDRFRPALSFNHYRRDLGKPDDYFFSGVREVLAKDDLTIANAECVIAGYDRRVEKPSQHGGEFWFRGDAQNARIFAAGSVEAVNLANNHSFDYGEEGLKETISNLERAGVAPFGCGVSQILIRKGVRIGLLGYCVMGPLEQGVDEGALDAQIASDLASMRAKADLIIVTFHWGVEKDYQPTEQQQRLGRFAVDHGADLVLGHHPHVLQPVEVYKGVSIVYSLGDFVYGGSSRVGDRATMIFQQTFDFTGAGFRLTGRSSHQIPCFVHEDGWNDYRPILASRPSGSPNVVEPTPSDFVRLDTYVPSVVLDLRYATDANAYHHRFYQRPLCYLRRPAADRLRVAAAAAAREGLRLKVWDAYRPASTQRRLQRYVSDPRWIAQGVSNHTRGVALDVTLIDAAGKELDMGTGFDEFSPRACWNAEDLTPLQSANRWRLLAIMTGAGFHALATEWWHFDAPESRRYPAVDVSI

pLDDT: mean 84.98, std 18.48, range [25.8, 98.94]

Foldseek 3Di:
DDDDDDDDDDDDDDDDDDDDDPDDPDPPPPFWDKDKAKEKEWAEAQCFFFPPDDLCLFSQCVVPVVVDDLLFLAVQPLVVLVPGQAYEYAHQAQADPQDAFDDQVVCPPVDTAGYHHLQNLLSCVSSNHAEYELQEQHCQRRHPVSNVSRCVSNVVNNHHYEEPPRKDWDATPRFTEIEHEHEQCPNRNVGDDVVVVLVVLLVVLVVVVVPGPAYEYEYEDDAAQDQERDPVLVVVQLSNVVSPHQEYHAHHNLDFHDWDQDPNHIHGHHQHDALDSHFFARPDFKGWIKMKMWMATHPSRHTDDIDIDTFIWGCDDDDTRPSHIHGPDLDPPDPDDDPDDPPQKDFLCPLQVQEAEAACLCALNAPQNHRLAPDSTAIAGPVLSQLLNQLQVVQVVVQKGKYWHAFQDAPVSLVVVVVSDPDCQQRPPDDDLSLQRFKTFMFIAHPVRHTQQLPDDPSPPDQSQFLPRPPDDPRNNVRLVSSVCSNVVSQWDDDRRHSRMTGRPCSVSGDRHRDRD

Organism: NCBI:txid2219043

Secondary structure (DSSP, 8-state):
---------------PPPP--------------EEEEEEEEEEEEE-SB-TTS-GGGSHHHHHHTS---TTGGGTTTHHHHTTSSEEEEEE-SEESS-------GGGTT-----EE-GGGHHHHHHTT--EEE--STTTTTTHHHHHHHHHHHHHHTT-EEEBTTB-EEEEETTEEEEEEEEETT-TTS----HHHHHHHHHHHHHHHHTT-SEEEEEEE-S-TT-SS--HHHHHHHHHHHHTT-SEEEEESSSSB-PEEEETTEEEE--B-EEEETT-SS-S--EEEEEEEEEEEETTTTEEEEEEEEEEEEESSSSSS--S--EE--S----SS-----GGGEEEHHHHSTTSEE--GGGSS-STT-----SS---EEEHHHHHHHHHHHHHHHHTT-EEEEEE----HHHHHHHTTS---TTTS-SS--GGGGT-EEEEEEE-TTSPBP--SS-TT--SGGGSTT-TT--HHHHHHHHHHHHHHHHTTPEEPTT-TTEEE-TTGGGSPP-----

Radius of gyration: 29.99 Å; chains: 1; bounding box: 95×90×67 Å